Protein AF-0000000075543322 (afdb_homodimer)

Sequence (574 aa):
MLYPKPETLKPPRTDVLTVSPWLAPIVWEGSFNTEILNNQFRQKGWRVGLTTFAIKKYIRFLKPFIETAEKFFMVGLPVNYYVFTDQASNVTDLNIIVGTGRQIIILEVPSYERWQDVTMRRMQMISDVCQQRFASEVDYLVCVDVDMRFQDHVGVEILSDVFGTLHPAFFVKGRDKFTYERRPESQAYIPEDEGDFYYAGGYFGGKVEEVYKLTNHCHHAMLTDKANNIEAIWHDESYLNSYFLYNKKPTKILSPEYLWNEMDGTAFYLRKIRFIALQKNMAEVRTMLYPKPETLKPPRTDVLTVSPWLAPIVWEGSFNTEILNNQFRQKGWRVGLTTFAIKKYIRFLKPFIETAEKFFMVGLPVNYYVFTDQASNVTDLNIIVGTGRQIIILEVPSYERWQDVTMRRMQMISDVCQQRFASEVDYLVCVDVDMRFQDHVGVEILSDVFGTLHPAFFVKGRDKFTYERRPESQAYIPEDEGDFYYAGGYFGGKVEEVYKLTNHCHHAMLTDKANNIEAIWHDESYLNSYFLYNKKPTKILSPEYLWNEMDGTAFYLRKIRFIALQKNMAEVRT

InterPro domains:
  IPR005076 Glycosyl transferase, family 6 [PF03414] (1-286)
  IPR005076 Glycosyl transferase, family 6 [PTHR10462] (4-286)
  IPR029044 Nucleotide-diphospho-sugar transferases [G3DSA:3.90.550.10] (1-287)
  IPR029044 Nucleotide-diphospho-sugar transferases [SSF53448] (2-277)

pLDDT: mean 94.27, std 6.93, range [54.94, 98.88]

Secondary structure (DSSP, 8-state):
--PPPP-TT--S-SSS--B-TTSPBEE-TTSS-HHHHHHHHHHHT--EEEEEEE-GGGGGGHHHHHHHHHHHBSTTS-EEEEEEES-HHHHHHT-----TTEEEEEEE----SS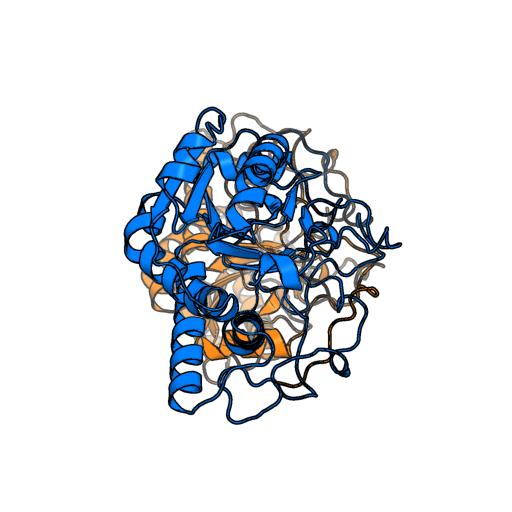HHHHHHHHHHHHHHHIIIIIHHH-SEEEEE-SSEEE-S-B-GGG-SSEEEEB-GGGTTS-GGG------TTSTT---TT--S-PBPTTEEEEEHHHHHHHHHHHHHHHHHHHHTT---TTHHHHHHHHHHHHT---SEEE-GGGSEETTS---TT-S---EEEPP--HHHHT-/--PPPP-TT--S-SSS--B-TTSPBEE-TTSS-HHHHHHHHHHHT--EEEEEEE-GGGGGGHHHHHHHHHHHBSTTS-EEEEEEES-HHHHHHT-----TTEEEEEEE----SSHHHHHHHHHHHHHHHIIIIIHHH-SEEEEE-SSEEE-S-B-GGG-SSEEEEB-GGGTTS-GGG------TTSTT---TT--S-PBPTTEEEEEHHHHHHHHHHHHHHHHHHHHTT---TTHHHHHHHHHHHHT---SEEE-GGGSEETTS---TT-S---EEEPP--HHHHT-

Nearest PDB structures (foldseek):
  5bxc-assembly1_A  TM=9.878E-01  e=2.835E-47  Homo sapiens
  4c2s-assembly1_B  TM=9.848E-01  e=1.430E-47  Homo sapiens
  5m79-assembly1_A  TM=9.868E-01  e=6.366E-47  Homo sapiens
  5c1g-assembly1_A-2  TM=9.856E-01  e=1.619E-46  Homo sapiens
  2rj6-assembly1_A  TM=9.722E-01  e=2.210E-46  Homo sapiens

Radius of gyration: 25.84 Å; Cα contacts (8 Å, |Δi|>4): 1152; chains: 2; bounding box: 52×79×58 Å

Foldseek 3Di:
DDDDDDDPVDQQDDPDDQAAPVGFGADAVRNDDPVVLVVVVVVVLFEEEEEEECEDLSVVLQQQAVVQCLVAPADPGAYEYEYEYQCQVVNVVVVRDHDPNYDYDYDYDHHDDFPLVCLQCVLVVLLVCLVVPDVVPGFKYKFAYSQKGFDHHDHCVQEAQKEFEADPVCQPPDLLPDQAQPPPVALLHDHNPDADGQTDPGIMMYTSVSSNVLSVQLNVSSVVCVVVVHAGPVRSSSSNRSCCRPPNPGSHYYYCLAEEEPVPPDDPSHPHNTMYRYDDDCVVRRD/DDDDDDDPVDQQDDPDDQAAPVGFGADAVRNDDPVVLVVVVVVVLFEEEEEEECEDLSVVLQQQAVVLCLVAPADPGAYEYEYEYQCQVVNVVSVRDHDPNYDYDYDYDDHDDFPLVCLQCVLVVLLVCLVVPDVVPGFKYKFAYSQKGFDHHDHSVQEAQKEFEADPVCRPPDLQPDLAQPPPVALLHDHNVDADGQTDPGIMMYTSVSSSVLSVQLNVSQVVCVVVVHAGPVRSSSSNRSCCRPPNPGSHYYYCLDEEEPVPPDDPSHPHNTMYRYDDDCVVRRD

Solvent-accessible surface area (backbone atoms only — not comparable to full-atom values): 30606 Å² total; per-residue (Å²): 127,80,62,81,56,68,51,52,64,56,38,76,61,62,63,42,42,47,50,36,50,77,51,18,28,33,52,48,90,65,47,53,36,67,67,63,44,49,52,57,46,60,76,68,68,62,31,38,29,38,38,31,55,30,47,75,67,40,43,76,31,40,61,62,23,54,56,27,30,66,69,21,44,41,64,96,46,42,34,40,37,39,38,33,18,55,46,60,66,62,57,61,67,63,66,77,84,70,60,84,67,38,46,80,44,80,40,79,42,84,80,61,90,46,56,67,52,46,51,63,36,45,34,43,55,52,25,55,39,29,79,73,46,42,64,83,70,30,51,31,34,39,38,36,55,31,61,32,39,43,70,31,78,42,54,72,85,69,65,38,59,30,25,40,22,37,27,57,91,49,55,88,53,58,59,80,70,55,85,60,26,66,55,79,86,41,72,27,41,44,58,71,81,46,64,67,77,57,47,38,65,50,36,36,32,11,24,39,69,46,39,27,54,52,21,43,51,38,32,53,37,49,50,54,19,46,76,68,76,40,76,55,84,53,47,50,28,23,29,52,43,32,39,36,72,74,72,49,64,52,56,24,34,36,35,44,36,60,34,37,53,63,83,64,72,84,54,94,88,52,90,53,66,19,25,31,39,58,84,69,61,59,76,66,56,56,100,126,82,64,82,55,70,53,52,64,56,37,76,62,61,63,42,42,47,50,37,50,76,52,19,28,35,52,49,91,66,47,52,38,67,68,62,42,50,51,59,46,60,74,68,67,63,30,38,28,38,38,30,57,31,47,76,68,39,43,76,31,40,61,63,23,51,56,27,30,67,70,20,44,41,64,97,46,40,34,39,37,37,37,35,18,54,46,61,68,60,57,61,68,62,67,78,86,70,57,84,68,37,47,79,44,81,41,80,42,84,81,61,92,45,55,66,53,48,51,61,38,45,34,44,55,51,24,57,40,29,78,75,45,43,64,82,70,31,51,29,34,39,39,36,56,30,61,32,39,43,70,31,79,42,55,73,86,69,64,39,58,30,25,38,23,37,27,56,92,49,57,89,52,59,59,80,69,55,86,62,26,67,54,80,86,40,72,26,40,45,59,72,81,46,64,66,78,56,48,38,64,50,37,37,32,11,24,38,70,48,40,28,52,51,22,42,51,39,33,53,37,49,50,54,20,46,76,68,76,42,76,56,84,53,48,50,28,25,28,49,43,33,38,36,74,75,73,50,64,50,56,24,34,37,34,44,36,60,34,36,52,63,83,64,70,84,56,94,88,51,89,54,66,20,24,30,39,57,86,69,60,59,77,64,55,53,99

Structure (mmCIF, N/CA/C/O backbone):
data_AF-0000000075543322-model_v1
#
loop_
_entity.id
_entity.type
_entity.pdbx_description
1 polymer 'ABO blood group (Alpha 1-3-N-acetylgalactosaminyltransferase, alpha 1-3-galactosyltransferase)'
#
loop_
_atom_site.group_PDB
_atom_site.id
_atom_site.type_symbol
_atom_site.label_atom_id
_atom_site.label_alt_id
_atom_site.label_comp_id
_atom_site.label_asym_id
_atom_site.label_entity_id
_atom_site.label_seq_id
_atom_site.pdbx_PDB_ins_code
_atom_site.Cartn_x
_atom_site.Cartn_y
_atom_site.Cartn_z
_atom_site.occupancy
_atom_site.B_iso_or_equiv
_atom_site.auth_seq_id
_atom_site.auth_comp_id
_atom_site.auth_asym_id
_atom_site.auth_atom_id
_atom_site.pdbx_PDB_model_num
ATOM 1 N N . MET A 1 1 ? 22.5 5.898 -2.141 1 54.94 1 MET A N 1
ATOM 2 C CA . MET A 1 1 ? 21.266 5.473 -2.803 1 54.94 1 MET A CA 1
ATOM 3 C C . MET A 1 1 ? 21 6.316 -4.043 1 54.94 1 MET A C 1
ATOM 5 O O . MET A 1 1 ? 20.625 7.488 -3.936 1 54.94 1 MET A O 1
ATOM 9 N N . LEU A 1 2 ? 21.625 6.336 -5.047 1 67.94 2 LEU A N 1
ATOM 10 C CA . LEU A 1 2 ? 21.328 7.402 -5.996 1 67.94 2 LEU A CA 1
ATOM 11 C C . LEU A 1 2 ? 20.328 6.926 -7.051 1 67.94 2 LEU A C 1
ATOM 13 O O . LEU A 1 2 ? 20.594 5.953 -7.762 1 67.94 2 LEU A O 1
ATOM 17 N N . TYR A 1 3 ? 19.109 7.078 -6.867 1 81.19 3 TYR A N 1
ATOM 18 C CA . TYR A 1 3 ? 18.125 6.902 -7.934 1 81.19 3 TYR A CA 1
ATOM 19 C C . TYR A 1 3 ? 17.625 8.25 -8.445 1 81.19 3 TYR A C 1
ATOM 21 O O . TYR A 1 3 ? 17.781 9.273 -7.77 1 81.19 3 TYR A O 1
ATOM 29 N N . PRO A 1 4 ? 17.188 8.234 -9.688 1 86.12 4 PRO A N 1
ATOM 30 C CA . PRO A 1 4 ? 16.656 9.484 -10.227 1 86.12 4 PRO A CA 1
ATOM 31 C C . PRO A 1 4 ? 15.422 9.969 -9.469 1 86.12 4 PRO A C 1
ATOM 33 O O . PRO A 1 4 ? 14.633 9.156 -8.977 1 86.12 4 PRO A O 1
ATOM 36 N N . LYS A 1 5 ? 15.281 11.234 -9.367 1 90.06 5 LYS A N 1
ATOM 37 C CA . LYS A 1 5 ? 14.086 11.82 -8.758 1 90.06 5 LYS A CA 1
ATOM 38 C C . LYS A 1 5 ? 12.836 11.469 -9.555 1 90.06 5 LYS A C 1
ATOM 40 O O . LYS A 1 5 ? 12.828 11.523 -10.781 1 90.06 5 LYS A O 1
ATOM 45 N N . PRO A 1 6 ? 11.805 11.094 -8.898 1 91.31 6 PRO A N 1
ATOM 46 C CA . PRO A 1 6 ? 10.555 10.828 -9.609 1 91.31 6 PRO A CA 1
ATOM 47 C C . PRO A 1 6 ? 10.008 12.062 -10.32 1 91.31 6 PRO A C 1
ATOM 49 O O . PRO A 1 6 ? 10.086 13.172 -9.789 1 91.31 6 PRO A O 1
ATOM 52 N N . GLU A 1 7 ? 9.5 11.852 -11.492 1 92.5 7 GLU A N 1
ATOM 53 C CA . GLU A 1 7 ? 8.875 12.922 -12.258 1 92.5 7 GLU A CA 1
ATOM 54 C C . GLU A 1 7 ? 7.387 13.031 -11.945 1 92.5 7 GLU A C 1
ATOM 56 O O . GLU A 1 7 ? 6.578 12.25 -12.445 1 92.5 7 GLU A O 1
ATOM 61 N N . THR A 1 8 ? 7.008 14.023 -11.312 1 94.06 8 THR A N 1
ATOM 62 C CA . THR A 1 8 ? 5.668 14.141 -10.75 1 94.06 8 THR A CA 1
ATOM 63 C C . THR A 1 8 ? 4.629 14.352 -11.852 1 94.06 8 THR A C 1
ATOM 65 O O . THR A 1 8 ? 3.467 13.977 -11.688 1 94.06 8 THR A O 1
ATOM 68 N N . LEU A 1 9 ? 5.027 14.898 -12.984 1 95.56 9 LEU A N 1
ATOM 69 C CA . LEU A 1 9 ? 4.07 15.25 -14.031 1 95.56 9 LEU A CA 1
ATOM 70 C C . LEU A 1 9 ? 4.219 14.328 -15.234 1 95.56 9 LEU A C 1
ATOM 72 O O . LEU A 1 9 ? 3.549 14.516 -16.25 1 95.56 9 LEU A O 1
ATOM 76 N N . LYS A 1 10 ? 5.055 13.336 -15.141 1 93.56 10 LYS A N 1
ATOM 77 C CA . LYS A 1 10 ? 5.285 12.391 -16.234 1 93.56 10 LYS A CA 1
ATOM 78 C C . LYS A 1 10 ? 5.195 10.953 -15.742 1 93.56 10 LYS A C 1
ATOM 80 O O . LYS A 1 10 ? 6.215 10.266 -15.609 1 93.56 10 LYS A O 1
ATOM 85 N N . PRO A 1 11 ? 3.998 10.531 -15.578 1 94.88 11 PRO A N 1
ATOM 86 C CA . PRO A 1 11 ? 3.859 9.141 -15.156 1 94.88 11 PRO A CA 1
ATOM 87 C C . PRO A 1 11 ? 4.477 8.156 -16.156 1 94.88 11 PRO A C 1
ATOM 89 O O . PRO A 1 11 ? 4.387 8.359 -17.359 1 94.88 11 PRO A O 1
ATOM 92 N N . PRO A 1 12 ? 5.09 7.137 -15.68 1 93.5 12 PRO A N 1
ATOM 93 C CA . PRO A 1 12 ? 5.789 6.191 -16.547 1 93.5 12 PRO A CA 1
ATOM 94 C C . PRO A 1 12 ? 4.832 5.367 -17.406 1 93.5 12 PRO A C 1
ATOM 96 O O . PRO A 1 12 ? 5.234 4.828 -18.453 1 93.5 12 PRO A O 1
ATOM 99 N N . ARG A 1 13 ? 3.605 5.152 -16.969 1 95.44 13 ARG A N 1
ATOM 100 C CA . ARG A 1 13 ? 2.564 4.441 -17.703 1 95.44 13 ARG A CA 1
ATOM 101 C C . ARG A 1 13 ? 1.291 5.277 -17.797 1 95.44 13 ARG A C 1
ATOM 103 O O . ARG A 1 13 ? 0.827 5.816 -16.781 1 95.44 13 ARG A O 1
ATOM 110 N N . THR A 1 14 ? 0.817 5.484 -18.938 1 95.94 14 THR A N 1
ATOM 111 C CA . THR A 1 14 ? -0.425 6.227 -19.125 1 95.94 14 THR A CA 1
ATOM 112 C C . THR A 1 14 ? -1.445 5.383 -19.891 1 95.94 14 THR A C 1
ATOM 114 O O . THR A 1 14 ? -2.557 5.844 -20.156 1 95.94 14 THR A O 1
ATOM 117 N N . ASP A 1 15 ? -1.098 4.148 -20.203 1 96.69 15 ASP A N 1
ATOM 118 C CA . ASP A 1 15 ? -1.893 3.297 -21.078 1 96.69 15 ASP A CA 1
ATOM 119 C C . ASP A 1 15 ? -2.643 2.23 -20.281 1 96.69 15 ASP A C 1
ATOM 121 O O . ASP A 1 15 ? -3.568 1.602 -20.797 1 96.69 15 ASP A O 1
ATOM 125 N N . VAL A 1 16 ? -2.246 2.023 -19.031 1 97.62 16 VAL A N 1
ATOM 126 C CA . VAL A 1 16 ? -2.842 0.986 -18.188 1 97.62 16 VAL A CA 1
ATOM 127 C C . VAL A 1 16 ? -3.109 1.538 -16.797 1 97.62 16 VAL A C 1
ATOM 129 O O . VAL A 1 16 ? -2.48 2.512 -16.375 1 97.62 16 VAL A O 1
ATOM 132 N N . LEU A 1 17 ? -4.062 0.978 -16.109 1 97.38 17 LEU A N 1
ATOM 133 C CA . LEU A 1 17 ? -4.336 1.301 -14.711 1 97.38 17 LEU A CA 1
ATOM 134 C C . LEU A 1 17 ? -3.164 0.905 -13.82 1 97.38 17 LEU A C 1
ATOM 136 O O . LEU A 1 17 ? -2.707 -0.239 -13.859 1 97.38 17 LEU A O 1
ATOM 140 N N . THR A 1 18 ? -2.617 1.839 -13 1 97.94 18 THR A N 1
ATOM 141 C CA . THR A 1 18 ? -1.446 1.553 -12.18 1 97.94 18 THR A CA 1
ATOM 142 C C . THR A 1 18 ? -1.805 1.587 -10.695 1 97.94 18 THR A C 1
ATOM 144 O O . THR A 1 18 ? -0.981 1.247 -9.844 1 97.94 18 THR A O 1
ATOM 147 N N . VAL A 1 19 ? -2.969 2 -10.359 1 97.75 19 VAL A N 1
ATOM 148 C CA . VAL A 1 19 ? -3.48 2.012 -8.992 1 97.75 19 VAL A CA 1
ATOM 149 C C . VAL A 1 19 ? -4.949 1.59 -8.992 1 97.75 19 VAL A C 1
ATOM 151 O O . VAL A 1 19 ? -5.738 2.062 -9.812 1 97.75 19 VAL A O 1
ATOM 154 N N . SER A 1 20 ? -5.32 0.685 -8.125 1 97.44 20 SER A N 1
ATOM 155 C CA . SER A 1 20 ? -6.695 0.214 -8.023 1 97.44 20 SER A CA 1
ATOM 156 C C . SER A 1 20 ? -7.582 1.241 -7.32 1 97.44 20 SER A C 1
ATOM 158 O O . SER A 1 20 ? -7.082 2.162 -6.676 1 97.44 20 SER A O 1
ATOM 160 N N . PRO A 1 21 ? -8.867 1.071 -7.398 1 96.06 21 PRO A N 1
ATOM 161 C CA . PRO A 1 21 ? -9.781 2.008 -6.734 1 96.06 21 PRO A CA 1
ATOM 162 C C . PRO A 1 21 ? -9.672 1.954 -5.211 1 96.06 21 PRO A C 1
ATOM 164 O O . PRO A 1 21 ? -10.211 2.822 -4.52 1 96.06 21 PRO A O 1
ATOM 167 N N . TRP A 1 22 ? -9 0.969 -4.656 1 96.69 22 TRP A N 1
ATOM 168 C CA . TRP A 1 22 ? -8.773 0.939 -3.215 1 96.69 22 TRP A CA 1
ATOM 169 C C . TRP A 1 22 ? -7.32 1.266 -2.887 1 96.69 22 TRP A C 1
ATOM 171 O O . TRP A 1 22 ? -6.848 0.981 -1.784 1 96.69 22 TRP A O 1
ATOM 181 N N . LEU A 1 23 ? -6.582 1.764 -3.873 1 97.75 23 LEU A N 1
ATOM 182 C CA . LEU A 1 23 ? -5.273 2.391 -3.732 1 97.75 23 LEU A CA 1
ATOM 183 C C . LEU A 1 23 ? -4.188 1.34 -3.531 1 97.75 23 LEU A C 1
ATOM 185 O O . LEU A 1 23 ? -3.172 1.606 -2.885 1 97.75 23 LEU A O 1
ATOM 189 N N . ALA A 1 24 ? -4.414 0.12 -4.051 1 98.06 24 ALA A N 1
ATOM 190 C CA . ALA A 1 24 ? -3.34 -0.857 -4.211 1 98.06 24 ALA A CA 1
ATOM 191 C C . ALA A 1 24 ? -2.596 -0.642 -5.527 1 98.06 24 ALA A C 1
ATOM 193 O O . ALA A 1 24 ? -3.219 -0.445 -6.574 1 98.06 24 ALA A O 1
ATOM 194 N N . PRO A 1 25 ? -1.317 -0.628 -5.48 1 98.44 25 PRO A N 1
ATOM 195 C CA . PRO A 1 25 ? -0.588 -0.529 -6.75 1 98.44 25 PRO A CA 1
ATOM 196 C C . PRO A 1 25 ? -0.772 -1.76 -7.633 1 98.44 25 PRO A C 1
ATOM 198 O O . PRO A 1 25 ? -0.898 -2.877 -7.125 1 98.44 25 PRO A O 1
ATOM 201 N N . ILE A 1 26 ? -0.868 -1.54 -8.859 1 98.62 26 ILE A N 1
ATOM 202 C CA . ILE A 1 26 ? -0.75 -2.578 -9.875 1 98.62 26 ILE A CA 1
ATOM 203 C C . ILE A 1 26 ? 0.643 -2.533 -10.5 1 98.62 26 ILE A C 1
ATOM 205 O O . ILE A 1 26 ? 1.044 -1.515 -11.07 1 98.62 26 ILE A O 1
ATOM 209 N N . VAL A 1 27 ? 1.379 -3.57 -10.453 1 98.69 27 VAL A N 1
ATOM 210 C CA . VAL A 1 27 ? 2.807 -3.568 -10.758 1 98.69 27 VAL A CA 1
ATOM 211 C C . VAL A 1 27 ? 3.014 -3.818 -12.25 1 98.69 27 VAL A C 1
ATOM 213 O O . VAL A 1 27 ? 2.58 -4.844 -12.781 1 98.69 27 VAL A O 1
ATOM 216 N N . TRP A 1 28 ? 3.609 -2.881 -12.938 1 98.31 28 TRP A N 1
ATOM 217 C CA . TRP A 1 28 ? 3.99 -2.92 -14.344 1 98.31 28 TRP A CA 1
ATOM 218 C C . TRP A 1 28 ? 5.469 -2.586 -14.516 1 98.31 28 TRP A C 1
ATOM 220 O O . TRP A 1 28 ? 6.078 -1.968 -13.641 1 98.31 28 TRP A O 1
ATOM 230 N N . GLU A 1 29 ? 6.016 -3.031 -15.656 1 97.69 29 GLU A N 1
ATOM 231 C CA . GLU A 1 29 ? 7.309 -2.479 -16.047 1 97.69 29 GLU A CA 1
ATOM 232 C C . GLU A 1 29 ? 7.266 -0.954 -16.094 1 97.69 29 GLU A C 1
ATOM 234 O O . GLU A 1 29 ? 6.363 -0.37 -16.703 1 97.69 29 GLU A O 1
ATOM 239 N N . GLY A 1 30 ? 8.172 -0.354 -15.352 1 94.62 30 GLY A N 1
ATOM 240 C CA . GLY A 1 30 ? 8.266 1.098 -15.352 1 94.62 30 GLY A CA 1
ATOM 241 C C . GLY A 1 30 ? 7.621 1.731 -14.125 1 94.62 30 GLY A C 1
ATOM 242 O O . GLY A 1 30 ? 7.848 2.908 -13.844 1 94.62 30 GLY A O 1
ATOM 243 N N . SER A 1 31 ? 6.852 0.942 -13.383 1 95.94 31 SER A N 1
ATOM 244 C CA . SER A 1 31 ? 6.082 1.529 -12.289 1 95.94 31 SER A CA 1
ATOM 245 C C . SER A 1 31 ? 6.891 1.554 -11 1 95.94 31 SER A C 1
ATOM 247 O O . SER A 1 31 ? 6.438 2.088 -9.984 1 95.94 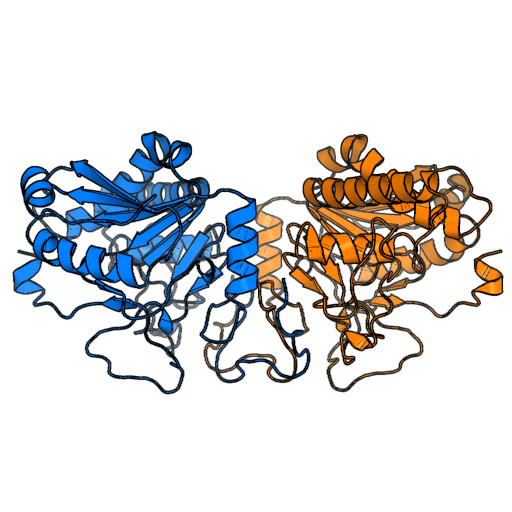31 SER A O 1
ATOM 249 N N . PHE A 1 32 ? 8.125 1.048 -11 1 96.5 32 PHE A N 1
ATOM 250 C CA . PHE A 1 32 ? 8.906 0.96 -9.766 1 96.5 32 PHE A CA 1
ATOM 251 C C . PHE A 1 32 ? 10.398 1.088 -10.062 1 96.5 32 PHE A C 1
ATOM 253 O O . PHE A 1 32 ? 10.812 1.035 -11.227 1 96.5 32 PHE A O 1
ATOM 260 N N . ASN A 1 33 ? 11.125 1.342 -9.008 1 94.62 33 ASN A N 1
ATOM 261 C CA . ASN A 1 33 ? 12.578 1.355 -9.062 1 94.62 33 ASN A CA 1
ATOM 262 C C . ASN A 1 33 ? 13.188 0.204 -8.266 1 94.62 33 ASN A C 1
ATOM 264 O O . ASN A 1 33 ? 13.039 0.151 -7.039 1 94.62 33 ASN A O 1
ATOM 268 N N . THR A 1 34 ? 13.852 -0.665 -8.922 1 92.88 34 THR A N 1
ATOM 269 C CA . THR A 1 34 ? 14.367 -1.898 -8.344 1 92.88 34 THR A CA 1
ATOM 270 C C . THR A 1 34 ? 15.367 -1.594 -7.234 1 92.88 34 THR A C 1
ATOM 272 O O . THR A 1 34 ? 15.375 -2.26 -6.195 1 92.88 34 THR A O 1
ATOM 275 N N . GLU A 1 35 ? 16.141 -0.598 -7.414 1 89.88 35 GLU A N 1
ATOM 276 C CA . GLU A 1 35 ? 17.172 -0.271 -6.434 1 89.88 35 GLU A CA 1
ATOM 277 C C . GLU A 1 35 ? 16.562 0.196 -5.121 1 89.88 35 GLU A C 1
ATOM 279 O O . GLU A 1 35 ? 17 -0.206 -4.043 1 89.88 35 GLU A O 1
ATOM 284 N N . ILE A 1 36 ? 15.562 1.02 -5.238 1 91.81 36 ILE A N 1
ATOM 285 C CA . ILE A 1 36 ? 14.875 1.517 -4.051 1 91.81 36 ILE A CA 1
ATOM 286 C C . ILE A 1 36 ? 14.273 0.346 -3.275 1 91.81 36 ILE A C 1
ATOM 288 O O . ILE A 1 36 ? 14.469 0.234 -2.062 1 91.81 36 ILE A O 1
ATOM 292 N N . LEU A 1 37 ? 13.633 -0.526 -3.961 1 93.5 37 LEU A N 1
ATOM 293 C CA . LEU A 1 37 ? 12.914 -1.639 -3.342 1 93.5 37 LEU A CA 1
ATOM 294 C C . LEU A 1 37 ? 13.891 -2.646 -2.748 1 93.5 37 LEU A C 1
ATOM 296 O O . LEU A 1 37 ? 13.688 -3.141 -1.638 1 93.5 37 LEU A O 1
ATOM 300 N N . ASN A 1 38 ? 14.953 -2.938 -3.482 1 90.62 38 ASN A N 1
ATOM 301 C CA . ASN A 1 38 ? 15.953 -3.875 -2.979 1 90.62 38 ASN A CA 1
ATOM 302 C C . ASN A 1 38 ? 16.609 -3.359 -1.703 1 90.62 38 ASN A C 1
ATOM 304 O O . ASN A 1 38 ? 16.875 -4.133 -0.778 1 90.62 38 ASN A O 1
ATOM 308 N N . ASN A 1 39 ? 16.859 -2.07 -1.684 1 86.94 39 ASN A N 1
ATOM 309 C CA . ASN A 1 39 ? 17.469 -1.483 -0.494 1 86.94 39 ASN A CA 1
ATOM 310 C C . ASN A 1 39 ? 16.562 -1.62 0.725 1 86.94 39 ASN A C 1
ATOM 312 O O . ASN A 1 39 ? 17.031 -1.947 1.817 1 86.94 39 ASN A O 1
ATOM 316 N N . GLN A 1 40 ? 15.336 -1.4 0.541 1 87.94 40 GLN A N 1
ATOM 317 C CA . GLN A 1 40 ? 14.375 -1.541 1.629 1 87.94 40 GLN A CA 1
ATOM 318 C C . GLN A 1 40 ? 14.305 -2.984 2.121 1 87.94 40 GLN A C 1
ATOM 320 O O . GLN A 1 40 ? 14.234 -3.232 3.326 1 87.94 40 GLN A O 1
ATOM 325 N N . PHE A 1 41 ? 14.336 -3.893 1.209 1 90.5 41 PHE A N 1
ATOM 326 C CA . PHE A 1 41 ? 14.227 -5.312 1.524 1 90.5 41 PHE A CA 1
ATOM 327 C C . PHE A 1 41 ? 15.453 -5.789 2.289 1 90.5 41 PHE A C 1
ATOM 329 O O . PHE A 1 41 ? 15.328 -6.488 3.299 1 90.5 41 PHE A O 1
ATOM 336 N N . ARG A 1 42 ? 16.609 -5.41 1.892 1 87.62 42 ARG A N 1
ATOM 337 C CA . ARG A 1 42 ? 17.859 -5.848 2.5 1 87.62 42 ARG A CA 1
ATOM 338 C C . ARG A 1 42 ? 18 -5.309 3.92 1 87.62 42 ARG A C 1
ATOM 340 O O . ARG A 1 42 ? 18.516 -5.996 4.805 1 87.62 42 ARG A O 1
ATOM 347 N N . GLN A 1 43 ? 17.531 -4.18 4.148 1 87.19 43 GLN A N 1
ATOM 348 C CA . GLN A 1 43 ? 17.609 -3.555 5.465 1 87.19 43 GLN A CA 1
ATOM 349 C C . GLN A 1 43 ? 16.812 -4.348 6.496 1 87.19 43 GLN A C 1
ATOM 351 O O . GLN A 1 43 ? 17.156 -4.375 7.68 1 87.19 43 GLN A O 1
ATOM 356 N N . LYS A 1 44 ? 15.875 -5.129 6.074 1 90 44 LYS A N 1
ATOM 357 C CA . LYS A 1 44 ? 14.992 -5.832 7 1 90 44 LYS A CA 1
ATOM 358 C C . LYS A 1 44 ? 15.461 -7.262 7.234 1 90 44 LYS A C 1
ATOM 360 O O . LYS A 1 44 ? 15.023 -7.918 8.18 1 90 44 LYS A O 1
ATOM 365 N N . GLY A 1 45 ? 16.328 -7.77 6.352 1 91.38 45 GLY A N 1
ATOM 366 C CA . GLY A 1 45 ? 16.797 -9.141 6.484 1 91.38 45 GLY A CA 1
ATOM 367 C C . GLY A 1 45 ? 15.719 -10.172 6.211 1 91.38 45 GLY A C 1
ATOM 368 O O . GLY A 1 45 ? 15.664 -11.211 6.871 1 91.38 45 GLY A O 1
ATOM 369 N N . TRP A 1 46 ? 14.898 -9.977 5.309 1 94.44 46 TRP A N 1
ATOM 370 C CA . TRP A 1 46 ? 13.758 -10.828 5.008 1 94.44 46 TRP A CA 1
ATOM 371 C C . TRP A 1 46 ? 14.172 -12.008 4.133 1 94.44 46 TRP A C 1
ATOM 373 O O . TRP A 1 46 ? 15.203 -11.961 3.469 1 94.44 46 TRP A O 1
ATOM 383 N N . ARG A 1 47 ? 13.391 -13.039 4.18 1 97 47 ARG A N 1
ATOM 384 C CA . ARG A 1 47 ? 13.516 -14.219 3.334 1 97 47 ARG A CA 1
ATOM 385 C C . ARG A 1 47 ? 12.195 -14.547 2.65 1 97 47 ARG A C 1
ATOM 387 O O . ARG A 1 47 ? 11.125 -14.391 3.244 1 97 47 ARG A O 1
ATOM 394 N N . VAL A 1 48 ? 12.305 -15.031 1.424 1 98.38 48 VAL A N 1
ATOM 395 C CA . VAL A 1 48 ? 11.102 -15.344 0.654 1 98.38 48 VAL A CA 1
ATOM 396 C C . VAL A 1 48 ? 10.977 -16.859 0.476 1 98.38 48 VAL A C 1
ATOM 398 O O . VAL A 1 48 ? 11.977 -17.547 0.242 1 98.38 48 VAL A O 1
ATOM 401 N N . GLY A 1 49 ? 9.82 -17.375 0.709 1 98.75 49 GLY A N 1
ATOM 402 C CA . GLY A 1 49 ? 9.477 -18.734 0.335 1 98.75 49 GLY A CA 1
ATOM 403 C C . GLY A 1 49 ? 8.664 -18.812 -0.944 1 98.75 49 GLY A C 1
ATOM 404 O O . GLY A 1 49 ? 7.762 -18.016 -1.163 1 98.75 49 GLY A O 1
ATOM 405 N N . LEU A 1 50 ? 9.047 -19.656 -1.782 1 98.75 50 LEU A N 1
ATOM 406 C CA . LEU A 1 50 ? 8.266 -19.969 -2.973 1 98.75 50 LEU A CA 1
ATOM 407 C C . LEU A 1 50 ? 7.707 -21.391 -2.9 1 98.75 50 LEU A C 1
ATOM 409 O O . LEU A 1 50 ? 8.469 -22.359 -2.785 1 98.75 50 LEU A O 1
ATOM 413 N N . THR A 1 51 ? 6.383 -21.516 -2.953 1 98.19 51 THR A N 1
ATOM 414 C CA . THR A 1 51 ? 5.762 -22.828 -2.896 1 98.19 51 THR A CA 1
ATOM 415 C C . THR A 1 51 ? 5.297 -23.266 -4.281 1 98.19 51 THR A C 1
ATOM 417 O O . THR A 1 51 ? 4.812 -22.453 -5.066 1 98.19 51 THR A O 1
ATOM 420 N N . THR A 1 52 ? 5.461 -24.516 -4.535 1 97.44 52 THR A N 1
ATOM 421 C CA . THR A 1 52 ? 4.93 -25.109 -5.754 1 97.44 52 THR A CA 1
ATOM 422 C C . THR A 1 52 ? 4.594 -26.578 -5.527 1 97.44 52 THR A C 1
ATOM 424 O O . THR A 1 52 ? 5.082 -27.203 -4.574 1 97.44 52 THR A O 1
ATOM 427 N N . PHE A 1 53 ? 3.691 -27.109 -6.375 1 95.56 53 PHE A N 1
ATOM 428 C CA . PHE A 1 53 ? 3.225 -28.484 -6.262 1 95.56 53 PHE A CA 1
ATOM 429 C C . PHE A 1 53 ? 3.678 -29.312 -7.461 1 95.56 53 PHE A C 1
ATOM 431 O O . PHE A 1 53 ? 3.229 -29.078 -8.586 1 95.56 53 PHE A O 1
ATOM 438 N N . ALA A 1 54 ? 4.582 -30.188 -7.199 1 94.62 54 ALA A N 1
ATOM 439 C CA . ALA A 1 54 ? 5.043 -31.141 -8.203 1 94.62 54 ALA A CA 1
ATOM 440 C C . ALA A 1 54 ? 4.543 -32.531 -7.902 1 94.62 54 ALA A C 1
ATOM 442 O O . ALA A 1 54 ? 5.309 -33.406 -7.461 1 94.62 54 ALA A O 1
ATOM 443 N N . ILE A 1 55 ? 3.363 -32.75 -8.164 1 92.69 55 ILE A N 1
ATOM 444 C CA . ILE A 1 55 ? 2.689 -34 -7.852 1 92.69 55 ILE A CA 1
ATOM 445 C C . ILE A 1 55 ? 2.438 -34.781 -9.133 1 92.69 55 ILE A C 1
ATOM 447 O O . ILE A 1 55 ? 2.051 -34.219 -10.156 1 92.69 55 ILE A O 1
ATOM 451 N N . LYS A 1 56 ? 2.643 -36.094 -9.109 1 90.56 56 LYS A N 1
ATOM 452 C CA . LYS A 1 56 ? 2.477 -37 -10.25 1 90.56 56 LYS A CA 1
ATOM 453 C C . LYS A 1 56 ? 3.279 -36.5 -11.453 1 90.56 56 LYS A C 1
ATOM 455 O O . LYS A 1 56 ? 4.477 -36.219 -11.344 1 90.56 56 LYS A O 1
ATOM 460 N N . LYS A 1 57 ? 2.633 -36.344 -12.609 1 89.69 57 LYS A N 1
ATOM 461 C CA . LYS A 1 57 ? 3.359 -36.031 -13.836 1 89.69 57 LYS A CA 1
ATOM 462 C C . LYS A 1 57 ? 3.887 -34.625 -13.82 1 89.69 57 LYS A C 1
ATOM 464 O O . LYS A 1 57 ? 4.734 -34.25 -14.641 1 89.69 57 LYS A O 1
ATOM 469 N N . TYR A 1 58 ? 3.541 -33.875 -12.859 1 92.19 58 TYR A N 1
ATOM 470 C CA . TYR A 1 58 ? 3.93 -32.469 -12.828 1 92.19 58 TYR A CA 1
ATOM 471 C C . TYR A 1 58 ? 5.379 -32.312 -12.375 1 92.19 58 TYR A C 1
ATOM 473 O O . TYR A 1 58 ? 5.969 -31.234 -12.523 1 92.19 58 TYR A O 1
ATOM 481 N N . ILE A 1 59 ? 5.941 -33.344 -11.867 1 93.88 59 ILE A N 1
ATOM 482 C CA . ILE A 1 59 ? 7.336 -33.312 -11.445 1 93.88 59 ILE A CA 1
ATOM 483 C C . ILE A 1 59 ? 8.227 -32.969 -12.641 1 93.88 59 ILE A C 1
ATOM 485 O O . ILE A 1 59 ? 9.312 -32.406 -12.469 1 93.88 59 ILE A O 1
ATOM 489 N N . ARG A 1 60 ? 7.758 -33.25 -13.836 1 94 60 ARG A N 1
ATOM 490 C CA . ARG A 1 60 ? 8.562 -33.031 -15.031 1 94 60 ARG A CA 1
ATOM 491 C C . ARG A 1 60 ? 8.844 -31.547 -15.227 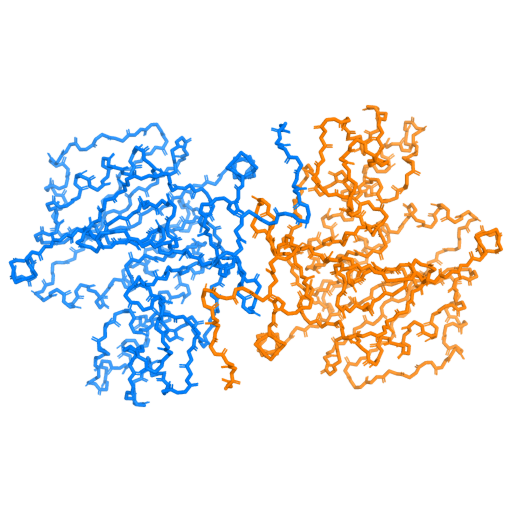1 94 60 ARG A C 1
ATOM 493 O O . ARG A 1 60 ? 9.797 -31.172 -15.922 1 94 60 ARG A O 1
ATOM 500 N N . PHE A 1 61 ? 8.055 -30.703 -14.641 1 96.12 61 PHE A N 1
ATOM 501 C CA . PHE A 1 61 ? 8.172 -29.25 -14.828 1 96.12 61 PHE A CA 1
ATOM 502 C C . PHE A 1 61 ? 9.078 -28.641 -13.766 1 96.12 61 PHE A C 1
ATOM 504 O O . PHE A 1 61 ? 9.477 -27.484 -13.867 1 96.12 61 PHE A O 1
ATOM 511 N N . LEU A 1 62 ? 9.422 -29.406 -12.773 1 97.94 62 LEU A N 1
ATOM 512 C CA . LEU A 1 62 ? 10.047 -28.844 -11.586 1 97.94 62 LEU A CA 1
ATOM 513 C C . LEU A 1 62 ? 11.438 -28.312 -11.898 1 97.94 62 LEU A C 1
ATOM 515 O O . LEU A 1 62 ? 11.773 -27.172 -11.523 1 97.94 62 LEU A O 1
ATOM 519 N N . LYS A 1 63 ? 12.281 -29.078 -12.531 1 97.94 63 LYS A N 1
ATOM 520 C CA . LYS A 1 63 ? 13.664 -28.688 -12.766 1 97.94 63 LYS A CA 1
ATOM 521 C C . LYS A 1 63 ? 13.742 -27.422 -13.609 1 97.94 63 LYS A C 1
ATOM 523 O O . LYS A 1 63 ? 14.352 -26.438 -13.203 1 97.94 63 LYS A O 1
ATOM 528 N N . PRO A 1 64 ? 13.086 -27.375 -14.812 1 97.44 64 PRO A N 1
ATOM 529 C CA . PRO A 1 64 ? 13.125 -26.109 -15.555 1 97.44 64 PRO A CA 1
ATOM 530 C C . PRO A 1 64 ? 12.539 -24.938 -14.766 1 97.44 64 PRO A C 1
ATOM 532 O O . PRO A 1 64 ? 13 -23.812 -14.906 1 97.44 64 PRO A O 1
ATOM 535 N N . PHE A 1 65 ? 11.547 -25.203 -13.992 1 98.31 65 PHE A N 1
ATOM 536 C CA . PHE A 1 65 ? 10.922 -24.172 -13.164 1 98.31 65 PHE A CA 1
ATOM 537 C C . PHE A 1 65 ? 11.93 -23.562 -12.203 1 98.31 65 PHE A C 1
ATOM 539 O O . PHE A 1 65 ? 12.094 -22.328 -12.172 1 98.31 65 PHE A O 1
ATOM 546 N N . ILE A 1 66 ? 12.656 -24.328 -11.453 1 98.69 66 ILE A N 1
ATOM 547 C CA . ILE A 1 66 ? 13.609 -23.844 -10.461 1 98.69 66 ILE A CA 1
ATOM 548 C C . ILE A 1 66 ? 14.805 -23.203 -11.164 1 98.69 66 ILE A C 1
ATOM 550 O O . ILE A 1 66 ? 15.312 -22.172 -10.727 1 98.69 66 ILE A O 1
ATOM 554 N N . GLU A 1 67 ? 15.227 -23.781 -12.266 1 98.44 67 GLU A N 1
ATOM 555 C CA . GLU A 1 67 ? 16.375 -23.25 -13 1 98.44 67 GLU A CA 1
ATOM 556 C C . GLU A 1 67 ? 16.078 -21.844 -13.516 1 98.44 67 GLU A C 1
ATOM 558 O O . GLU A 1 67 ? 16.938 -20.953 -13.461 1 98.44 67 GLU A O 1
ATOM 563 N N . THR A 1 68 ? 14.852 -21.625 -14.008 1 98.56 68 THR A N 1
ATOM 564 C CA . THR A 1 68 ? 14.5 -20.281 -14.469 1 98.56 68 THR A CA 1
ATOM 565 C C . THR A 1 68 ? 14.258 -19.344 -13.289 1 98.56 68 THR A C 1
ATOM 567 O O . THR A 1 68 ? 14.531 -18.156 -13.375 1 98.56 68 THR A O 1
ATOM 570 N N . ALA A 1 69 ? 13.773 -19.875 -12.164 1 98.75 69 ALA A N 1
ATOM 571 C CA . ALA A 1 69 ? 13.641 -19.062 -10.953 1 98.75 69 ALA A CA 1
ATOM 572 C C . ALA A 1 69 ? 15.008 -18.562 -10.477 1 98.75 69 ALA A C 1
ATOM 574 O O . ALA A 1 69 ? 15.148 -17.406 -10.086 1 98.75 69 ALA A O 1
ATOM 575 N N . GLU A 1 70 ? 16.031 -19.406 -10.562 1 98.56 70 GLU A N 1
ATOM 576 C CA . GLU A 1 70 ? 17.375 -19.031 -10.141 1 98.56 70 GLU A CA 1
ATOM 577 C C . GLU A 1 70 ? 17.938 -17.906 -11.016 1 98.56 70 GLU A C 1
ATOM 579 O O . GLU A 1 70 ? 18.75 -17.109 -10.555 1 98.56 70 GLU A O 1
ATOM 584 N N . LYS A 1 71 ? 17.406 -17.781 -12.18 1 98.31 71 LYS A N 1
ATOM 585 C CA . LYS A 1 71 ? 17.922 -16.781 -13.117 1 98.31 71 LYS A CA 1
ATOM 586 C C . LYS A 1 71 ? 17.188 -15.461 -12.969 1 98.31 71 LYS A C 1
ATOM 588 O O . LYS A 1 71 ? 17.75 -14.391 -13.211 1 98.31 71 LYS A O 1
ATOM 593 N N . PHE A 1 72 ? 15.898 -15.531 -12.531 1 98.62 72 PHE A N 1
ATOM 594 C CA . PHE A 1 72 ? 15.109 -14.32 -12.727 1 98.62 72 PHE A CA 1
ATOM 595 C C . PHE A 1 72 ? 14.359 -13.953 -11.445 1 98.62 72 PHE A C 1
ATOM 597 O O . PHE A 1 72 ? 13.977 -12.797 -11.258 1 98.62 72 PHE A O 1
ATOM 604 N N . PHE A 1 73 ? 14.133 -14.961 -10.555 1 98.69 73 PHE A N 1
ATOM 605 C CA . PHE A 1 73 ? 13.273 -14.758 -9.391 1 98.69 73 PHE A CA 1
ATOM 606 C C . PHE A 1 73 ? 14.102 -14.375 -8.172 1 98.69 73 PHE A C 1
ATOM 608 O O . PHE A 1 73 ? 14.93 -15.164 -7.711 1 98.69 73 PHE A O 1
ATOM 615 N N . MET A 1 74 ? 13.891 -13.141 -7.621 1 97.69 74 MET A N 1
ATOM 616 C CA . MET A 1 74 ? 14.539 -12.703 -6.387 1 97.69 74 MET A CA 1
ATOM 617 C C . MET A 1 74 ? 16.047 -12.914 -6.461 1 97.69 74 MET A C 1
ATOM 619 O O . MET A 1 74 ? 16.641 -13.477 -5.543 1 97.69 74 MET A O 1
ATOM 623 N N . VAL A 1 75 ? 16.562 -12.492 -7.582 1 95.5 75 VAL A N 1
ATOM 624 C CA . VAL A 1 75 ? 17.984 -12.758 -7.832 1 95.5 75 VAL A CA 1
ATOM 625 C C . VAL A 1 75 ? 18.828 -12.078 -6.766 1 95.5 75 VAL A C 1
ATOM 627 O O . VAL A 1 75 ? 18.656 -10.883 -6.492 1 95.5 75 VAL A O 1
ATOM 630 N N . GLY A 1 76 ? 19.734 -12.852 -6.133 1 92.25 76 GLY A N 1
ATOM 631 C CA . GLY A 1 76 ? 20.641 -12.328 -5.129 1 92.25 76 GLY A CA 1
ATOM 632 C C . GLY A 1 76 ? 20.047 -12.297 -3.738 1 92.25 76 GLY A C 1
ATOM 633 O O . GLY A 1 76 ? 20.688 -11.828 -2.793 1 92.25 76 GLY A O 1
ATOM 634 N N . LEU A 1 77 ? 18.844 -12.758 -3.586 1 94.69 77 LEU A N 1
ATOM 635 C CA . LEU A 1 77 ? 18.156 -12.711 -2.301 1 94.69 77 LEU A CA 1
ATOM 636 C C . LEU A 1 77 ? 17.906 -14.117 -1.764 1 94.69 77 LEU A C 1
ATOM 638 O O . LEU A 1 77 ? 17.922 -15.086 -2.523 1 94.69 77 LEU A O 1
ATOM 642 N N . PRO A 1 78 ? 17.75 -14.242 -0.473 1 96.5 78 PRO A N 1
ATOM 643 C CA . PRO A 1 78 ? 17.5 -15.562 0.112 1 96.5 78 PRO A CA 1
ATOM 644 C C . PRO A 1 78 ? 16.109 -16.094 -0.233 1 96.5 78 PRO A C 1
ATOM 646 O O . PRO A 1 78 ? 15.109 -15.406 -0.028 1 96.5 78 PRO A O 1
ATOM 649 N N . VAL A 1 79 ? 16.094 -17.344 -0.753 1 98.25 79 VAL A N 1
ATOM 650 C CA . VAL A 1 79 ? 14.836 -17.953 -1.165 1 98.25 79 VAL A CA 1
ATOM 651 C C . VAL A 1 79 ? 14.789 -19.406 -0.699 1 98.25 79 VAL A C 1
ATOM 653 O O . VAL A 1 79 ? 15.766 -20.156 -0.857 1 98.25 79 VAL A O 1
ATOM 656 N N . ASN A 1 80 ? 13.727 -19.797 -0.056 1 98.75 80 ASN A N 1
ATOM 657 C CA . ASN A 1 80 ? 13.383 -21.203 0.156 1 98.75 80 ASN A CA 1
ATOM 658 C C . ASN A 1 80 ? 12.367 -21.688 -0.873 1 98.75 80 ASN A C 1
ATOM 660 O O . ASN A 1 80 ? 11.242 -21.188 -0.931 1 98.75 80 ASN A O 1
ATOM 664 N N . TYR A 1 81 ? 12.789 -22.672 -1.646 1 98.69 81 TYR A N 1
ATOM 665 C CA . TYR A 1 81 ? 11.836 -23.344 -2.52 1 98.69 81 TYR A CA 1
ATOM 666 C C . TYR A 1 81 ? 11.141 -24.484 -1.79 1 98.69 81 TYR A C 1
ATOM 668 O O . TYR A 1 81 ? 11.766 -25.5 -1.475 1 98.69 81 TYR A O 1
ATOM 676 N N . TYR A 1 82 ? 9.891 -24.328 -1.55 1 98.44 82 TYR A N 1
ATOM 677 C CA . TYR A 1 82 ? 9.094 -25.391 -0.941 1 98.44 82 TYR A CA 1
ATOM 678 C C . TYR A 1 82 ? 8.375 -26.219 -2.004 1 98.44 82 TYR A C 1
ATOM 680 O O . TYR A 1 82 ? 7.414 -25.75 -2.619 1 98.44 82 TYR A O 1
ATOM 688 N N . VAL A 1 83 ? 8.797 -27.453 -2.104 1 98.12 83 VAL A N 1
ATOM 689 C CA . VAL A 1 83 ? 8.258 -28.312 -3.146 1 98.12 83 VAL A CA 1
ATOM 690 C C . VAL A 1 83 ? 7.352 -29.375 -2.523 1 98.12 83 VAL A C 1
ATOM 692 O O . VAL A 1 83 ? 7.828 -30.328 -1.902 1 98.12 83 VAL A O 1
ATOM 695 N N . PHE A 1 84 ? 6.07 -29.203 -2.75 1 96.75 84 PHE A N 1
ATOM 696 C CA . PHE A 1 84 ? 5.113 -30.234 -2.383 1 96.75 84 PHE A CA 1
ATOM 697 C C . PHE A 1 84 ? 5.09 -31.359 -3.426 1 96.75 84 PHE A C 1
ATOM 699 O O . PHE A 1 84 ? 4.828 -31.094 -4.605 1 96.75 84 PHE A O 1
ATOM 706 N N . THR A 1 85 ? 5.348 -32.531 -2.979 1 96.5 85 THR A N 1
ATOM 707 C CA . THR A 1 85 ? 5.434 -33.594 -3.967 1 96.5 85 THR A CA 1
ATOM 708 C C . THR A 1 85 ? 5.094 -34.969 -3.338 1 96.5 85 THR A C 1
ATOM 710 O O . THR A 1 85 ? 5.188 -35.125 -2.119 1 96.5 85 THR A O 1
ATOM 713 N N . ASP A 1 86 ? 4.621 -35.875 -4.18 1 94.5 86 ASP A N 1
ATOM 714 C CA . ASP A 1 86 ? 4.398 -37.25 -3.775 1 94.5 86 ASP A CA 1
ATOM 715 C C . ASP A 1 86 ? 5.582 -38.125 -4.172 1 94.5 86 ASP A C 1
ATOM 717 O O . ASP A 1 86 ? 5.52 -39.375 -4.039 1 94.5 86 ASP A O 1
ATOM 721 N N . GLN A 1 87 ? 6.637 -37.562 -4.703 1 94.69 87 GLN A N 1
ATOM 722 C CA . GLN A 1 87 ? 7.805 -38.281 -5.203 1 94.69 87 GLN A CA 1
ATOM 723 C C . GLN A 1 87 ? 9.094 -37.656 -4.711 1 94.69 87 GLN A C 1
ATOM 725 O O . GLN A 1 87 ? 9.93 -37.219 -5.512 1 94.69 87 GLN A O 1
ATOM 730 N N . ALA A 1 88 ? 9.32 -37.719 -3.453 1 95.12 88 ALA A N 1
ATOM 731 C CA . ALA A 1 88 ? 10.438 -37 -2.818 1 95.12 88 ALA A CA 1
ATOM 732 C C . ALA A 1 88 ? 11.773 -37.469 -3.387 1 95.12 88 ALA A C 1
ATOM 734 O O . ALA A 1 88 ? 12.656 -36.688 -3.676 1 95.12 88 ALA A O 1
ATOM 735 N N . SER A 1 89 ? 11.898 -38.75 -3.523 1 95.88 89 SER A N 1
ATOM 736 C CA . SER A 1 89 ? 13.148 -39.312 -4.027 1 95.88 89 SER A CA 1
ATOM 737 C C . SER A 1 89 ? 13.438 -38.844 -5.445 1 95.88 89 SER A C 1
ATOM 739 O O . SER A 1 89 ? 14.594 -38.562 -5.789 1 95.88 89 SER A O 1
ATOM 741 N N . ASN A 1 90 ? 12.375 -38.812 -6.266 1 95.81 90 ASN A N 1
ATOM 742 C CA . ASN A 1 90 ? 12.555 -38.344 -7.637 1 95.81 90 ASN A CA 1
ATOM 743 C C . ASN A 1 90 ? 13.008 -36.875 -7.672 1 95.81 90 ASN A C 1
ATOM 745 O O . ASN A 1 90 ? 13.797 -36.5 -8.539 1 95.81 90 ASN A O 1
ATOM 749 N N . VAL A 1 91 ? 12.492 -36.062 -6.781 1 96.31 91 VAL A N 1
ATOM 750 C CA . VAL A 1 91 ? 12.914 -34.688 -6.711 1 96.31 91 VAL A CA 1
ATOM 751 C C . VAL A 1 91 ? 14.398 -34.594 -6.359 1 96.31 91 VAL A C 1
ATOM 753 O O . VAL A 1 91 ? 15.148 -33.812 -6.957 1 96.31 91 VAL A O 1
ATOM 756 N N . THR A 1 92 ? 14.828 -35.375 -5.363 1 95.88 92 THR A N 1
ATOM 757 C CA . THR A 1 92 ? 16.234 -35.438 -4.965 1 95.88 92 THR A CA 1
ATOM 758 C C . THR A 1 92 ? 17.109 -35.875 -6.133 1 95.88 92 THR A C 1
ATOM 760 O O . THR A 1 92 ? 18.203 -35.312 -6.328 1 95.88 92 THR A O 1
ATOM 763 N N . ASP A 1 93 ? 16.578 -36.719 -6.914 1 96.75 93 ASP A N 1
ATOM 764 C CA . ASP A 1 93 ? 17.328 -37.281 -8.031 1 96.75 93 ASP A CA 1
ATOM 765 C C . ASP A 1 93 ? 17.516 -36.281 -9.148 1 96.75 93 ASP A C 1
ATOM 767 O O . ASP A 1 93 ? 18.375 -36.438 -10.008 1 96.75 93 ASP A O 1
ATOM 771 N N . LEU A 1 94 ? 16.625 -35.312 -9.18 1 96.56 94 LEU A N 1
ATOM 772 C CA . LEU A 1 94 ? 16.75 -34.281 -10.203 1 96.56 94 LEU A CA 1
ATOM 773 C C . LEU A 1 94 ? 18.062 -33.5 -10.023 1 96.56 94 LEU A C 1
ATOM 775 O O . LEU A 1 94 ? 18.516 -32.812 -10.953 1 96.56 94 LEU A O 1
ATOM 779 N N . ASN A 1 95 ? 18.703 -33.469 -8.875 1 96.12 95 ASN A N 1
ATOM 780 C CA . ASN A 1 95 ? 19.984 -32.844 -8.586 1 96.12 95 ASN A CA 1
ATOM 781 C C . ASN A 1 95 ? 20.016 -31.391 -9.023 1 96.12 95 ASN A C 1
ATOM 783 O O . ASN A 1 95 ? 20.906 -30.969 -9.75 1 96.12 95 ASN A O 1
ATOM 787 N N . ILE A 1 96 ? 18.969 -30.703 -8.625 1 97.38 96 ILE A N 1
ATOM 788 C CA . ILE A 1 96 ? 18.875 -29.281 -8.969 1 97.38 96 ILE A CA 1
ATOM 789 C C . ILE A 1 96 ? 19.797 -28.469 -8.055 1 97.38 96 ILE A C 1
ATOM 791 O O . ILE A 1 96 ? 19.75 -28.625 -6.832 1 97.38 96 ILE A O 1
ATOM 795 N N . ILE A 1 97 ? 20.625 -27.594 -8.617 1 96.62 97 ILE A N 1
ATOM 796 C CA . ILE A 1 97 ? 21.547 -26.75 -7.871 1 96.62 97 ILE A CA 1
ATOM 797 C C . ILE A 1 97 ? 20.969 -25.344 -7.723 1 96.62 97 ILE A C 1
ATOM 799 O O . ILE A 1 97 ? 20.453 -24.766 -8.688 1 96.62 97 ILE A O 1
ATOM 803 N N . VAL A 1 98 ? 20.984 -24.859 -6.535 1 97.81 98 VAL A N 1
ATOM 804 C CA . VAL A 1 98 ? 20.484 -23.516 -6.273 1 97.81 98 VAL A CA 1
ATOM 805 C C . VAL A 1 98 ? 21.594 -22.641 -5.691 1 97.81 98 VAL A C 1
ATOM 807 O O . VAL A 1 98 ? 22.609 -23.156 -5.199 1 97.81 98 VAL A O 1
ATOM 810 N N . GLY A 1 99 ? 21.484 -21.359 -5.766 1 96.94 99 GLY A N 1
ATOM 811 C CA . GLY A 1 99 ? 22.516 -20.422 -5.379 1 96.94 99 GLY A CA 1
ATOM 812 C C . GLY A 1 99 ? 22.656 -20.266 -3.877 1 96.94 99 GLY A C 1
ATOM 813 O O . GLY A 1 99 ? 21.906 -20.875 -3.113 1 96.94 99 GLY A O 1
ATOM 814 N N . THR A 1 100 ? 23.609 -19.406 -3.453 1 96.5 100 THR A N 1
ATOM 815 C CA . THR A 1 100 ? 23.891 -19.109 -2.049 1 96.5 100 THR A CA 1
ATOM 816 C C . THR A 1 100 ? 22.672 -18.484 -1.378 1 96.5 100 THR A C 1
ATOM 818 O O . THR A 1 100 ? 22.047 -17.578 -1.932 1 96.5 100 THR A O 1
ATOM 821 N N . GLY A 1 101 ? 22.359 -18.938 -0.214 1 96.25 101 GLY A N 1
ATOM 822 C CA . GLY A 1 101 ? 21.234 -18.391 0.522 1 96.25 101 GLY A CA 1
ATOM 823 C C . GLY A 1 101 ? 19.906 -18.953 0.082 1 96.25 101 GLY A C 1
ATOM 824 O O . GLY A 1 101 ? 18.844 -18.516 0.558 1 96.25 101 GLY A O 1
ATOM 825 N N . ARG A 1 102 ? 20.031 -19.922 -0.829 1 98.31 102 ARG A N 1
ATOM 826 C CA . ARG A 1 102 ? 18.828 -20.531 -1.362 1 98.31 102 ARG A CA 1
ATOM 827 C C . ARG A 1 102 ? 18.828 -22.031 -1.122 1 98.31 102 ARG A C 1
ATOM 829 O O . ARG A 1 102 ? 19.891 -22.641 -0.95 1 98.31 102 ARG A O 1
ATOM 836 N N . GLN A 1 103 ? 17.656 -22.625 -0.993 1 98.25 103 GLN A N 1
ATOM 837 C CA . GLN A 1 103 ? 17.578 -24.062 -0.744 1 98.25 103 GLN A CA 1
ATOM 838 C C . GLN A 1 103 ? 16.25 -24.625 -1.232 1 98.25 103 GLN A C 1
ATOM 840 O O . GLN A 1 103 ? 15.266 -23.891 -1.352 1 98.25 103 GLN A O 1
ATOM 845 N N . ILE A 1 104 ? 16.297 -25.875 -1.546 1 98.38 104 ILE A N 1
ATOM 846 C CA . ILE A 1 104 ? 15.102 -26.625 -1.891 1 98.38 104 ILE A CA 1
ATOM 847 C C . ILE A 1 104 ? 14.656 -27.469 -0.691 1 98.38 104 ILE A C 1
ATOM 849 O O . ILE A 1 104 ? 15.438 -28.25 -0.142 1 98.38 104 ILE A O 1
ATOM 853 N N . ILE A 1 105 ? 13.492 -27.219 -0.271 1 98 105 ILE A N 1
ATOM 854 C CA . ILE A 1 105 ? 12.891 -27.984 0.819 1 98 105 ILE A CA 1
ATOM 855 C C . ILE A 1 105 ? 11.766 -28.859 0.277 1 98 105 ILE A C 1
ATOM 857 O O . ILE A 1 105 ? 10.789 -28.344 -0.283 1 98 105 ILE A O 1
ATOM 861 N N . ILE A 1 106 ? 11.883 -30.141 0.486 1 97.69 106 ILE A N 1
ATOM 862 C CA . ILE A 1 106 ? 10.906 -31.094 -0.028 1 97.69 106 ILE A CA 1
ATOM 863 C C . ILE A 1 106 ? 9.836 -31.359 1.032 1 97.69 106 ILE A C 1
ATOM 865 O O . ILE A 1 106 ? 10.156 -31.719 2.166 1 97.69 106 ILE A O 1
ATOM 869 N N . LEU A 1 107 ? 8.617 -31.141 0.677 1 96.44 107 LEU A N 1
ATOM 870 C CA . LEU A 1 107 ? 7.465 -31.422 1.524 1 96.44 107 LEU A CA 1
ATOM 871 C C . LEU A 1 107 ? 6.621 -32.531 0.938 1 96.44 107 LEU A C 1
ATOM 873 O O . LEU A 1 107 ? 5.855 -32.312 -0.005 1 96.44 107 LEU A O 1
ATOM 877 N N . GLU A 1 108 ? 6.688 -33.656 1.595 1 94.25 108 GLU A N 1
ATOM 878 C CA . GLU A 1 108 ? 6.008 -34.844 1.058 1 94.25 108 GLU A CA 1
ATOM 879 C C . GLU A 1 108 ? 4.512 -34.812 1.359 1 94.25 108 GLU A C 1
ATOM 881 O O . GLU A 1 108 ? 4.109 -34.531 2.496 1 94.25 108 GLU A O 1
ATOM 886 N N . VAL A 1 109 ? 3.75 -35.031 0.312 1 91.81 109 VAL A N 1
ATOM 887 C CA . VAL A 1 109 ? 2.297 -35.062 0.428 1 91.81 109 VAL A CA 1
ATOM 888 C C . VAL A 1 109 ? 1.742 -36.281 -0.288 1 91.81 109 VAL A C 1
ATOM 890 O O . VAL A 1 109 ? 2.412 -36.875 -1.147 1 91.81 109 VAL A O 1
ATOM 893 N N . PRO A 1 110 ? 0.574 -36.75 0.16 1 86.12 110 PRO A N 1
ATOM 894 C CA . PRO A 1 110 ? -0.004 -37.938 -0.513 1 86.12 110 PRO A CA 1
ATOM 895 C C . PRO A 1 110 ? -0.328 -37.656 -1.98 1 86.12 110 PRO A C 1
ATOM 897 O O . PRO A 1 110 ? -0.502 -36.5 -2.379 1 86.12 110 PRO A O 1
ATOM 900 N N . SER A 1 111 ? -0.313 -38.781 -2.686 1 83.88 111 SER A N 1
ATOM 901 C CA . SER A 1 111 ? -0.777 -38.688 -4.066 1 83.88 111 SER A CA 1
ATOM 902 C C . SER A 1 111 ? -2.301 -38.688 -4.137 1 83.88 111 SER A C 1
ATOM 904 O O . SER A 1 111 ? -2.975 -39.188 -3.242 1 83.88 111 SER A O 1
ATOM 906 N N . TYR A 1 112 ? -2.846 -37.875 -5.012 1 76.56 112 TYR A N 1
ATOM 907 C CA . TYR A 1 112 ? -4.293 -37.844 -5.195 1 76.56 112 TYR A CA 1
ATOM 908 C C . TYR A 1 112 ? -4.691 -38.406 -6.547 1 76.56 112 TYR A C 1
ATOM 910 O O . TYR A 1 112 ? -3.898 -38.406 -7.492 1 76.56 112 TYR A O 1
ATOM 918 N N . GLU A 1 113 ? -5.809 -39.031 -6.57 1 72.12 113 GLU A N 1
ATOM 919 C CA . GLU A 1 113 ? -6.258 -39.688 -7.789 1 72.12 113 GLU A CA 1
ATOM 920 C C . GLU A 1 113 ? -6.492 -38.688 -8.914 1 72.12 113 GLU A C 1
ATOM 922 O O . GLU A 1 113 ? -6.039 -38.906 -10.039 1 72.12 113 GLU A O 1
ATOM 927 N N . ARG A 1 114 ? -7.289 -37.688 -8.656 1 75.06 114 ARG A N 1
ATOM 928 C CA . ARG A 1 114 ? -7.645 -36.688 -9.664 1 75.06 114 ARG A CA 1
ATOM 929 C C . ARG A 1 114 ? -6.863 -35.406 -9.453 1 75.06 114 ARG A C 1
ATOM 931 O O . ARG A 1 114 ? -6.613 -35 -8.312 1 75.06 114 ARG A O 1
ATOM 938 N N . TRP A 1 115 ? -6.477 -34.781 -10.57 1 71.06 115 TRP A N 1
ATOM 939 C CA . TRP A 1 115 ? -5.836 -33.469 -10.523 1 71.06 115 TRP A CA 1
ATOM 940 C C . TRP A 1 115 ? -6.652 -32.469 -9.68 1 71.06 115 TRP A C 1
ATOM 942 O O . TRP A 1 115 ? -6.09 -31.672 -8.945 1 71.06 115 TRP A O 1
ATOM 952 N N . GLN A 1 116 ? -7.898 -32.5 -9.758 1 74.25 116 GLN A N 1
ATOM 953 C CA . GLN A 1 116 ? -8.789 -31.609 -9.008 1 74.25 116 GLN A CA 1
ATOM 954 C C . GLN A 1 116 ? -8.625 -31.812 -7.504 1 74.25 116 GLN A C 1
ATOM 956 O O . GLN A 1 116 ? -8.812 -30.875 -6.73 1 74.25 116 GLN A O 1
ATOM 961 N N . ASP A 1 117 ? -8.242 -32.938 -7.207 1 78.5 117 ASP A N 1
ATOM 962 C CA . ASP A 1 117 ? -8.055 -33.188 -5.785 1 78.5 117 ASP A CA 1
ATOM 963 C C . ASP A 1 117 ? -6.816 -32.469 -5.246 1 78.5 117 ASP A C 1
ATOM 965 O O . ASP A 1 117 ? -6.801 -32.031 -4.102 1 78.5 117 ASP A O 1
ATOM 969 N N . VAL A 1 118 ? -5.883 -32.375 -6.098 1 76.38 118 VAL A N 1
ATOM 970 C CA . VAL A 1 118 ? -4.684 -31.641 -5.691 1 76.38 118 VAL A CA 1
ATOM 971 C C . VAL A 1 118 ? -5.02 -30.172 -5.488 1 76.38 118 VAL A C 1
ATOM 973 O O . VAL A 1 118 ? -4.695 -29.594 -4.449 1 76.38 118 VAL A O 1
ATOM 976 N N . THR A 1 119 ? -5.66 -29.562 -6.457 1 79.38 119 THR A N 1
ATOM 977 C CA . THR A 1 119 ? -6.004 -28.156 -6.41 1 79.38 119 THR A CA 1
ATOM 978 C C . THR A 1 119 ? -6.941 -27.859 -5.242 1 79.38 119 THR A C 1
ATOM 980 O O . THR A 1 119 ? -6.852 -26.797 -4.617 1 79.38 119 THR A O 1
ATOM 983 N N . MET A 1 120 ? -7.691 -28.844 -4.891 1 83.38 120 MET A N 1
ATOM 984 C CA . MET A 1 120 ? -8.648 -28.688 -3.799 1 83.38 120 MET A CA 1
ATOM 985 C C . MET A 1 120 ? -7.949 -28.812 -2.445 1 83.38 120 MET A C 1
ATOM 987 O O . MET A 1 120 ? -8.5 -28.391 -1.422 1 83.38 120 MET A O 1
ATOM 991 N N . ARG A 1 121 ? -6.785 -29.312 -2.518 1 88.5 121 ARG A N 1
ATOM 992 C CA . ARG A 1 121 ? -6.09 -29.516 -1.251 1 88.5 121 ARG A CA 1
ATOM 993 C C . ARG A 1 121 ? -4.926 -28.547 -1.1 1 88.5 121 ARG A C 1
ATOM 995 O O . ARG A 1 121 ? -4.34 -28.422 -0.021 1 88.5 121 ARG A O 1
ATOM 1002 N N . ARG A 1 122 ? -4.656 -27.844 -2.137 1 91.81 122 ARG A N 1
ATOM 1003 C CA . ARG A 1 122 ? -3.529 -26.906 -2.152 1 91.81 122 ARG A CA 1
ATOM 1004 C C . ARG A 1 122 ? -3.645 -25.891 -1.026 1 91.81 122 ARG A C 1
ATOM 1006 O O . ARG A 1 122 ? -2.684 -25.656 -0.29 1 91.81 122 ARG A O 1
ATOM 1013 N N . MET A 1 123 ? -4.848 -25.328 -0.859 1 95.38 123 MET A N 1
ATOM 1014 C CA . MET A 1 123 ? -5.07 -24.297 0.152 1 95.38 123 MET A CA 1
ATOM 1015 C C . MET A 1 123 ? -4.871 -24.859 1.556 1 95.38 123 MET A C 1
ATOM 1017 O O . MET A 1 123 ? -4.242 -24.219 2.402 1 95.38 123 MET A O 1
ATOM 1021 N N . GLN A 1 124 ? -5.359 -26.062 1.688 1 93.75 124 GLN A N 1
ATOM 1022 C CA . GLN A 1 124 ? -5.184 -26.734 2.975 1 93.75 124 GLN A CA 1
ATOM 1023 C C . GLN A 1 124 ? -3.707 -26.984 3.264 1 93.75 124 GLN A C 1
ATOM 1025 O O . GLN A 1 124 ? -3.227 -26.719 4.363 1 93.75 124 GLN A O 1
ATOM 1030 N N . MET A 1 125 ? -3.021 -27.531 2.328 1 93.62 125 MET A N 1
ATOM 1031 C CA . MET A 1 125 ? -1.622 -27.922 2.51 1 93.62 125 MET A CA 1
ATOM 1032 C C . MET A 1 125 ? -0.765 -26.688 2.822 1 93.62 125 MET A C 1
ATOM 1034 O O . MET A 1 125 ? 0.073 -26.734 3.725 1 93.62 125 MET A O 1
ATOM 1038 N N . ILE A 1 126 ? -0.989 -25.625 2.086 1 95.62 126 ILE A N 1
ATOM 1039 C CA . ILE A 1 126 ? -0.241 -24.391 2.33 1 95.62 126 ILE A CA 1
ATOM 1040 C C . ILE A 1 126 ? -0.561 -23.859 3.725 1 95.62 126 ILE A C 1
ATOM 1042 O O . ILE A 1 126 ? 0.346 -23.531 4.492 1 95.62 126 ILE A O 1
ATOM 1046 N N . SER A 1 127 ? -1.828 -23.781 4.086 1 95.94 127 SER A N 1
ATOM 1047 C CA . SER A 1 127 ? -2.266 -23.266 5.379 1 95.94 127 SER A CA 1
ATOM 1048 C C . SER A 1 127 ? -1.641 -24.047 6.527 1 95.94 127 SER A C 1
ATOM 1050 O O . SER A 1 127 ? -1.138 -23.453 7.484 1 95.94 127 SER A O 1
ATOM 1052 N N . ASP A 1 128 ? -1.667 -25.359 6.406 1 94.25 128 ASP A N 1
ATOM 1053 C CA . ASP A 1 128 ? -1.13 -26.219 7.449 1 94.25 128 ASP A CA 1
ATOM 1054 C C . ASP A 1 128 ? 0.361 -25.969 7.664 1 94.25 128 ASP A C 1
ATOM 1056 O O . ASP A 1 128 ? 0.822 -25.875 8.805 1 94.25 128 ASP A O 1
ATOM 1060 N N . VAL A 1 129 ? 1.037 -25.859 6.613 1 93.06 129 VAL A N 1
ATOM 1061 C CA . VAL A 1 129 ? 2.486 -25.719 6.707 1 93.06 129 VAL A CA 1
ATOM 1062 C C . VAL A 1 129 ? 2.842 -24.312 7.16 1 93.06 129 VAL A C 1
ATOM 1064 O O . VAL A 1 129 ? 3.881 -24.094 7.789 1 93.06 129 VAL A O 1
ATOM 1067 N N . CYS A 1 130 ? 2.016 -23.328 6.844 1 89.44 130 CYS A N 1
ATOM 1068 C CA . CYS A 1 130 ? 2.232 -21.969 7.34 1 89.44 130 CYS A CA 1
ATOM 1069 C C . CYS A 1 130 ? 2.396 -21.969 8.852 1 89.44 130 CYS A C 1
ATOM 1071 O O . CYS A 1 130 ? 3.359 -21.406 9.375 1 89.44 130 CYS A O 1
ATOM 1073 N N . GLN A 1 131 ? 1.574 -22.516 9.516 1 87.88 131 GLN A N 1
ATOM 1074 C CA . GLN A 1 131 ? 1.555 -22.531 10.969 1 87.88 131 GLN A CA 1
ATOM 1075 C C . GLN A 1 131 ? 2.703 -23.375 11.531 1 87.88 131 GLN A C 1
ATOM 1077 O O . GLN A 1 131 ? 3.295 -23.016 12.555 1 87.88 131 GLN A O 1
ATOM 1082 N N . GLN A 1 132 ? 3.061 -24.359 10.805 1 90.31 132 GLN A N 1
ATOM 1083 C CA . GLN A 1 132 ? 4.02 -25.328 11.312 1 90.31 132 GLN A CA 1
ATOM 1084 C C . GLN A 1 132 ? 5.453 -24.891 11.016 1 90.31 132 GLN A C 1
ATOM 1086 O O . GLN A 1 132 ? 6.355 -25.109 11.828 1 90.31 132 GLN A O 1
ATOM 1091 N N . ARG A 1 133 ? 5.594 -24.297 9.812 1 93.44 133 ARG A N 1
ATOM 1092 C CA . ARG A 1 133 ? 6.977 -24.188 9.359 1 93.44 133 ARG A CA 1
ATOM 1093 C C . ARG A 1 133 ? 7.25 -22.812 8.773 1 93.44 133 ARG A C 1
ATOM 1095 O O . ARG A 1 133 ? 8.188 -22.125 9.195 1 93.44 133 ARG A O 1
ATOM 1102 N N . PHE A 1 134 ? 6.453 -22.328 7.879 1 96.06 134 PHE A N 1
ATOM 1103 C CA . PHE A 1 134 ? 6.75 -21.141 7.098 1 96.06 134 PHE A CA 1
ATOM 1104 C C . PHE A 1 134 ? 6.953 -19.938 8.016 1 96.06 134 PHE A C 1
ATOM 1106 O O . PHE A 1 134 ? 7.859 -19.125 7.793 1 96.06 134 PHE A O 1
ATOM 1113 N N . ALA A 1 135 ? 6.125 -19.797 9.039 1 95.12 135 ALA A N 1
ATOM 1114 C CA . ALA A 1 135 ? 6.105 -18.625 9.922 1 95.12 135 ALA A CA 1
ATOM 1115 C C . ALA A 1 135 ? 7.457 -18.422 10.594 1 95.12 135 ALA A C 1
ATOM 1117 O O . ALA A 1 135 ? 7.832 -17.297 10.922 1 95.12 135 ALA A O 1
ATOM 1118 N N . SER A 1 136 ? 8.211 -19.469 10.758 1 96.12 136 SER A N 1
ATOM 1119 C CA . SER A 1 136 ? 9.5 -19.375 11.438 1 96.12 136 SER A CA 1
ATOM 1120 C C . SER A 1 136 ? 10.648 -19.344 10.438 1 96.12 136 SER A C 1
ATOM 1122 O O . SER A 1 136 ? 11.789 -19.047 10.797 1 96.12 136 SER A O 1
ATOM 1124 N N . GLU A 1 137 ? 10.367 -19.609 9.164 1 97.5 137 GLU A N 1
ATOM 1125 C CA . GLU A 1 137 ? 11.453 -19.812 8.219 1 97.5 137 GLU A CA 1
ATOM 1126 C C . GLU A 1 137 ? 11.562 -18.656 7.234 1 97.5 137 GLU A C 1
ATOM 1128 O O . GLU A 1 137 ? 12.648 -18.344 6.742 1 97.5 137 GLU A O 1
ATOM 1133 N N . VAL A 1 1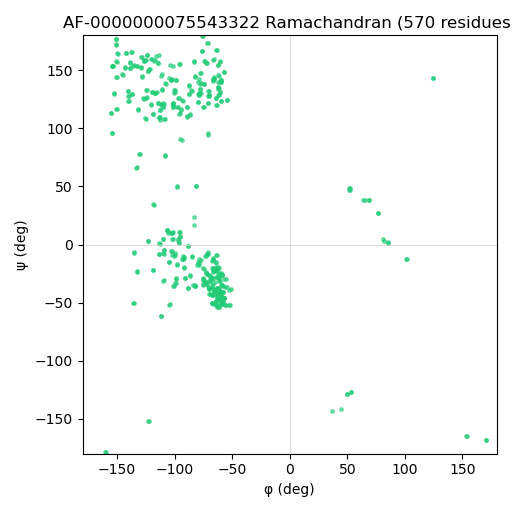38 ? 10.406 -18.062 6.953 1 98.06 138 VAL A N 1
ATOM 1134 C CA . VAL A 1 138 ? 10.422 -17.031 5.926 1 98.06 138 VAL A CA 1
ATOM 1135 C C . VAL A 1 138 ? 9.469 -15.898 6.32 1 98.06 138 VAL A C 1
ATOM 1137 O O . VAL A 1 138 ? 8.633 -16.062 7.211 1 98.06 138 VAL A O 1
ATOM 1140 N N . ASP A 1 139 ? 9.602 -14.781 5.672 1 97.19 139 ASP A N 1
ATOM 1141 C CA . ASP A 1 139 ? 8.789 -13.602 5.957 1 97.19 139 ASP A CA 1
ATOM 1142 C C . ASP A 1 139 ? 7.641 -13.477 4.957 1 97.19 139 ASP A C 1
ATOM 1144 O O . ASP A 1 139 ? 6.559 -13 5.301 1 97.19 139 ASP A O 1
ATOM 1148 N N . TYR A 1 140 ? 7.891 -13.891 3.752 1 98.19 140 TYR A N 1
ATOM 1149 C CA . TYR A 1 140 ? 6.914 -13.836 2.67 1 98.19 140 TYR A CA 1
ATOM 1150 C C . TYR A 1 140 ? 6.797 -15.188 1.974 1 98.19 140 TYR A C 1
ATOM 1152 O O . TYR A 1 140 ? 7.754 -15.961 1.948 1 98.19 140 TYR A O 1
ATOM 1160 N N . LEU A 1 141 ? 5.609 -15.391 1.425 1 98.62 141 LEU A N 1
ATOM 1161 C CA . LEU A 1 141 ? 5.352 -16.578 0.614 1 98.62 141 LEU A CA 1
ATOM 1162 C C . LEU A 1 141 ? 4.828 -16.188 -0.764 1 98.62 141 LEU A C 1
ATOM 1164 O O . LEU A 1 141 ? 3.986 -15.297 -0.883 1 98.62 141 LEU A O 1
ATOM 1168 N N . VAL A 1 142 ? 5.395 -16.781 -1.72 1 98.81 142 VAL A N 1
ATOM 1169 C CA . VAL A 1 142 ? 4.898 -16.719 -3.09 1 98.81 142 VAL A CA 1
ATOM 1170 C C . VAL A 1 142 ? 4.43 -18.094 -3.535 1 98.81 142 VAL A C 1
ATOM 1172 O O . VAL A 1 142 ? 5.199 -19.062 -3.512 1 98.81 142 VAL A O 1
ATOM 1175 N N . CYS A 1 143 ? 3.174 -18.203 -3.922 1 98.38 143 CYS A N 1
ATOM 1176 C CA . CYS A 1 143 ? 2.576 -19.484 -4.312 1 98.38 143 CYS A CA 1
ATOM 1177 C C . CYS A 1 143 ? 2.299 -19.516 -5.809 1 98.38 143 CYS A C 1
ATOM 1179 O O . CYS A 1 143 ? 1.487 -18.734 -6.312 1 98.38 143 CYS A O 1
ATOM 1181 N N . VAL A 1 144 ? 2.957 -20.453 -6.477 1 98.06 144 VAL A N 1
ATOM 1182 C CA . VAL A 1 144 ? 2.826 -20.484 -7.93 1 98.06 144 VAL A CA 1
ATOM 1183 C C . VAL A 1 144 ? 2.695 -21.938 -8.398 1 98.06 144 VAL A C 1
ATOM 1185 O O . VAL A 1 144 ? 3.076 -22.859 -7.684 1 98.06 144 VAL A O 1
ATOM 1188 N N . ASP A 1 145 ? 2.107 -22.094 -9.539 1 95.31 145 ASP A N 1
ATOM 1189 C CA . ASP A 1 145 ? 2.07 -23.406 -10.188 1 95.31 145 ASP A CA 1
ATOM 1190 C C . ASP A 1 145 ? 3.445 -23.781 -10.727 1 95.31 145 ASP A C 1
ATOM 1192 O O . ASP A 1 145 ? 4.246 -22.922 -11.07 1 95.31 145 ASP A O 1
ATOM 1196 N N . VAL A 1 146 ? 3.633 -25.047 -10.859 1 96.44 146 VAL A N 1
ATOM 1197 C CA . VAL A 1 146 ? 4.957 -25.531 -11.234 1 96.44 146 VAL A CA 1
ATOM 1198 C C . VAL A 1 146 ? 5.094 -25.531 -12.758 1 96.44 146 VAL A C 1
ATOM 1200 O O . VAL A 1 146 ? 6.207 -25.484 -13.281 1 96.44 146 VAL A O 1
ATOM 1203 N N . ASP A 1 147 ? 3.965 -25.656 -13.445 1 95.19 147 ASP A N 1
ATOM 1204 C CA . ASP A 1 147 ? 4.008 -25.734 -14.898 1 95.19 147 ASP A CA 1
ATOM 1205 C C . ASP A 1 147 ? 4.133 -24.359 -15.523 1 95.19 147 ASP A C 1
ATOM 1207 O O . ASP A 1 147 ? 3.359 -24 -16.422 1 95.19 147 ASP A O 1
ATOM 1211 N N . MET A 1 148 ? 5.129 -23.578 -15.016 1 96.44 148 MET A N 1
ATOM 1212 C CA . MET A 1 148 ? 5.414 -22.203 -15.445 1 96.44 148 MET A CA 1
ATOM 1213 C C . MET A 1 148 ? 6.914 -21.984 -15.586 1 96.44 148 MET A C 1
ATOM 1215 O O . MET A 1 148 ? 7.715 -22.797 -15.133 1 96.44 148 MET A O 1
ATOM 1219 N N . ARG A 1 149 ? 7.242 -20.891 -16.25 1 97.38 149 ARG A N 1
ATOM 1220 C CA . ARG A 1 149 ? 8.641 -20.562 -16.484 1 97.38 149 ARG A CA 1
ATOM 1221 C C . ARG A 1 149 ? 8.883 -19.062 -16.328 1 97.38 149 ARG A C 1
ATOM 1223 O O . ARG A 1 149 ? 8.203 -18.25 -16.953 1 97.38 149 ARG A O 1
ATOM 1230 N N . PHE A 1 150 ? 9.859 -18.703 -15.508 1 98.31 150 PHE A N 1
ATOM 1231 C CA . PHE A 1 150 ? 10.305 -17.328 -15.422 1 98.31 150 PHE A CA 1
ATOM 1232 C C . PHE A 1 150 ? 11.133 -16.953 -16.641 1 98.31 150 PHE A C 1
ATOM 1234 O O . PHE A 1 150 ? 11.953 -17.734 -17.109 1 98.31 150 PHE A O 1
ATOM 1241 N N . GLN A 1 151 ? 10.922 -15.789 -17.172 1 97 151 GLN A N 1
ATOM 1242 C CA . GLN A 1 151 ? 11.672 -15.422 -18.375 1 97 151 GLN A CA 1
ATOM 1243 C C . GLN A 1 151 ? 12.203 -13.992 -18.266 1 97 151 GLN A C 1
ATOM 1245 O O . GLN A 1 151 ? 12.906 -13.523 -19.156 1 97 151 GLN A O 1
ATOM 1250 N N . ASP A 1 152 ? 11.82 -13.297 -17.25 1 98 152 ASP A N 1
ATOM 1251 C CA . ASP A 1 152 ? 12.328 -11.961 -16.969 1 98 152 ASP A CA 1
ATOM 1252 C C . ASP A 1 152 ? 12.297 -11.68 -15.461 1 98 152 ASP A C 1
ATOM 1254 O O . ASP A 1 152 ? 11.859 -12.523 -14.672 1 98 152 ASP A O 1
ATOM 1258 N N . HIS A 1 153 ? 12.773 -10.578 -15.086 1 97.94 153 HIS A N 1
ATOM 1259 C CA . HIS A 1 153 ? 12.977 -10.188 -13.695 1 97.94 153 HIS A CA 1
ATOM 1260 C C . HIS A 1 153 ? 11.664 -10.203 -12.922 1 97.94 153 HIS A C 1
ATOM 1262 O O . HIS A 1 153 ? 10.68 -9.586 -13.336 1 97.94 153 HIS A O 1
ATOM 1268 N N . VAL A 1 154 ? 11.617 -10.961 -11.852 1 98.69 154 VAL A N 1
ATOM 1269 C CA . VAL A 1 154 ? 10.602 -10.914 -10.797 1 98.69 154 VAL A CA 1
ATOM 1270 C C . VAL A 1 154 ? 11.281 -10.719 -9.438 1 98.69 154 VAL A C 1
ATOM 1272 O O . VAL A 1 154 ? 11.898 -11.648 -8.914 1 98.69 154 VAL A O 1
ATOM 1275 N N . GLY A 1 155 ? 11.148 -9.555 -8.859 1 98.12 155 GLY A N 1
ATOM 1276 C CA . GLY A 1 155 ? 11.867 -9.234 -7.637 1 98.12 155 GLY A CA 1
ATOM 1277 C C . GLY A 1 155 ? 10.945 -8.844 -6.492 1 98.12 155 GLY A C 1
ATOM 1278 O O . GLY A 1 155 ? 9.82 -9.336 -6.402 1 98.12 155 GLY A O 1
ATOM 1279 N N . VAL A 1 156 ? 11.453 -8.016 -5.578 1 97.5 156 VAL A N 1
ATOM 1280 C CA . VAL A 1 156 ? 10.781 -7.699 -4.32 1 97.5 156 VAL A CA 1
ATOM 1281 C C . VAL A 1 156 ? 9.578 -6.801 -4.598 1 97.5 156 VAL A C 1
ATOM 1283 O O . VAL A 1 156 ? 8.734 -6.602 -3.719 1 97.5 156 VAL A O 1
ATOM 1286 N N . GLU A 1 157 ? 9.414 -6.309 -5.84 1 98.44 157 GLU A N 1
ATOM 1287 C CA . GLU A 1 157 ? 8.297 -5.438 -6.188 1 98.44 157 GLU A CA 1
ATOM 1288 C C . GLU A 1 157 ? 6.965 -6.168 -6.051 1 98.44 157 GLU A C 1
ATOM 1290 O O . GLU A 1 157 ? 5.906 -5.535 -5.973 1 98.44 157 GLU A O 1
ATOM 1295 N N . ILE A 1 158 ? 6.992 -7.496 -5.961 1 98.69 158 ILE A N 1
ATOM 1296 C CA . ILE A 1 158 ? 5.727 -8.219 -5.914 1 98.69 158 ILE A CA 1
ATOM 1297 C C . ILE A 1 158 ? 5.309 -8.43 -4.461 1 98.69 158 ILE A C 1
ATOM 1299 O O . ILE A 1 158 ? 4.172 -8.828 -4.184 1 98.69 158 ILE A O 1
ATOM 1303 N N . LEU A 1 159 ? 6.188 -8.188 -3.525 1 97.81 159 LEU A N 1
ATOM 1304 C CA . LEU A 1 159 ? 5.941 -8.508 -2.123 1 97.81 159 LEU A CA 1
ATOM 1305 C C . LEU A 1 159 ? 5.031 -7.465 -1.479 1 97.81 159 LEU A C 1
ATOM 1307 O O . LEU A 1 159 ? 5.207 -6.262 -1.696 1 97.81 159 LEU A O 1
ATOM 1311 N N . SER A 1 160 ? 4.074 -7.891 -0.776 1 97.69 160 SER A N 1
ATOM 1312 C CA . SER A 1 160 ? 3.098 -7.082 -0.052 1 97.69 160 SER A CA 1
ATOM 1313 C C . SER A 1 160 ? 2.422 -7.895 1.049 1 97.69 160 SER A C 1
ATOM 1315 O O . SER A 1 160 ? 2.816 -9.031 1.324 1 97.69 160 SER A O 1
ATOM 1317 N N . ASP A 1 161 ? 1.457 -7.293 1.81 1 97.31 161 ASP A N 1
ATOM 1318 C CA . ASP A 1 161 ? 0.705 -8.086 2.779 1 97.31 161 ASP A CA 1
ATOM 1319 C C . ASP A 1 161 ? 0.038 -9.281 2.111 1 97.31 161 ASP A C 1
ATOM 1321 O O . ASP A 1 161 ? 0.175 -10.414 2.578 1 97.31 161 ASP A O 1
ATOM 1325 N N . VAL A 1 162 ? -0.685 -9.047 1.073 1 98.75 162 VAL A N 1
ATOM 1326 C CA . VAL A 1 162 ? -1.256 -10.102 0.239 1 98.75 162 VAL A CA 1
ATOM 1327 C C . VAL A 1 162 ? -1.441 -9.586 -1.187 1 98.75 162 VAL A C 1
ATOM 1329 O O . VAL A 1 162 ? -1.938 -8.477 -1.393 1 98.75 162 VAL A O 1
ATOM 1332 N N . PHE A 1 163 ? -0.962 -10.336 -2.164 1 98.88 163 PHE A N 1
ATOM 1333 C CA . PHE A 1 163 ? -1.1 -9.891 -3.545 1 98.88 163 PHE A CA 1
ATOM 1334 C C . PHE A 1 163 ? -1.837 -10.93 -4.383 1 98.88 163 PHE A C 1
ATOM 1336 O O . PHE A 1 163 ? -1.854 -12.109 -4.035 1 98.88 163 PHE A O 1
ATOM 1343 N N . GLY A 1 164 ? -2.551 -10.492 -5.367 1 98.81 164 GLY A N 1
ATOM 1344 C CA . GLY A 1 164 ? -3.148 -11.289 -6.422 1 98.81 164 GLY A CA 1
ATOM 1345 C C . GLY A 1 164 ? -2.609 -10.961 -7.801 1 98.81 164 GLY A C 1
ATOM 1346 O O . GLY A 1 164 ? -1.99 -9.906 -7.996 1 98.81 164 GLY A O 1
ATOM 1347 N N . THR A 1 165 ? -2.768 -11.883 -8.703 1 98.88 165 THR A N 1
ATOM 1348 C CA . THR A 1 165 ? -2.279 -11.711 -10.07 1 98.88 165 THR A CA 1
ATOM 1349 C C . THR A 1 165 ? -3.439 -11.711 -11.062 1 98.88 165 THR A C 1
ATOM 1351 O O . THR A 1 165 ? -4.285 -12.609 -11.039 1 98.88 165 THR A O 1
ATOM 1354 N N . LEU A 1 166 ? -3.428 -10.711 -11.922 1 98.62 166 LEU A N 1
ATOM 1355 C CA . LEU A 1 166 ? -4.508 -10.602 -12.891 1 98.62 166 LEU A CA 1
ATOM 1356 C C . LEU A 1 166 ? -4.414 -11.703 -13.945 1 98.62 166 LEU A C 1
ATOM 1358 O O . LEU A 1 166 ? -3.361 -11.898 -14.555 1 98.62 166 LEU A O 1
ATOM 1362 N N . HIS A 1 167 ? -5.492 -12.352 -14.078 1 98 167 HIS A N 1
ATOM 1363 C CA . HIS A 1 167 ? -5.566 -13.383 -15.094 1 98 167 HIS A CA 1
ATOM 1364 C C . HIS A 1 167 ? -5.598 -12.781 -16.5 1 98 167 HIS A C 1
ATOM 1366 O O . HIS A 1 167 ? -6.504 -12.008 -16.828 1 98 167 HIS A O 1
ATOM 1372 N N . PRO A 1 168 ? -4.672 -13.125 -17.359 1 96.81 168 PRO A N 1
ATOM 1373 C CA . PRO A 1 168 ? -4.57 -12.469 -18.656 1 96.81 168 PRO A CA 1
ATOM 1374 C C . PRO A 1 168 ? -5.824 -12.648 -19.516 1 96.81 168 PRO A C 1
ATOM 1376 O O . PRO A 1 168 ? -6.211 -11.734 -20.25 1 96.81 168 PRO A O 1
ATOM 1379 N N . ALA A 1 169 ? -6.527 -13.742 -19.391 1 95.19 169 ALA A N 1
ATOM 1380 C CA . ALA A 1 169 ? -7.684 -14.047 -20.219 1 95.19 169 ALA A CA 1
ATOM 1381 C C . ALA A 1 169 ? -8.828 -13.078 -19.953 1 95.19 169 ALA A C 1
ATOM 1383 O O . ALA A 1 169 ? -9.711 -12.898 -20.781 1 95.19 169 ALA A O 1
ATOM 1384 N N . PHE A 1 170 ? -8.82 -12.484 -18.766 1 96.75 170 PHE A N 1
ATOM 1385 C CA . PHE A 1 170 ? -9.953 -11.664 -18.359 1 96.75 170 PHE A CA 1
ATOM 1386 C C . PHE A 1 170 ? -9.555 -10.195 -18.266 1 96.75 170 PHE A C 1
ATOM 1388 O O . PHE A 1 170 ? -10.391 -9.336 -17.969 1 96.75 170 PHE A O 1
ATOM 1395 N N . PHE A 1 171 ? -8.367 -9.852 -18.547 1 96.31 171 PHE A N 1
ATOM 1396 C CA . PHE A 1 171 ? -7.777 -8.547 -18.25 1 96.31 171 PHE A CA 1
ATOM 1397 C C . PHE A 1 171 ? -8.555 -7.434 -18.938 1 96.31 171 PHE A C 1
ATOM 1399 O O . PHE A 1 171 ? -8.844 -6.402 -18.344 1 96.31 171 PHE A O 1
ATOM 1406 N N . VAL A 1 172 ? -8.953 -7.629 -20.156 1 94.69 172 VAL A N 1
ATOM 1407 C CA . VAL A 1 172 ? -9.586 -6.559 -20.906 1 94.69 172 VAL A CA 1
ATOM 1408 C C . VAL A 1 172 ? -11.086 -6.824 -21.016 1 94.69 172 VAL A C 1
ATOM 1410 O O . VAL A 1 172 ? -11.781 -6.195 -21.812 1 94.69 172 VAL A O 1
ATOM 1413 N N . LYS A 1 173 ? -11.586 -7.746 -20.297 1 94.44 173 LYS A N 1
ATOM 1414 C CA . LYS A 1 173 ? -13 -8.109 -20.375 1 94.44 173 LYS A CA 1
ATOM 1415 C C . LYS A 1 173 ? -13.812 -7.402 -19.297 1 94.44 173 LYS A C 1
ATOM 1417 O O . LYS A 1 173 ? -13.273 -7.023 -18.266 1 94.44 173 LYS A O 1
ATOM 1422 N N . GLY A 1 174 ? -15.109 -7.246 -19.578 1 92.94 174 GLY A N 1
ATOM 1423 C CA . GLY A 1 174 ? -16.047 -6.801 -18.562 1 92.94 174 GLY A CA 1
ATOM 1424 C C . GLY A 1 174 ? -16.359 -7.875 -17.531 1 92.94 174 GLY A C 1
ATOM 1425 O O . GLY A 1 174 ? -16.141 -9.062 -17.781 1 92.94 174 GLY A O 1
ATOM 1426 N N . ARG A 1 175 ? -16.828 -7.414 -16.344 1 93.19 175 ARG A N 1
ATOM 1427 C CA . ARG A 1 175 ? -17.062 -8.383 -15.266 1 93.19 175 ARG A CA 1
ATOM 1428 C C . ARG A 1 175 ? -18.156 -9.367 -15.648 1 93.19 175 ARG A C 1
ATOM 1430 O O . ARG A 1 175 ? -18.234 -10.461 -15.086 1 93.19 175 ARG A O 1
ATOM 1437 N N . ASP A 1 176 ? -18.969 -8.992 -16.594 1 91.88 176 ASP A N 1
ATOM 1438 C CA . ASP A 1 176 ? -20.016 -9.883 -17.078 1 91.88 176 ASP A CA 1
ATOM 1439 C C . ASP A 1 176 ? -19.422 -11.086 -17.812 1 91.88 176 ASP A C 1
ATOM 1441 O O . ASP A 1 176 ? -20.094 -12.094 -18.016 1 91.88 176 ASP A O 1
ATOM 1445 N N . LYS A 1 177 ? -18.203 -11.023 -18.141 1 95.56 177 LYS A N 1
ATOM 1446 C CA . LYS A 1 177 ? -17.531 -12.109 -18.859 1 95.56 177 LYS A CA 1
ATOM 1447 C C . LYS A 1 177 ? -16.656 -12.938 -17.922 1 95.56 177 LYS A C 1
ATOM 1449 O O . LYS A 1 177 ? -16.094 -13.961 -18.328 1 95.56 177 LYS A O 1
ATOM 1454 N N . PHE A 1 178 ? -16.547 -12.492 -16.672 1 97.25 178 PHE A N 1
ATOM 1455 C CA . PHE A 1 178 ? -15.789 -13.281 -15.703 1 97.25 178 PHE A CA 1
ATOM 1456 C C . PHE A 1 178 ? -16.484 -14.609 -15.422 1 97.25 178 PHE A C 1
ATOM 1458 O O . PHE A 1 178 ? -17.719 -14.664 -15.359 1 97.25 178 PHE A O 1
ATOM 1465 N N . THR A 1 179 ? -15.812 -15.688 -15.273 1 97.81 179 THR A N 1
ATOM 1466 C CA . THR A 1 179 ? -16.391 -16.984 -14.969 1 97.81 179 THR A CA 1
ATOM 1467 C C . THR A 1 179 ? -16.312 -17.281 -13.477 1 97.81 179 THR A C 1
ATOM 1469 O O . THR A 1 179 ? -15.844 -18.359 -13.07 1 97.81 179 THR A O 1
ATOM 1472 N N . TYR A 1 180 ? -16.75 -16.328 -12.711 1 98.06 180 TYR A N 1
ATOM 1473 C CA . TYR A 1 180 ? -16.906 -16.531 -11.281 1 98.06 180 TYR A CA 1
ATOM 1474 C C . TYR A 1 180 ? -17.891 -17.656 -11 1 98.06 180 TYR A C 1
ATOM 1476 O O . TYR A 1 180 ? -18.703 -18.016 -11.859 1 98.06 180 TYR A O 1
ATOM 1484 N N . GLU A 1 181 ? -17.781 -18.281 -9.773 1 98.38 181 GLU A N 1
ATOM 1485 C CA . GLU A 1 181 ? -18.844 -19.156 -9.297 1 98.38 181 GLU A CA 1
ATOM 1486 C C . GLU A 1 181 ? -20.141 -18.375 -9.094 1 98.38 181 GLU A C 1
ATOM 1488 O O . GLU A 1 181 ? -20.203 -17.438 -8.305 1 98.38 181 GLU A O 1
ATOM 1493 N N . ARG A 1 182 ? -21.203 -18.828 -9.859 1 97.31 182 ARG A N 1
ATOM 1494 C CA . ARG A 1 182 ? -22.422 -18.016 -9.891 1 97.31 182 ARG A CA 1
ATOM 1495 C C . ARG A 1 182 ? -23.547 -18.719 -9.133 1 97.31 182 ARG A C 1
ATOM 1497 O O . ARG A 1 182 ? -24.656 -18.172 -9.016 1 97.31 182 ARG A O 1
ATOM 1504 N N . ARG A 1 183 ? -23.422 -19.953 -8.609 1 97.69 183 ARG A N 1
ATOM 1505 C CA . ARG A 1 183 ? -24.453 -20.609 -7.793 1 97.69 183 ARG A CA 1
ATOM 1506 C C . ARG A 1 183 ? -24.484 -20.016 -6.391 1 97.69 183 ARG A C 1
ATOM 1508 O O . ARG A 1 183 ? -23.5 -20.078 -5.656 1 97.69 183 ARG A O 1
ATOM 1515 N N . PRO A 1 184 ? -25.5 -19.453 -5.969 1 97.5 184 PRO A N 1
ATOM 1516 C CA . PRO A 1 184 ? -25.609 -18.766 -4.68 1 97.5 184 PRO A CA 1
ATOM 1517 C C . PRO A 1 184 ? -25.391 -19.703 -3.494 1 97.5 184 PRO A C 1
ATOM 1519 O O . PRO A 1 184 ? -25.078 -19.25 -2.393 1 97.5 184 PRO A O 1
ATOM 1522 N N . GLU A 1 185 ? -25.516 -20.984 -3.635 1 97.88 185 GLU A N 1
ATOM 1523 C CA . GLU A 1 185 ? -25.328 -21.953 -2.561 1 97.88 185 GLU A CA 1
ATOM 1524 C C . GLU A 1 185 ? -23.844 -22.156 -2.244 1 97.88 185 GLU A C 1
ATOM 1526 O O . GLU A 1 185 ? -23.5 -22.672 -1.186 1 97.88 185 GLU A O 1
ATOM 1531 N N . SER A 1 186 ? -23.031 -21.797 -3.168 1 98.62 186 SER A N 1
ATOM 1532 C CA . SER A 1 186 ? -21.594 -21.984 -2.994 1 98.62 186 SER A CA 1
ATOM 1533 C C . SER A 1 186 ? -21 -20.906 -2.088 1 98.62 186 SER A C 1
ATOM 1535 O O . SER A 1 186 ? -21.406 -19.75 -2.148 1 98.62 186 SER A O 1
ATOM 1537 N N . GLN A 1 187 ? -19.984 -21.266 -1.341 1 98.5 187 GLN A N 1
ATOM 1538 C CA . GLN A 1 187 ? -19.234 -20.328 -0.514 1 98.5 187 GLN A CA 1
ATOM 1539 C C . GLN A 1 187 ? -18.359 -19.422 -1.369 1 98.5 187 GLN A C 1
ATOM 1541 O O . GLN A 1 187 ? -17.859 -18.406 -0.891 1 98.5 187 GLN A O 1
ATOM 1546 N N . ALA A 1 188 ? -18.234 -19.719 -2.623 1 98.56 188 ALA A N 1
ATOM 1547 C CA . ALA A 1 188 ? -17.406 -18.938 -3.531 1 98.56 188 ALA A CA 1
ATOM 1548 C C . ALA A 1 188 ? -18.266 -18.031 -4.418 1 98.56 188 ALA A C 1
ATOM 1550 O O . ALA A 1 188 ? -17.75 -17.422 -5.359 1 98.56 188 ALA A O 1
ATOM 1551 N N . TYR A 1 189 ? -19.5 -17.922 -4.129 1 98.25 189 TYR A N 1
ATOM 1552 C CA . TYR A 1 189 ? -20.484 -17.25 -4.953 1 98.25 189 TYR A CA 1
ATOM 1553 C C . TYR A 1 189 ? -20.125 -15.773 -5.133 1 98.25 189 TYR A C 1
ATOM 1555 O O . TYR A 1 189 ? -19.812 -15.086 -4.16 1 98.25 189 TYR A O 1
ATOM 1563 N N . ILE A 1 190 ? -20.141 -15.266 -6.387 1 97.19 190 ILE A N 1
ATOM 1564 C CA . ILE A 1 190 ? -20.078 -13.852 -6.746 1 97.19 190 ILE A CA 1
ATOM 1565 C C . ILE A 1 190 ? -21.172 -13.523 -7.758 1 97.19 190 ILE A C 1
ATOM 1567 O O . ILE A 1 190 ? -21.172 -14.062 -8.867 1 97.19 190 ILE A O 1
ATOM 1571 N N . PRO A 1 191 ? -22.062 -12.711 -7.438 1 95.25 191 PRO A N 1
ATOM 1572 C CA . PRO A 1 191 ? -23.141 -12.398 -8.375 1 95.25 191 PRO A CA 1
ATOM 1573 C C . PRO A 1 191 ? -22.641 -11.703 -9.641 1 95.25 191 PRO A C 1
ATOM 1575 O O . PRO A 1 191 ? -21.531 -11.188 -9.664 1 95.25 191 PRO A O 1
ATOM 1578 N N . GLU A 1 192 ? -23.469 -11.633 -10.602 1 92.31 192 GLU A N 1
ATOM 1579 C CA . GLU A 1 192 ? -23.109 -11.172 -11.938 1 92.31 192 GLU A CA 1
ATOM 1580 C C . GLU A 1 192 ? -22.766 -9.688 -11.93 1 92.31 192 GLU A C 1
ATOM 1582 O O . GLU A 1 192 ? -21.953 -9.219 -12.734 1 92.31 192 GLU A O 1
ATOM 1587 N N . ASP A 1 193 ? -23.297 -8.914 -11.094 1 91.94 193 ASP A N 1
ATOM 1588 C CA . ASP A 1 193 ? -23.141 -7.465 -11.102 1 91.94 193 ASP A CA 1
ATOM 1589 C C . ASP A 1 193 ? -22.047 -7.023 -10.148 1 91.94 193 ASP A C 1
ATOM 1591 O O . ASP A 1 193 ? -21.859 -5.828 -9.906 1 91.94 193 ASP A O 1
ATOM 1595 N N . GLU A 1 194 ? -21.266 -8 -9.648 1 93.44 194 GLU A N 1
ATOM 1596 C CA . GLU A 1 194 ? -20.156 -7.68 -8.758 1 93.44 194 GLU A CA 1
ATOM 1597 C C . GLU A 1 194 ? -18.844 -8.227 -9.289 1 93.44 194 GLU A C 1
ATOM 1599 O O . GLU A 1 194 ? -18.828 -9.031 -10.227 1 93.44 194 GLU A O 1
ATOM 1604 N N . GLY A 1 195 ? -17.781 -7.664 -8.711 1 94.12 195 GLY A N 1
ATOM 1605 C CA . GLY A 1 195 ? -16.438 -8.047 -9.141 1 94.12 195 GLY A CA 1
ATOM 1606 C C . GLY A 1 195 ? -15.594 -6.867 -9.57 1 94.12 195 GLY A C 1
ATOM 1607 O O . GLY A 1 195 ? -16.094 -5.941 -10.211 1 94.12 195 GLY A O 1
ATOM 1608 N N . ASP A 1 196 ? -14.344 -6.895 -9.281 1 93.75 196 ASP A N 1
ATOM 1609 C CA . ASP A 1 196 ? -13.422 -5.84 -9.703 1 93.75 196 ASP A CA 1
ATOM 1610 C C . ASP A 1 196 ? -12.438 -6.363 -10.742 1 93.75 196 ASP A C 1
ATOM 1612 O O . ASP A 1 196 ? -12.484 -5.957 -11.906 1 93.75 196 ASP A O 1
ATOM 1616 N N . PHE A 1 197 ? -11.594 -7.375 -10.383 1 97 197 PHE A N 1
ATOM 1617 C CA . PHE A 1 197 ? -10.688 -8.078 -11.281 1 97 197 PHE A CA 1
ATOM 1618 C C . PHE A 1 197 ? -10.859 -9.586 -11.156 1 97 197 PHE A C 1
ATOM 1620 O O . PHE A 1 197 ? -11.531 -10.062 -10.234 1 97 197 PHE A O 1
ATOM 1627 N N . TYR A 1 198 ? -10.391 -10.258 -12.148 1 98.31 198 TYR A N 1
ATOM 1628 C CA . TYR A 1 198 ? -10.281 -11.711 -12.039 1 98.31 198 TYR A CA 1
ATOM 1629 C C . TYR A 1 198 ? -8.844 -12.133 -11.75 1 98.31 198 TYR A C 1
ATOM 1631 O O . TYR A 1 198 ? -7.938 -11.867 -12.555 1 98.31 198 TYR A O 1
ATOM 1639 N N . TYR A 1 199 ? -8.664 -12.773 -10.609 1 98.62 199 TYR A N 1
ATOM 1640 C CA . TYR A 1 199 ? -7.328 -13.156 -10.164 1 98.62 199 TYR A CA 1
ATOM 1641 C C . TYR A 1 199 ? -7.039 -14.617 -10.492 1 98.62 199 TYR A C 1
ATOM 1643 O O . TYR A 1 199 ? -7.914 -15.469 -10.352 1 98.62 199 TYR A O 1
ATOM 1651 N N . ALA A 1 200 ? -5.824 -14.836 -10.875 1 98.19 200 ALA A N 1
ATOM 1652 C CA . ALA A 1 200 ? -5.379 -16.188 -11.195 1 98.19 200 ALA A CA 1
ATOM 1653 C C . ALA A 1 200 ? -5.109 -17 -9.93 1 98.19 200 ALA A C 1
ATOM 1655 O O . ALA A 1 200 ? -4.488 -16.5 -8.992 1 98.19 200 ALA A O 1
ATOM 1656 N N . GLY A 1 201 ? -5.5 -18.234 -9.945 1 96.12 201 GLY A N 1
ATOM 1657 C CA . GLY A 1 201 ? -5.348 -19.078 -8.773 1 96.12 201 GLY A CA 1
ATOM 1658 C C . GLY A 1 201 ? -3.941 -19.641 -8.609 1 96.12 201 GLY A C 1
ATOM 1659 O O . GLY A 1 201 ? -3.549 -20.031 -7.512 1 96.12 201 GLY A O 1
ATOM 1660 N N . GLY A 1 202 ? -3.184 -19.609 -9.633 1 94.38 202 GLY A N 1
ATOM 1661 C CA . GLY A 1 202 ? -1.88 -20.25 -9.617 1 94.38 202 GLY A CA 1
ATOM 1662 C C . GLY A 1 202 ? -0.75 -19.297 -9.266 1 94.38 202 GLY A C 1
ATOM 1663 O O . GLY A 1 202 ? 0.425 -19.656 -9.383 1 94.38 202 GLY A O 1
ATOM 1664 N N . TYR A 1 203 ? -1.088 -18.094 -8.883 1 98.25 203 TYR A N 1
ATOM 1665 C CA . TYR A 1 203 ? -0.041 -17.125 -8.594 1 98.25 203 TYR A CA 1
ATOM 1666 C C . TYR A 1 203 ? -0.532 -16.078 -7.605 1 98.25 203 TYR A C 1
ATOM 1668 O O . TYR A 1 203 ? -1.139 -15.078 -8 1 98.25 203 TYR A O 1
ATOM 1676 N N . PHE A 1 204 ? -0.274 -16.219 -6.332 1 98.75 204 PHE A N 1
ATOM 1677 C CA . PHE A 1 204 ? -0.619 -15.297 -5.258 1 98.75 204 PHE A CA 1
ATOM 1678 C C . PHE A 1 204 ? 0.382 -15.398 -4.113 1 98.75 204 PHE A C 1
ATOM 1680 O O . PHE A 1 204 ? 1.301 -16.219 -4.156 1 98.75 204 PHE A O 1
ATOM 1687 N N . GLY A 1 205 ? 0.284 -14.547 -3.176 1 98.75 205 GLY A N 1
ATOM 1688 C CA . GLY A 1 205 ? 1.2 -14.594 -2.049 1 98.75 205 GLY A CA 1
ATOM 1689 C C . GLY A 1 205 ? 1.103 -13.383 -1.146 1 98.75 205 GLY A C 1
ATOM 1690 O O . GLY A 1 205 ? 0.1 -12.664 -1.169 1 98.75 205 GLY A O 1
ATOM 1691 N N . GLY A 1 206 ? 2.109 -13.297 -0.252 1 98.62 206 GLY A N 1
ATOM 1692 C CA . GLY A 1 206 ? 2.172 -12.227 0.725 1 98.62 206 GLY A CA 1
ATOM 1693 C C . GLY A 1 206 ? 2.932 -12.602 1.981 1 98.62 206 GLY A C 1
ATOM 1694 O O . GLY A 1 206 ? 3.758 -13.516 1.962 1 98.62 206 GLY A O 1
ATOM 1695 N N . LYS A 1 207 ? 2.723 -11.781 2.965 1 98.12 207 LYS A N 1
ATOM 1696 C CA . LYS A 1 207 ? 3.232 -12.18 4.273 1 98.12 207 LYS A CA 1
ATOM 1697 C C . LYS A 1 207 ? 2.66 -13.531 4.699 1 98.12 207 LYS A C 1
ATOM 1699 O O . LYS A 1 207 ? 1.493 -13.828 4.434 1 98.12 207 LYS A O 1
ATOM 1704 N N . VAL A 1 208 ? 3.451 -14.258 5.441 1 98.31 208 VAL A N 1
ATOM 1705 C CA . VAL A 1 208 ? 3.072 -15.625 5.797 1 98.31 208 VAL A CA 1
ATOM 1706 C C . VAL A 1 208 ? 1.738 -15.609 6.539 1 98.31 208 VAL A C 1
ATOM 1708 O O . VAL A 1 208 ? 0.857 -16.422 6.254 1 98.31 208 VAL A O 1
ATOM 1711 N N . GLU A 1 209 ? 1.555 -14.672 7.391 1 97.56 209 GLU A N 1
ATOM 1712 C CA . GLU A 1 209 ? 0.325 -14.594 8.172 1 97.56 209 GLU A CA 1
ATOM 1713 C C . GLU A 1 209 ? -0.885 -14.344 7.277 1 97.56 209 GLU A C 1
ATOM 1715 O O . GLU A 1 209 ? -1.95 -14.93 7.484 1 97.56 209 GLU A O 1
ATOM 1720 N N . GLU A 1 210 ? -0.729 -13.516 6.305 1 98.12 210 GLU A N 1
ATOM 1721 C CA . GLU A 1 210 ? -1.837 -13.18 5.418 1 98.12 210 GLU A CA 1
ATOM 1722 C C . GLU A 1 210 ? -2.127 -14.32 4.445 1 98.12 210 GLU A C 1
ATOM 1724 O O . GLU A 1 210 ? -3.281 -14.555 4.078 1 98.12 210 GLU A O 1
ATOM 1729 N N . VAL A 1 211 ? -1.106 -15 4.031 1 98.5 211 VAL A N 1
ATOM 1730 C CA . VAL A 1 211 ? -1.305 -16.172 3.191 1 98.5 211 VAL A CA 1
ATOM 1731 C C . VAL A 1 211 ? -2.035 -17.25 3.98 1 98.5 211 VAL A C 1
ATOM 1733 O O . VAL A 1 211 ? -2.908 -17.938 3.445 1 98.5 211 VAL A O 1
ATOM 1736 N N . TYR A 1 212 ? -1.688 -17.391 5.227 1 98.25 212 TYR A N 1
ATOM 1737 C CA . TYR A 1 212 ? -2.402 -18.328 6.082 1 98.25 212 TYR A CA 1
ATOM 1738 C C . TYR A 1 212 ? -3.887 -18 6.145 1 98.25 212 TYR A C 1
ATOM 1740 O O . TYR A 1 212 ? -4.738 -18.859 5.957 1 98.25 212 TYR A O 1
ATOM 1748 N N . LYS A 1 213 ? -4.191 -16.734 6.406 1 98.19 213 LYS A N 1
ATOM 1749 C CA . LYS A 1 213 ? -5.59 -16.312 6.504 1 98.19 213 LYS A CA 1
ATOM 1750 C C . LYS A 1 213 ? -6.344 -16.609 5.211 1 98.19 213 LYS A C 1
ATOM 1752 O O . LYS A 1 213 ? -7.457 -17.141 5.238 1 98.19 213 LYS A O 1
ATOM 1757 N N . LEU A 1 214 ? -5.742 -16.297 4.125 1 98.5 214 LEU A N 1
ATOM 1758 C CA . LEU A 1 214 ? -6.34 -16.5 2.812 1 98.5 214 LEU A CA 1
ATOM 1759 C C . LEU A 1 214 ? -6.586 -17.984 2.557 1 98.5 214 LEU A C 1
ATOM 1761 O O . LEU A 1 214 ? -7.711 -18.391 2.258 1 98.5 214 LEU A O 1
ATOM 1765 N N . THR A 1 215 ? -5.539 -18.75 2.729 1 98.25 215 THR A N 1
ATOM 1766 C CA . THR A 1 215 ? -5.629 -20.156 2.389 1 98.25 215 THR A CA 1
ATOM 1767 C C . THR A 1 215 ? -6.531 -20.891 3.377 1 98.25 215 THR A C 1
ATOM 1769 O O . THR A 1 215 ? -7.27 -21.797 2.992 1 98.25 215 THR A O 1
ATOM 1772 N N . ASN A 1 216 ? -6.449 -20.5 4.637 1 97.75 216 ASN A N 1
ATOM 1773 C CA . ASN A 1 216 ? -7.316 -21.109 5.645 1 97.75 216 ASN A CA 1
ATOM 1774 C C . ASN A 1 216 ? -8.789 -20.812 5.359 1 97.75 216 ASN A C 1
ATOM 1776 O O . ASN A 1 216 ? -9.625 -21.719 5.453 1 97.75 216 ASN A O 1
ATOM 1780 N N . HIS A 1 217 ? -9.086 -19.594 5.039 1 98.38 217 HIS A N 1
ATOM 1781 C CA . HIS A 1 217 ? -10.453 -19.219 4.688 1 98.38 217 HIS A CA 1
ATOM 1782 C C . HIS A 1 217 ? -10.945 -20.016 3.482 1 98.38 217 HIS A C 1
ATOM 1784 O O . HIS A 1 217 ? -12.055 -20.562 3.5 1 98.38 217 HIS A O 1
ATOM 1790 N N . CYS A 1 218 ? -10.188 -20.031 2.432 1 98.12 218 CYS A N 1
ATOM 1791 C CA . CYS A 1 218 ? -10.57 -20.75 1.218 1 98.12 218 CYS A CA 1
ATOM 1792 C C . CYS A 1 218 ? -10.773 -22.234 1.5 1 98.12 218 CYS A C 1
ATOM 1794 O O . CYS A 1 218 ? -11.742 -22.828 1.018 1 98.12 218 CYS A O 1
ATOM 1796 N N . HIS A 1 219 ? -9.875 -22.797 2.32 1 96.69 219 HIS A N 1
ATOM 1797 C CA . HIS A 1 219 ? -9.984 -24.203 2.678 1 96.69 219 HIS A CA 1
ATOM 1798 C C . HIS A 1 219 ? -11.305 -24.484 3.387 1 96.69 219 HIS A C 1
ATOM 1800 O O . HIS A 1 219 ? -12.016 -25.422 3.02 1 96.69 219 HIS A O 1
ATOM 1806 N N . HIS A 1 220 ? -11.648 -23.703 4.34 1 97.56 220 HIS A N 1
ATOM 1807 C CA . HIS A 1 220 ? -12.875 -23.922 5.102 1 97.56 220 HIS A CA 1
ATOM 1808 C C . HIS A 1 220 ? -14.109 -23.703 4.23 1 97.56 220 HIS A C 1
ATOM 1810 O O . HIS A 1 220 ? -15.109 -24.406 4.375 1 97.56 220 HIS A O 1
ATOM 1816 N N . ALA A 1 221 ? -14.055 -22.75 3.365 1 98.12 221 ALA A N 1
ATOM 1817 C CA . ALA A 1 221 ? -15.148 -22.531 2.424 1 98.12 221 ALA A CA 1
ATOM 1818 C C . ALA A 1 221 ? -15.328 -23.734 1.509 1 98.12 221 ALA A C 1
ATOM 1820 O O . ALA A 1 221 ? -16.453 -24.156 1.241 1 98.12 221 ALA A O 1
ATOM 1821 N N . MET A 1 222 ? -14.258 -24.281 1.044 1 97.25 222 MET A N 1
ATOM 1822 C CA . MET A 1 222 ? -14.289 -25.453 0.183 1 97.25 222 MET A CA 1
ATOM 1823 C C . MET A 1 222 ? -14.875 -26.656 0.924 1 97.25 222 MET A C 1
ATOM 1825 O O . MET A 1 222 ? -15.641 -27.422 0.352 1 97.25 222 MET A O 1
ATOM 1829 N N . LEU A 1 223 ? -14.461 -26.781 2.201 1 96.19 223 LEU A N 1
ATOM 1830 C CA . LEU A 1 223 ? -14.984 -27.875 3.018 1 96.19 223 LEU A CA 1
ATOM 1831 C C . LEU A 1 223 ? -16.5 -27.75 3.193 1 96.19 223 LEU A C 1
ATOM 1833 O O . LEU A 1 223 ? -17.219 -28.75 3.121 1 96.19 223 LEU A O 1
ATOM 1837 N N . THR A 1 224 ? -16.938 -26.547 3.447 1 97.94 224 THR A N 1
ATOM 1838 C CA . THR A 1 224 ? -18.359 -26.297 3.604 1 97.94 224 THR A CA 1
ATOM 1839 C C . THR A 1 224 ? -19.109 -26.641 2.322 1 97.94 224 THR A C 1
ATOM 1841 O O . THR A 1 224 ? -20.172 -27.297 2.369 1 97.94 224 THR A O 1
ATOM 1844 N N . ASP A 1 225 ? -18.594 -26.203 1.213 1 97.81 225 ASP A N 1
ATOM 1845 C CA . ASP A 1 225 ? -19.219 -26.516 -0.073 1 97.81 225 ASP A CA 1
ATOM 1846 C C . ASP A 1 225 ? -19.219 -28.016 -0.332 1 97.81 225 ASP A C 1
ATOM 1848 O O . ASP A 1 225 ? -20.219 -28.562 -0.791 1 97.81 225 ASP A O 1
ATOM 1852 N N . LYS A 1 226 ? -18.109 -28.656 -0.031 1 95.19 226 LYS A N 1
ATOM 1853 C CA . LYS A 1 226 ? -18 -30.109 -0.227 1 95.19 226 LYS A CA 1
ATOM 1854 C C . LYS A 1 226 ? -19.047 -30.844 0.602 1 95.19 226 LYS A C 1
ATOM 1856 O O . LYS A 1 226 ? -19.656 -31.812 0.127 1 95.19 226 LYS A O 1
ATOM 1861 N N . ALA A 1 227 ? -19.25 -30.391 1.825 1 96.88 227 ALA A N 1
ATOM 1862 C CA . ALA A 1 227 ? -20.25 -30.984 2.707 1 96.88 227 ALA A CA 1
ATOM 1863 C C . ALA A 1 227 ? -21.656 -30.844 2.123 1 96.88 227 ALA A C 1
ATOM 1865 O O . ALA A 1 227 ? -22.547 -31.641 2.41 1 96.88 227 ALA A O 1
ATOM 1866 N N . ASN A 1 228 ? -21.797 -29.875 1.319 1 97.31 228 ASN A N 1
ATOM 1867 C CA . ASN A 1 228 ? -23.078 -29.625 0.67 1 97.31 228 ASN A CA 1
ATOM 1868 C C . ASN A 1 228 ? -23.078 -30.125 -0.774 1 97.31 228 ASN A C 1
ATOM 1870 O O . ASN A 1 228 ? -23.938 -29.719 -1.571 1 97.31 228 ASN A O 1
ATOM 1874 N N . ASN A 1 229 ? -22.062 -30.891 -1.159 1 96.25 229 ASN A N 1
ATOM 1875 C CA . ASN A 1 229 ? -21.906 -31.5 -2.475 1 96.25 229 ASN A CA 1
ATOM 1876 C C . ASN A 1 229 ? -21.766 -30.453 -3.57 1 96.25 229 ASN A C 1
ATOM 1878 O O . ASN A 1 229 ? -22.375 -30.562 -4.629 1 96.25 229 ASN A O 1
ATOM 1882 N N . ILE A 1 230 ? -21.062 -29.438 -3.199 1 96.75 230 ILE A N 1
ATOM 1883 C CA . ILE A 1 230 ? -20.797 -28.375 -4.152 1 96.75 230 ILE A CA 1
ATOM 1884 C C . ILE A 1 230 ? -19.297 -28.281 -4.41 1 96.75 230 ILE A C 1
ATOM 1886 O O . ILE A 1 230 ? -18.484 -28.328 -3.473 1 96.75 230 ILE A O 1
ATOM 1890 N N . GLU A 1 231 ? -18.875 -28.25 -5.629 1 94.69 231 GLU A N 1
ATOM 1891 C CA . GLU A 1 231 ? -17.531 -27.922 -6.082 1 94.69 231 GLU A CA 1
ATOM 1892 C C . GLU A 1 231 ? -17.531 -26.719 -7.016 1 94.69 231 GLU A C 1
ATOM 1894 O O . GLU A 1 231 ? -18.156 -26.75 -8.07 1 94.69 231 GLU A O 1
ATOM 1899 N N . ALA A 1 232 ? -16.891 -25.75 -6.691 1 96.62 232 ALA A N 1
ATOM 1900 C CA . ALA A 1 232 ? -16.922 -24.516 -7.48 1 96.62 232 ALA A CA 1
ATOM 1901 C C . ALA A 1 232 ? -16.281 -24.734 -8.852 1 96.62 232 ALA A C 1
ATOM 1903 O O . ALA A 1 232 ? -15.414 -25.594 -9.016 1 96.62 232 ALA A O 1
ATOM 1904 N N . ILE A 1 233 ? -16.562 -23.953 -9.766 1 95.81 233 ILE A N 1
ATOM 1905 C CA . ILE A 1 233 ? -16.297 -24.156 -11.188 1 95.81 233 ILE A CA 1
ATOM 1906 C C . ILE A 1 233 ? -14.789 -24.172 -11.43 1 95.81 233 ILE A C 1
ATOM 1908 O O . ILE A 1 233 ? -14.297 -24.922 -12.273 1 95.81 233 ILE A O 1
ATOM 1912 N N . TRP A 1 234 ? -14.039 -23.312 -10.742 1 95.19 234 TRP A N 1
ATOM 1913 C CA . TRP A 1 234 ? -12.594 -23.25 -10.945 1 95.19 234 TRP A CA 1
ATOM 1914 C C . TRP A 1 234 ? -11.852 -23.594 -9.664 1 95.19 234 TRP A C 1
ATOM 1916 O O . TRP A 1 234 ? -10.844 -22.969 -9.328 1 95.19 234 TRP A O 1
ATOM 1926 N N . HIS A 1 235 ? -12.414 -24.484 -8.922 1 94.06 235 HIS A N 1
ATOM 1927 C CA . HIS A 1 235 ? -11.773 -25.047 -7.746 1 94.06 235 HIS A CA 1
ATOM 1928 C C . HIS A 1 235 ? -11.227 -23.953 -6.828 1 94.06 235 HIS A C 1
ATOM 1930 O O . HIS A 1 235 ? -11.977 -23.078 -6.406 1 94.06 235 HIS A O 1
ATOM 1936 N N . ASP A 1 236 ? -9.984 -24.031 -6.445 1 95.25 236 ASP A N 1
ATOM 1937 C CA . ASP A 1 236 ? -9.445 -23.094 -5.465 1 95.25 236 ASP A CA 1
ATOM 1938 C C . ASP A 1 236 ? -9.461 -21.656 -6 1 95.25 236 ASP A C 1
ATOM 1940 O O . ASP A 1 236 ? -9.594 -20.703 -5.234 1 95.25 236 ASP A O 1
ATOM 1944 N N . GLU A 1 237 ? -9.375 -21.516 -7.316 1 97.44 237 GLU A N 1
ATOM 1945 C CA . GLU A 1 237 ? -9.375 -20.188 -7.93 1 97.44 237 GLU A CA 1
ATOM 1946 C C . GLU A 1 237 ? -10.688 -19.453 -7.664 1 97.44 237 GLU A C 1
ATOM 1948 O O . GLU A 1 237 ? -10.695 -18.234 -7.449 1 97.44 237 GLU A O 1
ATOM 1953 N N . SER A 1 238 ? -11.812 -20.188 -7.672 1 98.38 238 SER A N 1
ATOM 1954 C CA . SER A 1 238 ? -13.109 -19.578 -7.387 1 98.38 238 SER A CA 1
ATOM 1955 C C . SER A 1 238 ? -13.141 -18.984 -5.98 1 98.38 238 SER A C 1
ATOM 1957 O O . SER A 1 238 ? -13.633 -17.875 -5.785 1 98.38 238 SER A O 1
ATOM 1959 N N . TYR A 1 239 ? -12.609 -19.703 -5.027 1 98.44 239 TYR A N 1
ATOM 1960 C CA . TYR A 1 239 ? -12.617 -19.266 -3.641 1 98.44 239 TYR A CA 1
ATOM 1961 C C . TYR A 1 239 ? -11.641 -18.109 -3.43 1 98.44 239 TYR A C 1
ATOM 1963 O O . TYR A 1 239 ? -11.898 -17.203 -2.625 1 98.44 239 TYR A O 1
ATOM 1971 N N . LEU A 1 240 ? -10.578 -18.172 -4.168 1 98.62 240 LEU A N 1
ATOM 1972 C CA . LEU A 1 240 ? -9.602 -17.094 -4.109 1 98.62 240 LEU A CA 1
ATOM 1973 C C . LEU A 1 240 ? -10.234 -15.773 -4.547 1 98.62 240 LEU A C 1
ATOM 1975 O O . LEU A 1 240 ? -10.055 -14.75 -3.893 1 98.62 240 LEU A O 1
ATOM 1979 N N . ASN A 1 241 ? -10.961 -15.812 -5.637 1 98.56 241 ASN A N 1
ATOM 1980 C CA . ASN A 1 241 ? -11.609 -14.602 -6.137 1 98.56 241 ASN A CA 1
ATOM 1981 C C . ASN A 1 241 ? -12.672 -14.102 -5.164 1 98.56 241 ASN A C 1
ATOM 1983 O O . ASN A 1 241 ? -12.797 -12.891 -4.945 1 98.56 241 ASN A O 1
ATOM 1987 N N . SER A 1 242 ? -13.414 -15.016 -4.605 1 98.44 242 SER A N 1
ATOM 1988 C CA . SER A 1 242 ? -14.391 -14.633 -3.594 1 98.44 242 SER A CA 1
ATOM 1989 C C . SER A 1 242 ? -13.719 -13.992 -2.383 1 98.44 242 SER A C 1
ATOM 1991 O O . SER A 1 242 ? -14.195 -12.992 -1.854 1 98.44 242 SER A O 1
ATOM 1993 N N . TYR A 1 243 ? -12.641 -14.531 -1.931 1 98.38 243 TYR A N 1
ATOM 1994 C CA . TYR A 1 243 ? -11.891 -14.016 -0.788 1 98.38 243 TYR A CA 1
ATOM 1995 C C . TYR A 1 243 ? -11.43 -12.586 -1.045 1 98.38 243 TYR A C 1
ATOM 1997 O O . TYR A 1 243 ? -11.625 -11.703 -0.21 1 98.38 243 TYR A O 1
ATOM 2005 N N . PHE A 1 244 ? -10.852 -12.32 -2.223 1 97.75 244 PHE A N 1
ATOM 2006 C CA . PHE A 1 244 ? -10.297 -11.016 -2.562 1 97.75 244 PHE A CA 1
ATOM 2007 C C . PHE A 1 244 ? -11.406 -9.977 -2.713 1 97.75 244 PHE A C 1
ATOM 2009 O O . PHE A 1 244 ? -11.18 -8.789 -2.514 1 97.75 244 PHE A O 1
ATOM 2016 N N . LEU A 1 245 ? -12.555 -10.469 -3.08 1 95.94 245 LEU A N 1
ATOM 2017 C CA . LEU A 1 245 ? -13.656 -9.531 -3.289 1 95.94 245 LEU A CA 1
ATOM 2018 C C . LEU A 1 245 ? -14.328 -9.172 -1.966 1 95.94 245 LEU A C 1
ATOM 2020 O O . LEU A 1 245 ? -14.664 -8.016 -1.725 1 95.94 245 LEU A O 1
ATOM 2024 N N . TYR A 1 246 ? -14.43 -10.156 -1.017 1 94.25 246 TYR A N 1
ATOM 2025 C CA . TYR A 1 246 ? -15.336 -9.945 0.102 1 94.25 246 TYR A CA 1
ATOM 2026 C C . TYR A 1 246 ? -14.586 -9.945 1.427 1 94.25 246 TYR A C 1
ATOM 2028 O O . TYR A 1 246 ? -15.102 -9.469 2.441 1 94.25 246 TYR A O 1
ATOM 2036 N N . ASN A 1 247 ? -13.438 -10.547 1.421 1 94.94 247 ASN A N 1
ATOM 2037 C CA . ASN A 1 247 ? -12.742 -10.711 2.697 1 94.94 247 ASN A CA 1
ATOM 2038 C C . ASN A 1 247 ? -11.578 -9.734 2.832 1 94.94 247 ASN A C 1
ATOM 2040 O O . ASN A 1 247 ? -11.477 -9.016 3.828 1 94.94 247 ASN A O 1
ATOM 2044 N N . LYS A 1 248 ? -10.75 -9.75 1.798 1 95.25 248 LYS A N 1
ATOM 2045 C CA . LYS A 1 248 ? -9.578 -8.875 1.832 1 95.25 248 LYS A CA 1
ATOM 2046 C C . LYS A 1 248 ? -9.094 -8.555 0.423 1 95.25 248 LYS A C 1
ATOM 2048 O O . LYS A 1 248 ? -8.57 -9.43 -0.272 1 95.25 248 LYS A O 1
ATOM 2053 N N . LYS A 1 249 ? -9.25 -7.297 0.098 1 96.19 249 LYS A N 1
ATOM 2054 C CA . LYS A 1 249 ? -8.703 -6.879 -1.189 1 96.19 249 LYS A CA 1
ATOM 2055 C C . LYS A 1 249 ? -7.18 -6.969 -1.194 1 96.19 249 LYS A C 1
ATOM 2057 O O . LYS A 1 249 ? -6.535 -6.691 -0.181 1 96.19 249 LYS A O 1
ATOM 2062 N N . PRO A 1 250 ? -6.598 -7.363 -2.359 1 98.25 250 PRO A N 1
ATOM 2063 C CA . PRO A 1 250 ? -5.133 -7.395 -2.414 1 98.25 250 PRO A CA 1
ATOM 2064 C C . PRO A 1 250 ? -4.504 -6.027 -2.148 1 98.25 250 PRO A C 1
ATOM 2066 O O . PRO A 1 250 ? -5.031 -5.004 -2.594 1 98.25 250 PRO A O 1
ATOM 2069 N N . THR A 1 251 ? -3.412 -6.012 -1.405 1 98 251 THR A N 1
ATOM 2070 C CA . THR A 1 251 ? -2.689 -4.777 -1.131 1 98 251 THR A CA 1
ATOM 2071 C C . THR A 1 251 ? -1.715 -4.457 -2.262 1 98 251 THR A C 1
ATOM 2073 O O . THR A 1 251 ? -1.143 -3.367 -2.305 1 98 251 THR A O 1
ATOM 2076 N N . LYS A 1 252 ? -1.538 -5.383 -3.119 1 98.62 252 LYS A N 1
ATOM 2077 C CA . LYS A 1 252 ? -0.795 -5.234 -4.367 1 98.62 252 LYS A CA 1
ATOM 2078 C C . LYS A 1 252 ? -1.338 -6.172 -5.445 1 98.62 252 LYS A C 1
ATOM 2080 O O . LYS A 1 252 ? -1.752 -7.293 -5.148 1 98.62 252 LYS A O 1
ATOM 2085 N N . ILE A 1 253 ? -1.33 -5.715 -6.688 1 98.88 253 ILE A N 1
ATOM 2086 C CA . ILE A 1 253 ? -1.854 -6.496 -7.805 1 98.88 253 ILE A CA 1
ATOM 2087 C C . ILE A 1 253 ? -0.779 -6.645 -8.875 1 98.88 253 ILE A C 1
ATOM 2089 O O . ILE A 1 253 ? -0.134 -5.664 -9.258 1 98.88 253 ILE A O 1
ATOM 2093 N N . LEU A 1 254 ? -0.514 -7.832 -9.266 1 98.88 254 LEU A N 1
ATOM 2094 C CA . LEU A 1 254 ? 0.428 -8.078 -10.352 1 98.88 254 LEU A CA 1
ATOM 2095 C C . LEU A 1 254 ? -0.279 -8.047 -11.703 1 98.88 254 LEU A C 1
ATOM 2097 O O . LEU A 1 254 ? -1.327 -8.672 -11.875 1 98.88 254 LEU A O 1
ATOM 2101 N N . SER A 1 255 ? 0.261 -7.273 -12.641 1 98.69 255 SER A N 1
ATOM 2102 C CA . SER A 1 255 ? -0.293 -7.129 -13.984 1 98.69 255 SER A CA 1
ATOM 2103 C C . SER A 1 255 ? -0.083 -8.398 -14.805 1 98.69 255 SER A C 1
ATOM 2105 O O . SER A 1 255 ? 0.646 -9.297 -14.391 1 98.69 255 SER A O 1
ATOM 2107 N N . PRO A 1 256 ? -0.652 -8.445 -16 1 98.25 256 PRO A N 1
ATOM 2108 C CA . PRO A 1 256 ? -0.447 -9.602 -16.875 1 98.25 256 PRO A CA 1
ATOM 2109 C C . PRO A 1 256 ? 1.011 -9.766 -17.297 1 98.25 256 PRO A C 1
ATOM 2111 O O . PRO A 1 256 ? 1.373 -10.789 -17.891 1 98.25 256 PRO A O 1
ATOM 2114 N N . GLU A 1 257 ? 1.825 -8.828 -17.016 1 98.5 257 GLU A N 1
ATOM 2115 C CA . GLU A 1 257 ? 3.252 -8.992 -17.266 1 98.5 257 GLU A CA 1
ATOM 2116 C C . GLU A 1 257 ? 3.846 -10.094 -16.391 1 98.5 257 GLU A C 1
ATOM 2118 O O . GLU A 1 257 ? 4.91 -10.633 -16.703 1 98.5 257 GLU A O 1
ATOM 2123 N N . TYR A 1 258 ? 3.186 -10.445 -15.297 1 98.75 258 TYR A N 1
ATOM 2124 C CA . TYR A 1 258 ? 3.684 -11.422 -14.336 1 98.75 258 TYR A CA 1
ATOM 2125 C C . TYR A 1 258 ? 3.037 -12.789 -14.555 1 98.75 258 TYR A C 1
ATOM 2127 O O . TYR A 1 258 ? 3.398 -13.766 -13.898 1 98.75 258 TYR A O 1
ATOM 2135 N N . LEU A 1 259 ? 2.08 -12.852 -15.375 1 98.25 259 LEU A N 1
ATOM 2136 C CA . LEU A 1 259 ? 1.438 -14.094 -15.781 1 98.25 259 LEU A CA 1
ATOM 2137 C C . LEU A 1 259 ? 0.899 -13.984 -17.203 1 98.25 259 LEU A C 1
ATOM 2139 O O . LEU A 1 259 ? 0.03 -13.156 -17.484 1 98.25 259 LEU A O 1
ATOM 2143 N N . TRP A 1 260 ? 1.461 -14.805 -18.062 1 97.25 260 TRP A N 1
ATOM 2144 C CA . TRP A 1 260 ? 1.053 -14.812 -19.453 1 97.25 260 TRP A CA 1
ATOM 2145 C C . TRP A 1 260 ? 1.065 -16.219 -20.016 1 97.25 260 TRP A C 1
ATOM 2147 O O . TRP A 1 260 ? 1.788 -17.094 -19.516 1 97.25 260 TRP A O 1
ATOM 2157 N N . ASN A 1 261 ? 0.229 -16.422 -21 1 93.5 261 ASN A N 1
ATOM 2158 C CA . ASN A 1 261 ? 0.183 -17.75 -21.609 1 93.5 261 ASN A CA 1
ATOM 2159 C C . ASN A 1 261 ? 1.202 -17.875 -22.734 1 93.5 261 ASN A C 1
ATOM 2161 O O . ASN A 1 261 ? 1.305 -16.984 -23.594 1 93.5 261 ASN A O 1
ATOM 2165 N N . GLU A 1 262 ? 1.813 -18.938 -22.734 1 88.38 262 GLU A N 1
ATOM 2166 C CA . GLU A 1 262 ? 2.861 -19.188 -23.719 1 88.38 262 GLU A CA 1
ATOM 2167 C C . GLU A 1 262 ? 2.33 -19.047 -25.141 1 88.38 262 GLU A C 1
ATOM 2169 O O . GLU A 1 262 ? 3.029 -18.547 -26.016 1 88.38 262 GLU A O 1
ATOM 2174 N N . MET A 1 263 ? 1.047 -19.344 -25.312 1 88 263 MET A N 1
ATOM 2175 C CA . MET A 1 263 ? 0.498 -19.422 -26.656 1 88 263 MET A CA 1
ATOM 2176 C C . MET A 1 263 ? -0.102 -18.078 -27.094 1 88 263 MET A C 1
ATOM 2178 O O . MET A 1 263 ? -0.45 -17.906 -28.25 1 88 263 MET A O 1
ATOM 2182 N N . ASP A 1 264 ? -0.324 -17.078 -26.219 1 88 264 ASP A N 1
ATOM 2183 C CA . ASP A 1 264 ? -1.057 -15.844 -26.469 1 88 264 ASP A CA 1
ATOM 2184 C C . ASP A 1 264 ? -0.162 -14.805 -27.141 1 88 264 ASP A C 1
ATOM 2186 O O . ASP A 1 264 ? -0.652 -13.812 -27.688 1 88 264 ASP A O 1
ATOM 2190 N N . GLY A 1 265 ? 0.812 -15.094 -27.781 1 88 265 GLY A N 1
ATOM 2191 C CA . GLY A 1 265 ? 1.679 -14.055 -28.312 1 88 265 GLY A CA 1
ATOM 2192 C C . GLY A 1 265 ? 1.824 -12.867 -27.375 1 88 265 GLY A C 1
ATOM 2193 O O . GLY A 1 265 ? 1.886 -13.031 -26.156 1 88 265 GLY A O 1
ATOM 2194 N N . THR A 1 266 ? 1.912 -11.555 -27.938 1 90.69 266 THR A N 1
ATOM 2195 C CA . THR A 1 266 ? 2.062 -10.344 -27.125 1 90.69 266 THR A CA 1
ATOM 2196 C C . THR A 1 266 ? 0.813 -9.477 -27.234 1 90.69 266 THR A C 1
ATOM 2198 O O . THR A 1 266 ? -0.129 -9.805 -27.953 1 90.69 266 THR A O 1
ATOM 2201 N N . ALA A 1 267 ? 0.673 -8.562 -26.312 1 94 267 ALA A N 1
ATOM 2202 C CA . ALA A 1 267 ? -0.393 -7.566 -26.328 1 94 267 ALA A CA 1
ATOM 2203 C C . ALA A 1 267 ? 0.178 -6.152 -26.234 1 94 267 ALA A C 1
ATOM 2205 O O . ALA A 1 267 ? 1.308 -5.961 -25.781 1 94 267 ALA A O 1
ATOM 2206 N N . PHE A 1 268 ? -0.6 -5.137 -26.672 1 94.69 268 PHE A N 1
ATOM 2207 C CA . PHE A 1 268 ? -0.115 -3.77 -26.812 1 94.69 268 PHE A CA 1
ATOM 2208 C C . PHE A 1 268 ? 0.206 -3.174 -25.438 1 94.69 268 PHE A C 1
ATOM 2210 O O . PHE A 1 268 ? 1.03 -2.264 -25.328 1 94.69 268 PHE A O 1
ATOM 2217 N N . TYR A 1 269 ? -0.369 -3.76 -24.391 1 95.62 269 TYR A N 1
ATOM 2218 C CA . TYR A 1 269 ? -0.18 -3.184 -23.062 1 95.62 269 TYR A CA 1
ATOM 2219 C C . TYR A 1 269 ? 0.953 -3.883 -22.328 1 95.62 269 TYR A C 1
ATOM 2221 O O . TYR A 1 269 ? 1.258 -3.539 -21.188 1 95.62 269 TYR A O 1
ATOM 2229 N N . LEU A 1 270 ? 1.616 -4.84 -22.938 1 97.19 270 LEU A N 1
ATOM 2230 C CA . LEU A 1 270 ? 2.727 -5.551 -22.328 1 97.19 270 LEU A CA 1
ATOM 2231 C C . LEU A 1 270 ? 4.062 -4.953 -22.75 1 97.19 270 LEU A C 1
ATOM 2233 O O . LEU A 1 270 ? 4.328 -4.805 -23.953 1 97.19 270 LEU A O 1
ATOM 2237 N N . ARG A 1 271 ? 4.867 -4.602 -21.844 1 97.12 271 ARG A N 1
ATOM 2238 C CA . ARG A 1 271 ? 6.246 -4.215 -22.125 1 97.12 271 ARG A CA 1
ATOM 2239 C C . ARG A 1 271 ? 7.207 -5.371 -21.859 1 97.12 271 ARG A C 1
ATOM 2241 O O . ARG A 1 271 ? 8.266 -5.461 -22.484 1 97.12 271 ARG A O 1
ATOM 2248 N N . LYS A 1 272 ? 6.801 -6.25 -20.891 1 97.12 272 LYS A N 1
ATOM 2249 C CA . LYS A 1 272 ? 7.555 -7.445 -20.531 1 97.12 272 LYS A CA 1
ATOM 2250 C C . LYS A 1 272 ? 6.625 -8.641 -20.312 1 97.12 272 LYS A C 1
ATOM 2252 O O . LYS A 1 272 ? 5.438 -8.469 -20.031 1 97.12 272 LYS A O 1
ATOM 2257 N N . ILE A 1 273 ? 7.125 -9.719 -20.531 1 97.75 273 ILE A N 1
ATOM 2258 C CA . ILE A 1 273 ? 6.531 -10.984 -20.094 1 97.75 273 ILE A CA 1
ATOM 2259 C C . ILE A 1 273 ? 7.48 -11.695 -19.141 1 97.75 273 ILE A C 1
ATOM 2261 O O . ILE A 1 273 ? 8.523 -12.203 -19.547 1 97.75 273 ILE A O 1
ATOM 2265 N N . ARG A 1 274 ? 7.043 -11.773 -17.875 1 98.38 274 ARG A N 1
ATOM 2266 C CA . ARG A 1 274 ? 8 -12.156 -16.828 1 98.38 274 ARG A CA 1
ATOM 2267 C C . ARG A 1 274 ? 7.832 -13.625 -16.453 1 98.38 274 ARG A C 1
ATOM 2269 O O . ARG A 1 274 ? 8.805 -14.281 -16.078 1 98.38 274 ARG A O 1
ATOM 2276 N N . PHE A 1 275 ? 6.656 -14.102 -16.453 1 97.94 275 PHE A N 1
ATOM 2277 C CA . PHE A 1 275 ? 6.305 -15.438 -16 1 97.94 275 PHE A CA 1
ATOM 2278 C C . PHE A 1 275 ? 5.246 -16.062 -16.906 1 97.94 275 PHE A C 1
ATOM 2280 O O . PHE A 1 275 ? 4.188 -15.477 -17.125 1 97.94 275 PHE A O 1
ATOM 2287 N N . ILE A 1 276 ? 5.559 -17.203 -17.453 1 96.5 276 ILE A N 1
ATOM 2288 C CA . ILE A 1 276 ? 4.746 -17.75 -18.531 1 96.5 276 ILE A CA 1
ATOM 2289 C C . ILE A 1 276 ? 4.172 -19.109 -18.109 1 96.5 276 ILE A C 1
ATOM 2291 O O . ILE A 1 276 ? 4.887 -19.938 -17.547 1 96.5 276 ILE A O 1
ATOM 2295 N N . ALA A 1 277 ? 2.896 -19.297 -18.297 1 94.94 277 ALA A N 1
ATOM 2296 C CA . ALA A 1 277 ? 2.248 -20.594 -18.141 1 94.94 277 ALA A CA 1
ATOM 2297 C C . ALA A 1 277 ? 2.49 -21.469 -19.359 1 94.94 277 ALA A C 1
ATOM 2299 O O . ALA A 1 277 ? 2.189 -21.078 -20.5 1 94.94 277 ALA A O 1
ATOM 2300 N N . LEU A 1 278 ? 2.936 -22.625 -19.156 1 93.31 278 LEU A N 1
ATOM 2301 C CA . LEU A 1 278 ? 3.354 -23.5 -20.25 1 93.31 278 LEU A CA 1
ATOM 2302 C C . LEU A 1 278 ? 2.154 -24.203 -20.859 1 93.31 278 LEU A C 1
ATOM 2304 O O . LEU A 1 278 ? 1.201 -24.547 -20.156 1 93.31 278 LEU A O 1
ATOM 2308 N N . GLN A 1 279 ? 2.322 -24.359 -22.172 1 84.56 279 GLN A N 1
ATOM 2309 C CA . GLN A 1 279 ? 1.339 -25.172 -22.875 1 84.56 279 GLN A CA 1
ATOM 2310 C C . GLN A 1 279 ? 1.494 -26.641 -22.5 1 84.56 279 GLN A C 1
ATOM 2312 O O . GLN A 1 279 ? 2.613 -27.156 -22.406 1 84.56 279 GLN A O 1
ATOM 2317 N N . LYS A 1 280 ? 0.444 -27.281 -22.188 1 76.44 280 LYS A N 1
ATOM 2318 C CA . LYS A 1 280 ? 0.52 -28.703 -21.875 1 76.44 280 LYS A CA 1
ATOM 2319 C C . LYS A 1 280 ? -0.726 -29.438 -22.359 1 76.44 280 LYS A C 1
ATOM 2321 O O . LYS A 1 280 ? -1.771 -28.828 -22.578 1 76.44 280 LYS A O 1
ATOM 2326 N N . ASN A 1 281 ? -0.442 -30.609 -22.75 1 70.31 281 ASN A N 1
ATOM 2327 C CA . ASN A 1 281 ? -1.556 -31.5 -23.062 1 70.31 281 ASN A CA 1
ATOM 2328 C C . ASN A 1 281 ? -2.287 -31.938 -21.781 1 70.31 281 ASN A C 1
ATOM 2330 O O . ASN A 1 281 ? -1.856 -32.844 -21.094 1 70.31 281 ASN A O 1
ATOM 2334 N N . MET A 1 282 ? -3.328 -31.219 -21.5 1 71.06 282 MET A N 1
ATOM 2335 C CA . MET A 1 282 ? -4.035 -31.391 -20.234 1 71.06 282 MET A CA 1
ATOM 2336 C C . MET A 1 282 ? -4.48 -32.844 -20.047 1 71.06 282 MET A C 1
ATOM 2338 O O . MET A 1 282 ? -4.426 -33.375 -18.938 1 71.06 282 MET A O 1
ATOM 2342 N N . ALA A 1 283 ? -4.863 -33.438 -21.141 1 68.19 283 ALA A N 1
ATOM 2343 C CA . ALA A 1 283 ? -5.324 -34.812 -21.078 1 68.19 283 ALA A CA 1
ATOM 2344 C C . ALA A 1 283 ? -4.191 -35.75 -20.656 1 68.19 283 ALA A C 1
ATOM 2346 O O . ALA A 1 283 ? -4.414 -36.719 -19.922 1 68.19 283 ALA A O 1
ATOM 2347 N N . GLU A 1 284 ? -3.068 -35.375 -21.047 1 68.81 284 GLU A N 1
ATOM 2348 C CA . GLU A 1 284 ? -1.913 -36.219 -20.75 1 68.81 284 GLU A CA 1
ATOM 2349 C C . GLU A 1 284 ? -1.402 -35.969 -19.328 1 68.81 284 GLU A C 1
ATOM 2351 O O . GLU A 1 284 ? -1.035 -36.906 -18.625 1 68.81 284 GLU A O 1
ATOM 2356 N N . VAL A 1 285 ? -1.506 -34.75 -18.922 1 70.56 285 VAL A N 1
ATOM 2357 C CA . VAL A 1 285 ? -0.812 -34.406 -17.688 1 70.56 285 VAL A CA 1
ATOM 2358 C C . VAL A 1 285 ? -1.746 -34.594 -16.484 1 70.56 285 VAL A C 1
ATOM 2360 O O . VAL A 1 285 ? -1.29 -34.781 -15.367 1 70.56 285 VAL A O 1
ATOM 2363 N N . ARG A 1 286 ? -3.01 -34.625 -16.719 1 65.5 286 ARG A N 1
ATOM 2364 C CA . ARG A 1 286 ? -3.969 -34.656 -15.617 1 65.5 286 ARG A CA 1
ATOM 2365 C C . ARG A 1 286 ? -4.512 -36.062 -15.406 1 65.5 286 ARG A C 1
ATOM 2367 O O . ARG A 1 286 ? -5.453 -36.281 -14.641 1 65.5 286 ARG A O 1
ATOM 2374 N N . THR A 1 287 ? -3.928 -37.031 -16.203 1 65.06 287 THR A N 1
ATOM 2375 C CA . THR A 1 287 ? -4.281 -38.438 -16 1 65.06 287 THR A CA 1
ATOM 2376 C C . THR A 1 287 ? -3.16 -39.188 -15.281 1 65.06 287 THR A C 1
ATOM 2378 O O . THR A 1 287 ? -1.983 -38.844 -15.438 1 65.06 287 THR A O 1
ATOM 2381 N N . MET B 1 1 ? -22.484 -4.215 -2.564 1 55.06 1 MET B N 1
ATOM 2382 C CA . MET B 1 1 ? -21.422 -3.23 -2.773 1 55.06 1 MET B CA 1
ATOM 2383 C C . MET B 1 1 ? -21.344 -2.822 -4.238 1 55.06 1 MET B C 1
ATOM 2385 O O . MET B 1 1 ? -20.953 -3.625 -5.094 1 55.06 1 MET B O 1
ATOM 2389 N N . LEU B 1 2 ? -22.125 -2.146 -4.797 1 68.12 2 LEU B N 1
ATOM 2390 C CA . LEU B 1 2 ? -22.047 -2.1 -6.25 1 68.12 2 LEU B CA 1
ATOM 2391 C C . LEU B 1 2 ? -21.188 -0.919 -6.707 1 68.12 2 LEU B C 1
ATOM 2393 O O . LEU B 1 2 ? -21.5 0.233 -6.398 1 68.12 2 LEU B O 1
ATOM 2397 N N . TYR B 1 3 ? -19.938 -1.07 -6.863 1 81.38 3 TYR B N 1
ATOM 2398 C CA . TYR B 1 3 ? -19.125 -0.07 -7.547 1 81.38 3 TYR B CA 1
ATOM 2399 C C . TYR B 1 3 ? -18.828 -0.498 -8.977 1 81.38 3 TYR B C 1
ATOM 2401 O O . TYR B 1 3 ? -18.953 -1.676 -9.32 1 81.38 3 TYR B O 1
ATOM 2409 N N . PRO B 1 4 ? -18.609 0.513 -9.797 1 86.44 4 PRO B N 1
ATOM 2410 C CA . PRO B 1 4 ? -18.25 0.171 -11.18 1 86.44 4 PRO B CA 1
ATOM 2411 C C . PRO B 1 4 ? -16.953 -0.635 -11.273 1 86.44 4 PRO B C 1
ATOM 2413 O O . PRO B 1 4 ? -16.047 -0.434 -10.469 1 86.44 4 PRO B O 1
ATOM 2416 N N . LYS B 1 5 ? -16.891 -1.518 -12.195 1 90.25 5 LYS B N 1
ATOM 2417 C CA . LYS B 1 5 ? -15.672 -2.273 -12.453 1 90.25 5 LYS B CA 1
ATOM 2418 C C . LYS B 1 5 ? -14.539 -1.351 -12.883 1 90.25 5 LYS B C 1
ATOM 2420 O O . LYS B 1 5 ? -14.734 -0.454 -13.703 1 90.25 5 LYS B O 1
ATOM 2425 N N . PRO B 1 6 ? -13.398 -1.52 -12.328 1 91.38 6 PRO B N 1
ATOM 2426 C CA . PRO B 1 6 ? -12.258 -0.713 -12.781 1 91.38 6 PRO B CA 1
ATOM 2427 C C . PRO B 1 6 ? -11.922 -0.93 -14.25 1 91.38 6 PRO B C 1
ATOM 2429 O O . PRO B 1 6 ? -12 -2.059 -14.75 1 91.38 6 PRO B O 1
ATOM 2432 N N . GLU B 1 7 ? -11.602 0.143 -14.914 1 92.5 7 GLU B N 1
ATOM 2433 C CA . GLU B 1 7 ? -11.188 0.075 -16.312 1 92.5 7 GLU B CA 1
ATOM 2434 C C . GLU B 1 7 ? -9.68 -0.128 -16.438 1 92.5 7 GLU B C 1
ATOM 2436 O O . GLU B 1 7 ? -8.906 0.82 -16.281 1 92.5 7 GLU B O 1
ATOM 2441 N N . THR B 1 8 ? -9.281 -1.223 -16.859 1 94.06 8 THR B N 1
ATOM 2442 C CA . THR B 1 8 ? -7.879 -1.633 -16.797 1 94.06 8 THR B CA 1
ATOM 2443 C C . THR B 1 8 ? -7.051 -0.847 -17.812 1 94.06 8 THR B C 1
ATOM 2445 O O . THR B 1 8 ? -5.852 -0.644 -17.609 1 94.06 8 THR B O 1
ATOM 2448 N N . LEU B 1 9 ? -7.664 -0.352 -18.891 1 95.62 9 LEU B N 1
ATOM 2449 C CA . LEU B 1 9 ? -6.914 0.291 -19.953 1 95.62 9 LEU B CA 1
ATOM 2450 C C . LEU B 1 9 ? -7.184 1.791 -19.984 1 95.62 9 LEU B C 1
ATOM 2452 O O . LEU B 1 9 ? -6.707 2.494 -20.875 1 95.62 9 LEU B O 1
ATOM 2456 N N . LYS B 1 10 ? -7.922 2.287 -19.047 1 93.56 10 LYS B N 1
ATOM 2457 C CA . LYS B 1 10 ? -8.25 3.709 -18.969 1 93.56 10 LYS B CA 1
ATOM 2458 C C . LYS B 1 10 ? -7.977 4.27 -17.578 1 93.56 10 LYS B C 1
ATOM 2460 O O . LYS B 1 10 ? -8.906 4.531 -16.812 1 93.56 10 LYS B O 1
ATOM 2465 N N . PRO B 1 11 ? -6.742 4.504 -17.344 1 94.88 11 PRO B N 1
ATOM 2466 C CA . PRO B 1 11 ? -6.434 5.086 -16.047 1 94.88 11 PRO B CA 1
ATOM 2467 C C . PRO B 1 11 ? -7.129 6.43 -15.82 1 94.88 11 PRO B C 1
ATOM 2469 O O . PRO B 1 11 ? -7.25 7.23 -16.75 1 94.88 11 PRO B O 1
ATOM 2472 N N . PRO B 1 12 ? -7.574 6.676 -14.641 1 93.38 12 PRO B N 1
ATOM 2473 C CA . PRO B 1 12 ? -8.336 7.895 -14.359 1 93.38 12 PRO B CA 1
ATOM 2474 C C . PRO B 1 12 ? -7.473 9.156 -14.414 1 93.38 12 PRO B C 1
ATOM 2476 O O . PRO B 1 12 ? -7.996 10.258 -14.586 1 93.38 12 PRO B O 1
ATOM 2479 N N . ARG B 1 13 ? -6.18 9.055 -14.172 1 95.31 13 ARG B N 1
ATOM 2480 C CA . ARG B 1 13 ? -5.223 10.156 -14.258 1 95.31 13 ARG B CA 1
ATOM 2481 C C . ARG B 1 13 ? -4.039 9.781 -15.141 1 95.31 13 ARG B C 1
ATOM 2483 O O . ARG B 1 13 ? -3.455 8.703 -14.977 1 95.31 13 ARG B O 1
ATOM 2490 N N . THR B 1 14 ? -3.766 10.547 -16.094 1 95.81 14 THR B N 1
ATOM 2491 C CA . THR B 1 14 ? -2.625 10.305 -16.969 1 95.81 14 THR B CA 1
ATOM 2492 C C . THR B 1 14 ? -1.681 11.508 -16.969 1 95.81 14 THR B C 1
ATOM 2494 O O . THR B 1 14 ? -0.665 11.5 -17.672 1 95.81 14 THR B O 1
ATOM 2497 N N . ASP B 1 15 ? -1.987 12.523 -16.172 1 96.62 15 ASP B N 1
ATOM 2498 C CA . ASP B 1 15 ? -1.279 13.805 -16.219 1 96.62 15 ASP B CA 1
ATOM 2499 C C . ASP B 1 15 ? -0.334 13.938 -15.023 1 96.62 15 ASP B C 1
ATOM 2501 O O . ASP B 1 15 ? 0.545 14.797 -15.016 1 96.62 15 ASP B O 1
ATOM 2505 N N . VAL B 1 16 ? -0.517 13.086 -14.008 1 97.56 16 VAL B N 1
ATOM 2506 C CA . VAL B 1 16 ? 0.282 13.164 -12.789 1 97.56 16 VAL B CA 1
ATOM 2507 C C . VAL B 1 16 ? 0.728 11.758 -12.383 1 97.56 16 VAL B C 1
ATOM 2509 O O . VAL B 1 16 ? 0.101 10.766 -12.758 1 97.56 16 VAL B O 1
ATOM 2512 N N . LEU B 1 17 ? 1.816 11.672 -11.68 1 97.38 17 LEU B N 1
ATOM 2513 C CA . LEU B 1 17 ? 2.287 10.422 -11.094 1 97.38 17 LEU B CA 1
ATOM 2514 C C . LEU B 1 17 ? 1.306 9.906 -10.047 1 97.38 17 LEU B C 1
ATOM 2516 O O . LEU B 1 17 ? 0.934 10.641 -9.125 1 97.38 17 LEU B O 1
ATOM 2520 N N . THR B 1 18 ? 0.827 8.641 -10.156 1 97.94 18 THR B N 1
ATOM 2521 C CA . THR B 1 18 ? -0.173 8.109 -9.234 1 97.94 18 THR B CA 1
ATOM 2522 C C . THR B 1 18 ? 0.414 6.98 -8.391 1 97.94 18 THR B C 1
ATOM 2524 O O . THR B 1 18 ? -0.238 6.484 -7.473 1 97.94 18 THR B O 1
ATOM 2527 N N . VAL B 1 19 ? 1.587 6.547 -8.68 1 97.75 19 VAL B N 1
ATOM 2528 C CA . VAL B 1 19 ? 2.307 5.535 -7.918 1 97.75 19 VAL B CA 1
ATOM 2529 C C . VAL B 1 19 ? 3.785 5.91 -7.824 1 97.75 19 VAL B C 1
ATOM 2531 O O . VAL B 1 19 ? 4.398 6.297 -8.82 1 97.75 19 VAL B O 1
ATOM 2534 N N . SER B 1 20 ? 4.355 5.859 -6.648 1 97.44 20 SER B N 1
ATOM 2535 C CA . SER B 1 20 ? 5.762 6.188 -6.445 1 97.44 20 SER B CA 1
ATOM 2536 C C . SER B 1 20 ? 6.668 5.062 -6.93 1 97.44 20 SER B C 1
ATOM 2538 O O . SER B 1 20 ? 6.211 3.939 -7.145 1 97.44 20 SER B O 1
ATOM 2540 N N . PRO B 1 21 ? 7.938 5.328 -7.055 1 96.06 21 PRO B N 1
ATOM 2541 C CA . PRO B 1 21 ? 8.867 4.285 -7.496 1 96.06 21 PRO B CA 1
ATOM 2542 C C . PRO B 1 21 ? 9.008 3.152 -6.484 1 96.06 21 PRO B C 1
ATOM 2544 O O . PRO B 1 21 ? 9.586 2.105 -6.801 1 96.06 21 PRO B O 1
ATOM 2547 N N . TRP B 1 22 ? 8.523 3.312 -5.281 1 96.69 22 TRP B N 1
ATOM 2548 C CA . TRP B 1 22 ? 8.531 2.217 -4.316 1 96.69 22 TRP B CA 1
ATOM 2549 C C . TRP B 1 22 ? 7.129 1.646 -4.129 1 96.69 22 TRP B C 1
ATOM 2551 O O . TRP B 1 22 ? 6.863 0.95 -3.146 1 96.69 22 TRP B O 1
ATOM 2561 N N . LEU B 1 23 ? 6.207 2.018 -5.008 1 97.75 23 LEU B N 1
ATOM 2562 C CA . LEU B 1 23 ? 4.895 1.411 -5.191 1 97.75 23 LEU B CA 1
ATOM 2563 C C . LEU B 1 23 ? 3.932 1.85 -4.094 1 97.75 23 LEU B C 1
ATOM 2565 O O . LEU B 1 23 ? 3.02 1.105 -3.727 1 97.75 23 LEU B O 1
ATOM 2569 N N . ALA B 1 24 ? 4.156 3.039 -3.531 1 98.06 24 ALA B N 1
ATOM 2570 C CA . ALA B 1 24 ? 3.145 3.707 -2.715 1 98.06 24 ALA B CA 1
ATOM 2571 C C . ALA B 1 24 ? 2.186 4.516 -3.584 1 98.06 24 ALA B C 1
ATOM 2573 O O . ALA B 1 24 ? 2.613 5.238 -4.488 1 98.06 24 ALA B O 1
ATOM 2574 N N . PRO B 1 25 ? 0.931 4.387 -3.359 1 98.44 25 PRO B N 1
ATOM 2575 C CA . PRO B 1 25 ? 0.003 5.234 -4.113 1 98.44 25 PRO B CA 1
ATOM 2576 C C . PRO B 1 25 ? 0.136 6.711 -3.756 1 98.44 25 PRO B C 1
ATOM 2578 O O . PRO B 1 25 ? 0.426 7.051 -2.607 1 98.44 25 PRO B O 1
ATOM 2581 N N . ILE B 1 26 ? 0.015 7.512 -4.699 1 98.62 26 ILE B N 1
ATOM 2582 C CA . ILE B 1 26 ? -0.185 8.945 -4.527 1 98.62 26 ILE B CA 1
ATOM 2583 C C . ILE B 1 26 ? -1.659 9.289 -4.727 1 98.62 26 ILE B C 1
ATOM 2585 O O . ILE B 1 26 ? -2.223 9.039 -5.793 1 98.62 26 ILE B O 1
ATOM 2589 N N . VAL B 1 27 ? -2.297 9.867 -3.791 1 98.69 27 VAL B N 1
ATOM 2590 C CA . VAL B 1 27 ? -3.75 9.992 -3.752 1 98.69 27 VAL B CA 1
ATOM 2591 C C . VAL B 1 27 ? -4.176 11.273 -4.461 1 98.69 27 VAL B C 1
ATOM 2593 O O . VAL B 1 27 ? -3.756 12.367 -4.082 1 98.69 27 VAL B O 1
ATOM 2596 N N . TRP B 1 28 ? -4.938 11.148 -5.504 1 98.31 28 TRP B N 1
ATOM 2597 C CA . TRP B 1 28 ? -5.535 12.219 -6.297 1 98.31 28 TRP B CA 1
ATOM 2598 C C . TRP B 1 28 ? -7.043 12.031 -6.418 1 98.31 28 TRP B C 1
ATOM 2600 O O . TRP B 1 28 ? -7.555 10.922 -6.234 1 98.31 28 TRP B O 1
ATOM 2610 N N . GLU B 1 29 ? -7.734 13.141 -6.703 1 97.69 29 GLU B N 1
ATOM 2611 C CA . GLU B 1 29 ? -9.109 12.984 -7.16 1 97.69 29 GLU B CA 1
ATOM 2612 C C . GLU B 1 29 ? -9.195 12.047 -8.359 1 97.69 29 GLU B C 1
ATOM 2614 O O . GLU B 1 29 ? -8.445 12.195 -9.328 1 97.69 29 GLU B O 1
ATOM 2619 N N . GLY B 1 30 ? -10.008 11.031 -8.211 1 94.62 30 GLY B N 1
ATOM 2620 C CA . GLY B 1 30 ? -10.203 10.086 -9.297 1 94.62 30 GLY B CA 1
ATOM 2621 C C . GLY B 1 30 ? -9.422 8.797 -9.125 1 94.62 30 GLY B C 1
ATOM 2622 O O . GLY B 1 30 ? -9.688 7.809 -9.805 1 94.62 30 GLY B O 1
ATOM 2623 N N . SER B 1 31 ? -8.484 8.805 -8.18 1 95.94 31 SER B N 1
ATOM 2624 C CA . SER B 1 31 ? -7.602 7.652 -8.062 1 95.94 31 SER B CA 1
ATOM 2625 C C . SER B 1 31 ? -8.195 6.586 -7.145 1 95.94 31 SER B C 1
ATOM 2627 O O . SER B 1 31 ? -7.621 5.508 -6.988 1 95.94 31 SER B O 1
ATOM 2629 N N . PHE B 1 32 ? -9.375 6.812 -6.566 1 96.5 32 PHE B N 1
ATOM 2630 C CA . PHE B 1 32 ? -9.938 5.871 -5.605 1 96.5 32 PHE B CA 1
ATOM 2631 C C . PHE B 1 32 ? -11.461 5.902 -5.652 1 96.5 32 PHE B C 1
ATOM 2633 O O . PHE B 1 32 ? -12.047 6.789 -6.273 1 96.5 32 PHE B O 1
ATOM 2640 N N . ASN B 1 33 ? -12.023 4.887 -5.059 1 94.62 33 ASN B N 1
ATOM 2641 C CA . ASN B 1 33 ? -13.469 4.812 -4.867 1 94.62 33 ASN B CA 1
ATOM 2642 C C . ASN B 1 33 ? -13.844 4.895 -3.393 1 94.62 33 ASN B C 1
ATOM 2644 O O . ASN B 1 33 ? -13.5 4.004 -2.611 1 94.62 33 ASN B O 1
ATOM 2648 N N . THR B 1 34 ? -14.531 5.91 -3.037 1 92.88 34 THR B N 1
ATOM 2649 C CA . THR B 1 34 ? -14.859 6.215 -1.648 1 92.88 34 THR B CA 1
ATOM 2650 C C . THR B 1 34 ? -15.688 5.098 -1.024 1 92.88 34 THR B C 1
ATOM 2652 O O . THR B 1 34 ? -15.469 4.73 0.132 1 92.88 34 THR B O 1
ATOM 2655 N N . GLU B 1 35 ? -16.562 4.543 -1.766 1 89.88 35 GLU B N 1
ATOM 2656 C CA . GLU B 1 35 ? -17.453 3.506 -1.235 1 89.88 35 GLU B CA 1
ATOM 2657 C C . GLU B 1 35 ? -16.672 2.248 -0.871 1 89.88 35 GLU B C 1
ATOM 2659 O O . GLU B 1 35 ? -16.906 1.647 0.18 1 89.88 35 GLU B O 1
ATOM 2664 N N . ILE B 1 36 ? -15.773 1.875 -1.738 1 91.81 36 ILE B N 1
ATOM 2665 C CA . ILE B 1 36 ? -14.938 0.702 -1.486 1 91.81 36 ILE B CA 1
ATOM 2666 C C . ILE B 1 36 ? -14.133 0.904 -0.204 1 91.81 36 ILE B C 1
ATOM 2668 O O . ILE B 1 36 ? -14.125 0.035 0.67 1 91.81 36 ILE B O 1
ATOM 2672 N N . LEU B 1 37 ? -13.531 2.039 -0.073 1 93.56 37 LEU B N 1
ATOM 2673 C CA . LEU B 1 37 ? -12.648 2.332 1.049 1 93.56 37 LEU B CA 1
ATOM 2674 C C . LEU B 1 37 ? -13.438 2.451 2.348 1 93.56 37 LEU B C 1
ATOM 2676 O O . LEU B 1 37 ? -13.016 1.939 3.387 1 93.56 37 LEU B O 1
ATOM 2680 N N . ASN B 1 38 ? -14.578 3.115 2.279 1 90.75 38 ASN B N 1
ATOM 2681 C CA . ASN B 1 38 ? -15.414 3.254 3.471 1 90.75 38 ASN B CA 1
ATOM 2682 C C . ASN B 1 38 ? -15.891 1.899 3.98 1 90.75 38 ASN B C 1
ATOM 2684 O O . ASN B 1 38 ? -15.938 1.669 5.191 1 90.75 38 ASN B O 1
ATOM 2688 N N . ASN B 1 39 ? -16.234 1.039 3.049 1 87 39 ASN B N 1
ATOM 2689 C CA . ASN B 1 39 ? -16.672 -0.293 3.443 1 87 39 ASN B CA 1
ATOM 2690 C C . ASN B 1 39 ? -15.578 -1.063 4.164 1 87 39 ASN B C 1
ATOM 2692 O O . ASN B 1 39 ? -15.836 -1.722 5.176 1 87 39 ASN B O 1
ATOM 2696 N N . GLN B 1 40 ? -14.422 -0.97 3.686 1 88.12 40 GLN B N 1
ATOM 2697 C CA . GLN B 1 40 ? -13.289 -1.633 4.32 1 88.12 40 GLN B CA 1
ATOM 2698 C C . GLN B 1 40 ? -13.039 -1.075 5.719 1 88.12 40 GLN B C 1
ATOM 2700 O O . GLN B 1 40 ? -12.75 -1.828 6.652 1 88.12 40 GLN B O 1
ATOM 2705 N N . PHE B 1 41 ? -13.148 0.197 5.84 1 90.69 41 PHE B N 1
ATOM 2706 C CA . PHE B 1 41 ? -12.883 0.876 7.102 1 90.69 41 PHE B CA 1
ATOM 2707 C C . PHE B 1 41 ? -13.93 0.507 8.148 1 90.69 41 PHE B C 1
ATOM 2709 O O . PHE B 1 41 ? -13.594 0.198 9.289 1 90.69 41 PHE B O 1
ATOM 2716 N N . ARG B 1 42 ? -15.164 0.473 7.793 1 87.75 42 ARG B N 1
ATOM 2717 C CA . ARG B 1 42 ? -16.266 0.193 8.711 1 87.75 42 ARG B CA 1
ATOM 2718 C C . ARG B 1 42 ? -16.203 -1.247 9.203 1 87.75 42 ARG B C 1
ATOM 2720 O O . ARG B 1 42 ? -16.516 -1.521 10.367 1 87.75 42 ARG B O 1
ATOM 2727 N N . GLN B 1 43 ? -15.789 -2.107 8.406 1 87.31 43 GLN B N 1
ATOM 2728 C CA . GLN B 1 43 ? -15.695 -3.52 8.766 1 87.31 43 GLN B CA 1
ATOM 2729 C C . GLN B 1 43 ? -14.688 -3.736 9.891 1 87.31 43 GLN B C 1
ATOM 2731 O O . GLN B 1 43 ? -14.852 -4.648 10.703 1 87.31 43 GLN B O 1
ATOM 2736 N N . LYS B 1 44 ? -13.789 -2.85 10.07 1 90.12 44 LYS B N 1
ATOM 2737 C CA . LYS B 1 44 ? -12.719 -3.039 11.047 1 90.12 44 LYS B CA 1
ATOM 2738 C C . LYS B 1 44 ? -13.039 -2.332 12.359 1 90.12 44 LYS B C 1
ATOM 2740 O O . LYS B 1 44 ? -12.406 -2.6 13.383 1 90.12 44 LYS B O 1
ATOM 2745 N N . GLY B 1 45 ? -14 -1.391 12.32 1 91.5 45 GLY B N 1
ATOM 2746 C CA . GLY B 1 45 ? -14.336 -0.646 13.523 1 91.5 45 GLY B CA 1
ATOM 2747 C C . GLY B 1 45 ? -13.242 0.305 13.969 1 91.5 45 GLY B C 1
ATOM 2748 O O . GLY B 1 45 ? -13.008 0.467 15.172 1 91.5 45 GLY B O 1
ATOM 2749 N N . TRP B 1 46 ? -12.594 0.929 13.133 1 94.5 46 TRP B N 1
ATOM 2750 C CA . TRP B 1 46 ? -11.453 1.791 13.414 1 94.5 46 TRP B CA 1
ATOM 2751 C C . TRP B 1 46 ? -11.914 3.186 13.836 1 94.5 46 TRP B C 1
ATOM 2753 O O . TRP B 1 46 ? -13.039 3.584 13.547 1 94.5 46 TRP B O 1
ATOM 2763 N N . ARG B 1 47 ? -11.062 3.877 14.523 1 97.06 47 ARG B N 1
ATOM 2764 C CA . ARG B 1 47 ? -11.234 5.27 14.922 1 97.06 47 ARG B CA 1
ATOM 2765 C C . ARG B 1 47 ? -10.016 6.102 14.531 1 97.06 47 ARG B C 1
ATOM 2767 O O . ARG B 1 47 ? -8.883 5.629 14.609 1 97.06 47 ARG B O 1
ATOM 2774 N N . VAL B 1 48 ? -10.281 7.34 14.141 1 98.38 48 VAL B N 1
ATOM 2775 C CA . VAL B 1 48 ? -9.195 8.211 13.703 1 98.38 48 VAL B CA 1
ATOM 2776 C C . VAL B 1 48 ? -8.984 9.328 14.719 1 98.38 48 VAL B C 1
ATOM 2778 O O . VAL B 1 48 ? -9.953 9.875 15.258 1 98.38 48 VAL B O 1
ATOM 2781 N N . GLY B 1 49 ? -7.773 9.578 15.078 1 98.75 49 GLY B N 1
ATOM 2782 C CA . GLY B 1 49 ? -7.395 10.766 15.828 1 98.75 49 GLY B CA 1
ATOM 2783 C C . GLY B 1 49 ? -6.801 11.859 14.961 1 98.75 49 GLY B C 1
ATOM 2784 O O . GLY B 1 49 ? -6.008 11.578 14.062 1 98.75 49 GLY B O 1
ATOM 2785 N N . LEU B 1 50 ? -7.242 13.008 15.141 1 98.75 50 LEU B N 1
ATOM 2786 C CA . LEU B 1 50 ? -6.645 14.18 14.508 1 98.75 50 LEU B CA 1
ATOM 2787 C C . LEU B 1 50 ? -5.98 15.078 15.547 1 98.75 50 LEU B C 1
ATOM 2789 O O . LEU B 1 50 ? -6.637 15.547 16.484 1 98.75 50 LEU B O 1
ATOM 2793 N N . THR B 1 51 ? -4.668 15.289 15.398 1 98.19 51 THR B N 1
ATOM 2794 C CA . THR B 1 51 ? -3.947 16.141 16.344 1 98.19 51 THR B CA 1
ATOM 2795 C C . THR B 1 51 ? -3.68 17.516 15.734 1 98.19 51 THR B C 1
ATOM 2797 O O . THR B 1 51 ? -3.391 17.625 14.539 1 98.19 51 THR B O 1
ATOM 2800 N N . THR B 1 52 ? -3.797 18.484 16.547 1 97.38 52 THR B N 1
ATOM 2801 C CA . THR B 1 52 ? -3.424 19.844 16.156 1 97.38 52 THR B CA 1
ATOM 2802 C C . THR B 1 52 ? -2.947 20.641 17.375 1 97.38 52 THR B C 1
ATOM 2804 O O . THR B 1 52 ? -3.238 20.281 18.516 1 97.38 52 THR B O 1
ATOM 2807 N N . PHE B 1 53 ? -2.146 21.688 17.094 1 95.44 53 PHE B N 1
ATOM 2808 C CA . PHE B 1 53 ? -1.569 22.531 18.141 1 95.44 53 PHE B CA 1
ATOM 2809 C C . PHE B 1 53 ? -2.146 23.938 18.094 1 95.44 53 PHE B C 1
ATOM 2811 O O . PHE B 1 53 ? -1.908 24.672 17.125 1 95.44 53 PHE B O 1
ATOM 2818 N N . ALA B 1 54 ? -2.928 24.234 19.062 1 94.56 54 ALA B N 1
ATOM 2819 C CA . ALA B 1 54 ? -3.475 25.578 19.219 1 94.56 54 ALA B CA 1
ATOM 2820 C C . ALA B 1 54 ? -2.828 26.281 20.406 1 94.56 54 ALA B C 1
ATOM 2822 O O . ALA B 1 54 ? -3.449 26.438 21.453 1 94.56 54 ALA B O 1
ATOM 2823 N N . ILE B 1 55 ? -1.688 26.703 20.203 1 92.62 55 ILE B N 1
ATOM 2824 C CA . ILE B 1 55 ? -0.882 27.312 21.25 1 92.62 55 ILE B CA 1
ATOM 2825 C C . ILE B 1 55 ? -0.785 28.828 21.016 1 92.62 55 ILE B C 1
ATOM 2827 O O . ILE B 1 55 ? -0.616 29.266 19.875 1 92.62 55 ILE B O 1
ATOM 2831 N N . LYS B 1 56 ? -0.886 29.625 22.062 1 90.56 56 LYS B N 1
ATOM 2832 C CA . LYS B 1 56 ? -0.839 31.094 22 1 90.56 56 LYS B CA 1
ATOM 2833 C C . LYS B 1 56 ? -1.857 31.641 21 1 90.56 56 LYS B C 1
ATOM 2835 O O . LYS B 1 56 ? -3.037 31.281 21.062 1 90.56 56 LYS B O 1
ATOM 2840 N N . LYS B 1 57 ? -1.422 32.469 20.062 1 89.5 57 LYS B N 1
ATOM 2841 C CA . LYS B 1 57 ? -2.355 33.156 19.172 1 89.5 57 LYS B CA 1
ATOM 2842 C C . LYS B 1 57 ? -2.98 32.156 18.188 1 89.5 57 LYS B C 1
ATOM 2844 O O . LYS B 1 57 ? -3.975 32.5 17.531 1 89.5 57 LYS B O 1
ATOM 2849 N N . TYR B 1 58 ? -2.543 31 18.156 1 92.12 58 TYR B N 1
ATOM 2850 C CA . TYR B 1 58 ? -3.027 30.031 17.172 1 92.12 58 TYR B CA 1
ATOM 2851 C C . TYR B 1 58 ? -4.391 29.484 17.562 1 92.12 58 TYR B C 1
ATOM 2853 O O . TYR B 1 58 ? -5.078 28.859 16.75 1 92.12 58 TYR B O 1
ATOM 2861 N N . ILE B 1 59 ? -4.781 29.719 18.781 1 93.81 59 ILE B N 1
ATOM 2862 C CA . ILE B 1 59 ? -6.09 29.266 19.234 1 93.81 59 ILE B CA 1
ATOM 2863 C C . ILE B 1 59 ? -7.184 29.891 18.359 1 93.81 59 ILE B C 1
ATOM 2865 O O . ILE B 1 59 ? -8.273 29.328 18.234 1 93.81 59 ILE B O 1
ATOM 2869 N N . ARG B 1 60 ? -6.891 31.031 17.766 1 93.94 60 ARG B N 1
ATOM 2870 C CA . ARG B 1 60 ? -7.891 31.734 16.969 1 93.94 60 ARG B CA 1
ATOM 2871 C C . ARG B 1 60 ? -8.305 30.906 15.758 1 93.94 60 ARG B C 1
ATOM 2873 O O . ARG B 1 60 ? -9.383 31.125 15.188 1 93.94 60 ARG B O 1
ATOM 2880 N N . PHE B 1 61 ? -7.504 29.969 15.352 1 96.06 61 PHE B N 1
ATOM 2881 C CA . PHE B 1 61 ? -7.762 29.188 14.156 1 96.06 61 PHE B CA 1
ATOM 2882 C C . PHE B 1 61 ? -8.523 27.906 14.5 1 96.06 61 PHE B C 1
ATOM 2884 O O . PHE B 1 61 ? -9.016 27.219 13.609 1 96.06 61 PHE B O 1
ATOM 2891 N N . LEU B 1 62 ? -8.641 27.625 15.75 1 97.94 62 LEU B N 1
ATOM 2892 C CA . LEU B 1 62 ? -9.109 26.297 16.172 1 97.94 62 LEU B CA 1
ATOM 2893 C C . LEU B 1 62 ? -10.562 26.094 15.789 1 97.94 62 LEU B C 1
ATOM 2895 O O . LEU B 1 62 ? -10.922 25.062 15.219 1 97.94 62 LEU B O 1
ATOM 2899 N N . LYS B 1 63 ? -11.438 27.016 16.109 1 97.94 63 LYS B N 1
ATOM 2900 C CA . LYS B 1 63 ? -12.867 26.844 15.891 1 97.94 63 LYS B CA 1
ATOM 2901 C C . LYS B 1 63 ? -13.18 26.656 14.406 1 97.94 63 LYS B C 1
ATOM 2903 O O . LYS B 1 63 ? -13.789 25.672 14.008 1 97.94 63 LYS B O 1
ATOM 2908 N N . PRO B 1 64 ? -12.719 27.594 13.516 1 97.44 64 PRO B N 1
ATOM 2909 C CA . PRO B 1 64 ? -12.977 27.344 12.094 1 97.44 64 PRO B CA 1
ATOM 2910 C C . PRO B 1 64 ? -12.359 26.047 11.602 1 97.44 64 PRO B C 1
ATOM 2912 O O . PRO B 1 64 ? -12.914 25.375 10.719 1 97.44 64 PRO B O 1
ATOM 2915 N N . PHE B 1 65 ? -11.234 25.688 12.117 1 98.31 65 PHE B N 1
ATOM 2916 C CA . PHE B 1 65 ? -10.562 24.438 11.75 1 98.31 65 PHE B CA 1
ATOM 2917 C C . PHE B 1 65 ? -11.453 23.234 12.047 1 98.31 65 PHE B C 1
ATOM 2919 O O . PHE B 1 65 ? -11.703 22.422 11.164 1 98.31 65 PHE B O 1
ATOM 2926 N N . ILE B 1 66 ? -11.992 23.109 13.234 1 98.69 66 ILE B N 1
ATOM 2927 C CA . ILE B 1 66 ? -12.805 21.969 13.625 1 98.69 66 ILE B CA 1
ATOM 2928 C C . ILE B 1 66 ? -14.141 22 12.891 1 98.69 66 ILE B C 1
ATOM 2930 O O . ILE B 1 66 ? -14.648 20.969 12.461 1 98.69 66 ILE B O 1
ATOM 2934 N N . GLU B 1 67 ? -14.688 23.188 12.727 1 98.44 67 GLU B N 1
ATOM 2935 C CA . GLU B 1 67 ? -15.969 23.312 12.039 1 98.44 67 GLU B CA 1
ATOM 2936 C C . GLU B 1 67 ? -15.867 22.828 10.594 1 98.44 67 GLU B C 1
ATOM 2938 O O . GLU B 1 67 ? -16.781 22.156 10.094 1 98.44 67 GLU B O 1
ATOM 2943 N N . THR B 1 68 ? -14.758 23.156 9.922 1 98.62 68 THR B N 1
ATOM 2944 C CA . THR B 1 68 ? -14.594 22.688 8.547 1 98.62 68 THR B CA 1
ATOM 2945 C C . THR B 1 68 ? -14.234 21.203 8.531 1 98.62 68 THR B C 1
ATOM 2947 O O . THR B 1 68 ? -14.602 20.469 7.605 1 98.62 68 THR B O 1
ATOM 2950 N N . ALA B 1 69 ? -13.539 20.703 9.562 1 98.75 69 ALA B N 1
ATOM 2951 C CA . ALA B 1 69 ? -13.281 19.266 9.672 1 98.75 69 ALA B CA 1
ATOM 2952 C C . ALA B 1 69 ? -14.578 18.484 9.812 1 98.75 69 ALA B C 1
ATOM 2954 O O . ALA B 1 69 ? -14.742 17.438 9.188 1 98.75 69 ALA B O 1
ATOM 2955 N N . GLU B 1 70 ? -15.539 19.016 10.57 1 98.62 70 GLU B N 1
ATOM 2956 C CA . GLU B 1 70 ? -16.828 18.359 10.766 1 98.62 70 GLU B CA 1
ATOM 2957 C C . GLU B 1 70 ? -17.594 18.266 9.453 1 98.62 70 GLU B C 1
ATOM 2959 O O . GLU B 1 70 ? -18.391 17.328 9.258 1 98.62 70 GLU B O 1
ATOM 2964 N N . LYS B 1 71 ? -17.281 19.094 8.547 1 98.31 71 LYS B N 1
ATOM 2965 C CA . LYS B 1 71 ? -18 19.141 7.281 1 98.31 71 LYS B CA 1
ATOM 2966 C C . LYS B 1 71 ? -17.344 18.234 6.242 1 98.31 71 LYS B C 1
ATOM 2968 O O . LYS B 1 71 ? -18.031 17.688 5.367 1 98.31 71 LYS B O 1
ATOM 2973 N N . PHE B 1 72 ? -16.016 18.031 6.367 1 98.62 72 PHE B N 1
ATOM 2974 C CA . PHE B 1 72 ? -15.367 17.469 5.195 1 98.62 72 PHE B CA 1
ATOM 2975 C C . PHE B 1 72 ? -14.453 16.312 5.59 1 98.62 72 PHE B C 1
ATOM 2977 O O . PHE B 1 72 ? -14.133 15.453 4.766 1 98.62 72 PHE B O 1
ATOM 2984 N N . PHE B 1 73 ? -14 16.297 6.883 1 98.69 73 PHE B N 1
ATOM 2985 C CA . PHE B 1 73 ? -12.984 15.344 7.316 1 98.69 73 PHE B CA 1
ATOM 2986 C C . PHE B 1 73 ? -13.625 14.109 7.926 1 98.69 73 PHE B C 1
ATOM 2988 O O . PHE B 1 73 ? -14.312 14.195 8.953 1 98.69 73 PHE B O 1
ATOM 2995 N N . MET B 1 74 ? -13.438 12.914 7.289 1 97.75 74 MET B N 1
ATOM 2996 C CA . MET B 1 74 ? -13.906 11.641 7.832 1 97.75 74 MET B CA 1
ATOM 2997 C C . MET B 1 74 ? -15.391 11.719 8.188 1 97.75 74 MET B C 1
ATOM 2999 O O . MET B 1 74 ? -15.789 11.328 9.281 1 97.75 74 MET B O 1
ATOM 3003 N N . VAL B 1 75 ? -16.109 12.258 7.254 1 95.62 75 VAL B N 1
ATOM 3004 C CA . VAL B 1 75 ? -17.516 12.516 7.527 1 95.62 75 VAL B CA 1
ATOM 3005 C C . VAL B 1 75 ? -18.234 11.203 7.805 1 95.62 75 VAL B C 1
ATOM 3007 O O . VAL B 1 75 ? -18.125 10.242 7.039 1 95.62 75 VAL B O 1
ATOM 3010 N N . GLY B 1 76 ? -18.969 11.148 8.938 1 92.44 76 GLY B N 1
ATOM 3011 C CA . GLY B 1 76 ? -19.734 9.977 9.312 1 92.44 76 GLY B CA 1
ATOM 3012 C C . GLY B 1 76 ? -18.938 8.93 10.062 1 92.44 76 GLY B C 1
ATOM 3013 O O . GLY B 1 76 ? -19.453 7.867 10.398 1 92.44 76 GLY B O 1
ATOM 3014 N N . LEU B 1 77 ? -17.688 9.203 10.32 1 94.81 77 LEU B N 1
ATOM 3015 C CA . LEU B 1 77 ? -16.812 8.25 10.977 1 94.81 77 LEU B CA 1
ATOM 3016 C C . LEU B 1 77 ? -16.375 8.758 12.344 1 94.81 77 LEU B C 1
ATOM 3018 O O . LEU B 1 77 ? -16.438 9.961 12.609 1 94.81 77 LEU B O 1
ATOM 3022 N N . PRO B 1 78 ? -16 7.871 13.227 1 96.56 78 PRO B N 1
ATOM 3023 C CA . PRO B 1 78 ? -15.555 8.289 14.555 1 96.56 78 PRO B CA 1
ATOM 3024 C C . PRO B 1 78 ? -14.211 9 14.523 1 96.56 78 PRO B C 1
ATOM 3026 O O . PRO B 1 78 ? -13.242 8.477 13.969 1 96.56 78 PRO B O 1
ATOM 3029 N N . VAL B 1 79 ? -14.188 10.195 15.156 1 98.31 79 VAL B N 1
ATOM 3030 C CA . VAL B 1 79 ? -12.969 11 15.156 1 98.31 79 VAL B CA 1
ATOM 3031 C C . VAL B 1 79 ? -12.742 11.578 16.547 1 98.31 79 VAL B C 1
ATOM 3033 O O . VAL B 1 79 ? -13.664 12.102 17.172 1 98.31 79 VAL B O 1
ATOM 3036 N N . ASN B 1 80 ? -11.562 11.422 17.094 1 98.75 80 ASN B N 1
ATOM 3037 C CA . ASN B 1 80 ? -11.078 12.188 18.234 1 98.75 80 ASN B CA 1
ATOM 3038 C C . ASN B 1 80 ? -10.211 13.359 17.797 1 98.75 80 ASN B C 1
ATOM 3040 O O . ASN B 1 80 ? -9.156 13.172 17.188 1 98.75 80 ASN B O 1
ATOM 3044 N N . TYR B 1 81 ? -10.68 14.547 18.125 1 98.69 81 TYR B N 1
ATOM 3045 C CA . TYR B 1 81 ? -9.828 15.711 17.938 1 98.69 81 TYR B CA 1
ATOM 3046 C C . TYR B 1 81 ? -8.938 15.938 19.156 1 98.69 81 TYR B C 1
ATOM 3048 O O . TYR B 1 81 ? -9.43 16.297 20.234 1 98.69 81 TYR B O 1
ATOM 3056 N N . TYR B 1 82 ? -7.68 15.758 18.984 1 98.44 82 TYR B N 1
ATOM 3057 C CA . TYR B 1 82 ? -6.715 16.031 20.047 1 98.44 82 TYR B CA 1
ATOM 3058 C C . TYR B 1 82 ? -6.121 17.422 19.891 1 98.44 82 TYR B C 1
ATOM 3060 O O . TYR B 1 82 ? -5.305 17.672 19 1 98.44 82 TYR B O 1
ATOM 3068 N N . VAL B 1 83 ? -6.469 18.266 20.844 1 98.12 83 VAL B N 1
ATOM 3069 C CA . VAL B 1 83 ? -6.039 19.656 20.766 1 98.12 83 VAL B CA 1
ATOM 3070 C C . VAL B 1 83 ? -4.969 19.938 21.812 1 98.12 83 VAL B C 1
ATOM 3072 O O . VAL B 1 83 ? -5.27 20.031 23 1 98.12 83 VAL B O 1
ATOM 3075 N N . PHE B 1 84 ? -3.754 20.094 21.344 1 96.75 84 PHE B N 1
ATOM 3076 C CA . PHE B 1 84 ? -2.674 20.547 22.203 1 96.75 84 PHE B CA 1
ATOM 3077 C C . PHE B 1 84 ? -2.732 22.062 22.391 1 96.75 84 PHE B C 1
ATOM 3079 O O . PHE B 1 84 ? -2.68 22.812 21.422 1 96.75 84 PHE B O 1
ATOM 3086 N N . THR B 1 85 ? -2.828 22.469 23.625 1 96.5 85 THR B N 1
ATOM 3087 C CA . THR B 1 85 ? -2.994 23.891 23.828 1 96.5 85 THR B CA 1
ATOM 3088 C C . THR B 1 85 ? -2.457 24.312 25.203 1 96.5 85 THR B C 1
ATOM 3090 O O . THR B 1 85 ? -2.338 23.484 26.109 1 96.5 85 THR B O 1
ATOM 3093 N N . ASP B 1 86 ? -2.061 25.562 25.297 1 94.44 86 ASP B N 1
ATOM 3094 C CA . ASP B 1 86 ? -1.674 26.156 26.562 1 94.44 86 ASP B CA 1
ATOM 3095 C C . ASP B 1 86 ? -2.834 26.938 27.188 1 94.44 86 ASP B C 1
ATOM 3097 O O . ASP B 1 86 ? -2.662 27.625 28.188 1 94.44 86 ASP B O 1
ATOM 3101 N N . GLN B 1 87 ? -4.004 26.906 26.578 1 94.75 87 GLN B N 1
ATOM 3102 C CA . GLN B 1 87 ? -5.18 27.656 27 1 94.75 87 GLN B CA 1
ATOM 3103 C C . GLN B 1 87 ? -6.422 26.781 27.031 1 94.75 87 GLN B C 1
ATOM 3105 O O . GLN B 1 87 ? -7.402 27.047 26.344 1 94.75 87 GLN B O 1
ATOM 3110 N N . ALA B 1 88 ? -6.441 25.844 27.906 1 95.12 88 ALA B N 1
ATOM 3111 C CA . ALA B 1 88 ? -7.488 24.828 27.953 1 95.12 88 ALA B CA 1
ATOM 3112 C C . ALA B 1 88 ? -8.859 25.469 28.172 1 95.12 88 ALA B C 1
ATOM 3114 O O . ALA B 1 88 ? -9.836 25.094 27.516 1 95.12 88 ALA B O 1
ATOM 3115 N N . SER B 1 89 ? -8.898 26.375 29.062 1 95.88 89 SER B N 1
ATOM 3116 C CA . SER B 1 89 ? -10.164 27.031 29.391 1 95.88 89 SER B CA 1
ATOM 3117 C C . SER B 1 89 ? -10.719 27.781 28.172 1 95.88 89 SER B C 1
ATOM 3119 O O . SER B 1 89 ? -11.93 27.797 27.938 1 95.88 89 SER B O 1
ATOM 3121 N N . ASN B 1 90 ? -9.805 28.469 27.469 1 95.81 90 ASN B N 1
ATOM 3122 C CA . ASN B 1 90 ? -10.242 29.188 26.266 1 95.81 90 ASN B CA 1
ATOM 3123 C C . ASN B 1 90 ? -10.805 28.25 25.219 1 95.81 90 ASN B C 1
ATOM 3125 O O . ASN B 1 90 ? -11.742 28.594 24.5 1 95.81 90 ASN B O 1
ATOM 3129 N N . VAL B 1 91 ? -10.219 27.094 25.078 1 96.31 91 VAL B N 1
ATOM 3130 C CA . VAL B 1 91 ? -10.727 26.094 24.125 1 96.31 91 VAL B CA 1
ATOM 3131 C C . VAL B 1 91 ? -12.133 25.672 24.531 1 96.31 91 VAL B C 1
ATOM 3133 O O . VAL B 1 91 ? -13.023 25.578 23.688 1 96.31 91 VAL B O 1
ATOM 3136 N N . THR B 1 92 ? -12.336 25.391 25.828 1 95.81 92 THR B N 1
ATOM 3137 C CA . THR B 1 92 ? -13.648 25.016 26.344 1 95.81 92 THR B CA 1
ATOM 3138 C C . THR B 1 92 ? -14.672 26.109 26.062 1 95.81 92 THR B C 1
ATOM 3140 O O . THR B 1 92 ? -15.812 25.828 25.703 1 95.81 92 THR B O 1
ATOM 3143 N N . ASP B 1 93 ? -14.195 27.297 26.141 1 96.69 93 ASP B N 1
ATOM 3144 C CA . ASP B 1 93 ? -15.07 28.469 26 1 96.69 93 ASP B CA 1
ATOM 3145 C C . ASP B 1 93 ? -15.508 28.641 24.547 1 96.69 93 ASP B C 1
ATOM 3147 O O . ASP B 1 93 ? -16.5 29.344 24.281 1 96.69 93 ASP B O 1
ATOM 3151 N N . LEU B 1 94 ? -14.711 28.109 23.656 1 96.5 94 LEU B N 1
ATOM 3152 C CA . LEU B 1 94 ? -15.078 28.219 22.25 1 96.5 94 LEU B CA 1
ATOM 3153 C C . LEU B 1 94 ? -16.391 27.484 21.984 1 96.5 94 LEU B C 1
ATOM 3155 O O . LEU B 1 94 ? -17.031 27.719 20.953 1 96.5 94 LEU B O 1
ATOM 3159 N N . ASN B 1 95 ? -16.859 26.547 22.797 1 96.06 95 ASN B N 1
ATOM 3160 C CA . ASN B 1 95 ? -18.125 25.828 22.703 1 96.06 95 ASN B CA 1
ATOM 3161 C C . ASN B 1 95 ? -18.312 25.219 21.312 1 96.06 95 ASN B C 1
ATOM 3163 O O . ASN B 1 95 ? -19.359 25.422 20.688 1 96.06 95 ASN B O 1
ATOM 3167 N N . ILE B 1 96 ? -17.281 24.547 20.875 1 97.31 96 ILE B N 1
ATOM 3168 C CA . ILE B 1 96 ? -17.359 23.906 19.562 1 97.31 96 ILE B CA 1
ATOM 3169 C C . ILE B 1 96 ? -18.172 22.625 19.656 1 97.31 96 ILE B C 1
ATOM 3171 O O . ILE B 1 96 ? -17.922 21.781 20.531 1 97.31 96 ILE B O 1
ATOM 3175 N N . ILE B 1 97 ? -19.141 22.438 18.766 1 96.56 97 ILE B N 1
ATOM 3176 C CA . ILE B 1 97 ? -20 21.25 18.734 1 96.56 97 ILE B CA 1
ATOM 3177 C C . ILE B 1 97 ? -19.5 20.281 17.672 1 96.56 97 ILE B C 1
ATOM 3179 O O . ILE B 1 97 ? -19.203 20.688 16.547 1 96.56 97 ILE B O 1
ATOM 3183 N N . VAL B 1 98 ? -19.375 19.062 18.031 1 97.88 98 VAL B N 1
ATOM 3184 C CA . VAL B 1 98 ? -18.938 18.031 17.094 1 97.88 98 VAL B CA 1
ATOM 3185 C C . VAL B 1 98 ? -20 16.953 16.984 1 97.88 98 VAL B C 1
ATOM 3187 O O . VAL B 1 98 ? -20.875 16.828 17.844 1 97.88 98 VAL B O 1
ATOM 3190 N N . GLY B 1 99 ? -19.984 16.188 15.938 1 97 99 GLY B N 1
ATOM 3191 C CA . GLY B 1 99 ? -21.016 15.211 15.625 1 97 99 GLY B CA 1
ATOM 3192 C C . GLY B 1 99 ? -20.922 13.953 16.469 1 97 99 GLY B C 1
ATOM 3193 O O . GLY B 1 99 ? -20.016 13.82 17.297 1 97 99 GLY B O 1
ATOM 3194 N N . THR B 1 100 ? -21.859 13.008 16.25 1 96.62 100 THR B N 1
ATOM 3195 C CA . THR B 1 100 ? -21.922 11.734 16.953 1 96.62 100 THR B CA 1
ATOM 3196 C C . THR B 1 100 ? -20.672 10.906 16.688 1 96.62 100 THR B C 1
ATOM 3198 O O . THR B 1 100 ? -20.219 10.789 15.555 1 96.62 100 THR B O 1
ATOM 3201 N N . GLY B 1 101 ? -20.156 10.336 17.703 1 96.31 101 GLY B N 1
ATOM 3202 C CA . GLY B 1 101 ? -18.969 9.508 17.562 1 96.31 101 GLY B CA 1
ATOM 3203 C C . GLY B 1 101 ? -17.672 10.305 17.516 1 96.31 101 GLY B C 1
ATOM 3204 O O . GLY B 1 101 ? -16.594 9.742 17.312 1 96.31 101 GLY B O 1
ATOM 3205 N N . ARG B 1 102 ? -17.891 11.609 17.688 1 98.31 102 ARG B N 1
ATOM 3206 C CA . ARG B 1 102 ? -16.734 12.5 17.641 1 98.31 102 ARG B CA 1
ATOM 3207 C C . ARG B 1 102 ? -16.594 13.289 18.938 1 98.31 102 ARG B C 1
ATOM 3209 O O . ARG B 1 102 ? -17.562 13.469 19.672 1 98.31 102 ARG B O 1
ATOM 3216 N N . GLN B 1 103 ? -15.367 13.648 19.281 1 98.25 103 GLN B N 1
ATOM 3217 C CA . GLN B 1 103 ? -15.141 14.383 20.516 1 98.25 103 GLN B CA 1
ATOM 3218 C C . GLN B 1 103 ? -13.867 15.227 20.438 1 98.25 103 GLN B C 1
ATOM 3220 O O . GLN B 1 103 ? -12.969 14.93 19.641 1 98.25 103 GLN B O 1
ATOM 3225 N N . ILE B 1 104 ? -13.867 16.25 21.203 1 98.38 104 ILE B N 1
ATOM 3226 C CA . ILE B 1 104 ? -12.688 17.094 21.375 1 98.38 104 ILE B CA 1
ATOM 3227 C C . ILE B 1 104 ? -11.992 16.75 22.688 1 98.38 104 ILE B C 1
ATOM 3229 O O . ILE B 1 104 ? -12.617 16.781 23.75 1 98.38 104 ILE B O 1
ATOM 3233 N N . ILE B 1 105 ? -10.812 16.359 22.578 1 98 105 ILE B N 1
ATOM 3234 C CA . ILE B 1 105 ? -9.992 16.062 23.734 1 98 105 ILE B CA 1
ATOM 3235 C C . ILE B 1 105 ? -8.898 17.125 23.891 1 98 105 ILE B C 1
ATOM 3237 O O . ILE B 1 105 ? -8.07 17.297 22.984 1 98 105 ILE B O 1
ATOM 3241 N N . ILE B 1 106 ? -8.891 17.781 25.016 1 97.69 106 ILE B N 1
ATOM 3242 C CA . ILE B 1 106 ? -7.938 18.859 25.25 1 97.69 106 ILE B CA 1
ATOM 3243 C C . ILE B 1 106 ? -6.699 18.297 25.953 1 97.69 106 ILE B C 1
ATOM 3245 O O . ILE B 1 106 ? -6.805 17.641 27 1 97.69 106 ILE B O 1
ATOM 3249 N N . LEU B 1 107 ? -5.57 18.516 25.375 1 96.31 107 LEU B N 1
ATOM 3250 C CA . LEU B 1 107 ? -4.277 18.141 25.922 1 96.31 107 LEU B CA 1
ATOM 3251 C C . LEU B 1 107 ? -3.457 19.375 26.281 1 96.31 107 LEU B C 1
ATOM 3253 O O . LEU B 1 107 ? -2.865 20.016 25.406 1 96.31 107 LEU B O 1
ATOM 3257 N N . GLU B 1 108 ? -3.334 19.609 27.562 1 94.19 108 GLU B N 1
ATOM 3258 C CA . GLU B 1 108 ? -2.664 20.828 28.016 1 94.19 108 GLU B CA 1
ATOM 3259 C C . GLU B 1 108 ? -1.147 20.688 27.938 1 94.19 108 GLU B C 1
ATOM 3261 O O . GLU B 1 108 ? -0.59 19.688 28.391 1 94.19 108 GLU B O 1
ATOM 3266 N N . VAL B 1 109 ? -0.545 21.688 27.328 1 91.75 109 VAL B N 1
ATOM 3267 C CA . VAL B 1 109 ? 0.907 21.719 27.188 1 91.75 109 VAL B CA 1
ATOM 3268 C C . VAL B 1 109 ? 1.429 23.094 27.578 1 91.75 109 VAL B C 1
ATOM 3270 O O . VAL B 1 109 ? 0.677 24.078 27.594 1 91.75 109 VAL B O 1
ATOM 3273 N N . PRO B 1 110 ? 2.68 23.156 28.031 1 86.12 110 PRO B N 1
ATOM 3274 C CA . PRO B 1 110 ? 3.229 24.469 28.406 1 86.12 110 PRO B CA 1
ATOM 3275 C C . PRO B 1 110 ? 3.293 25.438 27.234 1 86.12 110 PRO B C 1
ATOM 3277 O O . PRO B 1 110 ? 3.314 25 26.078 1 86.12 110 PRO B O 1
ATOM 3280 N N . SER B 1 111 ? 3.248 26.688 27.641 1 83.81 111 SER B N 1
ATOM 3281 C CA . SER B 1 111 ? 3.482 27.703 26.625 1 83.81 111 SER B CA 1
ATOM 3282 C C . SER B 1 111 ? 4.969 27.859 26.328 1 83.81 111 SER B C 1
ATOM 3284 O O . SER B 1 111 ? 5.812 27.562 27.188 1 83.81 111 SER B O 1
ATOM 3286 N N . TYR B 1 112 ? 5.312 28.078 25.109 1 76.44 112 TYR B N 1
ATOM 3287 C CA . TYR B 1 112 ? 6.703 28.297 24.719 1 76.44 112 TYR B CA 1
ATOM 3288 C C . TYR B 1 112 ? 6.918 29.734 24.25 1 76.44 112 TYR B C 1
ATOM 3290 O O . TYR B 1 112 ? 5.984 30.375 23.766 1 76.44 112 TYR B O 1
ATOM 3298 N N . GLU B 1 113 ? 8.039 30.234 24.531 1 71.75 113 GLU B N 1
ATOM 3299 C CA . GLU B 1 113 ? 8.336 31.625 24.203 1 71.75 113 GLU B CA 1
ATOM 3300 C C . GLU B 1 113 ? 8.328 31.859 22.688 1 71.75 113 GLU B C 1
ATOM 3302 O O . GLU B 1 113 ? 7.727 32.812 22.203 1 71.75 113 GLU B O 1
ATOM 3307 N N . ARG B 1 114 ? 9.062 31.062 21.969 1 74.69 114 ARG B N 1
ATOM 3308 C CA . ARG B 1 114 ? 9.188 31.219 20.531 1 74.69 114 ARG B CA 1
ATOM 3309 C C . ARG B 1 114 ? 8.367 30.156 19.797 1 74.69 114 ARG B C 1
ATOM 3311 O O . ARG B 1 114 ? 8.273 29.016 20.234 1 74.69 114 ARG B O 1
ATOM 3318 N N . TRP B 1 115 ? 7.777 30.578 18.656 1 70.75 115 TRP B N 1
ATOM 3319 C CA . TRP B 1 115 ? 7.059 29.641 17.797 1 70.75 115 TRP B CA 1
ATOM 3320 C C . TRP B 1 115 ? 7.922 28.438 17.453 1 70.75 115 TRP B C 1
ATOM 3322 O O . TRP B 1 115 ? 7.426 27.312 17.375 1 70.75 115 TRP B O 1
ATOM 3332 N N . GLN B 1 116 ? 9.141 28.594 17.219 1 73.75 116 GLN B N 1
ATOM 3333 C CA . GLN B 1 116 ? 10.07 27.531 16.875 1 73.75 116 GLN B CA 1
ATOM 3334 C C . GLN B 1 116 ? 10.156 26.5 18 1 73.75 116 GLN B C 1
ATOM 3336 O O . GLN B 1 116 ? 10.406 25.312 17.734 1 73.75 116 GLN B O 1
ATOM 3341 N N . ASP B 1 117 ? 9.898 26.953 19.109 1 78.25 117 ASP B N 1
ATOM 3342 C CA . ASP B 1 117 ? 9.953 26.031 20.234 1 78.25 117 ASP B CA 1
ATOM 3343 C C . ASP B 1 117 ? 8.766 25.062 20.219 1 78.25 117 ASP B C 1
ATOM 3345 O O . ASP B 1 117 ? 8.898 23.906 20.594 1 78.25 117 ASP B O 1
ATOM 3349 N N . VAL B 1 118 ? 7.715 25.594 19.734 1 76.38 118 VAL B N 1
ATOM 3350 C CA . VAL B 1 118 ? 6.547 24.719 19.625 1 76.38 118 VAL B CA 1
ATOM 3351 C C . VAL B 1 118 ? 6.801 23.641 18.578 1 76.38 118 VAL B C 1
ATOM 3353 O O . VAL B 1 118 ? 6.602 22.453 18.844 1 76.38 118 VAL B O 1
ATOM 3356 N N . THR B 1 119 ? 7.242 24.031 17.406 1 79.06 119 THR B N 1
ATOM 3357 C CA . THR B 1 119 ? 7.477 23.094 16.297 1 79.06 119 THR B CA 1
ATOM 3358 C C . THR B 1 119 ? 8.562 22.094 16.672 1 79.06 119 THR B C 1
ATOM 3360 O O . THR B 1 119 ? 8.5 20.922 16.266 1 79.06 119 THR B O 1
ATOM 3363 N N . MET B 1 120 ? 9.43 22.531 17.516 1 82.94 120 MET B N 1
ATOM 3364 C CA . MET B 1 120 ? 10.531 21.656 17.938 1 82.94 120 MET B CA 1
ATOM 3365 C C . MET B 1 120 ? 10.07 20.656 18.984 1 82.94 120 MET B C 1
ATOM 3367 O O . MET B 1 120 ? 10.734 19.641 19.219 1 82.94 120 MET B O 1
ATOM 3371 N N . ARG B 1 121 ? 8.953 20.953 19.516 1 88.25 121 ARG B N 1
ATOM 3372 C CA . ARG B 1 121 ? 8.484 20.062 20.578 1 88.25 121 ARG B CA 1
ATOM 3373 C C . ARG B 1 121 ? 7.289 19.234 20.109 1 88.25 121 ARG B C 1
ATOM 3375 O O . ARG B 1 121 ? 6.879 18.297 20.797 1 88.25 121 ARG B O 1
ATOM 3382 N N . ARG B 1 122 ? 6.801 19.562 18.969 1 91.5 122 ARG B N 1
ATOM 3383 C CA . ARG B 1 122 ? 5.621 18.891 18.438 1 91.5 122 ARG B CA 1
ATOM 3384 C C . ARG B 1 122 ? 5.84 17.391 18.344 1 91.5 122 ARG B C 1
ATOM 3386 O O . ARG B 1 122 ? 4.992 16.609 18.781 1 91.5 122 ARG B O 1
ATOM 3393 N N . MET B 1 123 ? 7.008 16.984 17.812 1 95.19 123 MET B N 1
ATOM 3394 C CA . MET B 1 123 ? 7.309 15.57 17.641 1 95.19 123 MET B CA 1
ATOM 3395 C C . MET B 1 123 ? 7.383 14.852 18.969 1 95.19 123 MET B C 1
ATOM 3397 O O . MET B 1 123 ? 6.852 13.75 19.125 1 95.19 123 MET B O 1
ATOM 3401 N N . GLN B 1 124 ? 7.984 15.555 19.906 1 93.62 124 GLN B N 1
ATOM 3402 C CA . GLN B 1 124 ? 8.07 14.992 21.25 1 93.62 124 GLN B CA 1
ATOM 3403 C C . GLN B 1 124 ? 6.68 14.828 21.859 1 93.62 124 GLN B C 1
ATOM 3405 O O . GLN B 1 124 ? 6.363 13.773 22.422 1 93.62 124 GLN B O 1
ATOM 3410 N N . MET B 1 125 ? 5.883 15.844 21.797 1 93.5 125 MET B N 1
ATOM 3411 C CA . MET B 1 125 ? 4.566 15.844 22.422 1 93.5 125 MET B CA 1
ATOM 3412 C C . MET B 1 125 ? 3.682 14.75 21.828 1 93.5 125 MET B C 1
ATOM 3414 O O . MET B 1 125 ? 3.004 14.023 22.547 1 93.5 125 MET B O 1
ATOM 3418 N N . ILE B 1 126 ? 3.707 14.633 20.516 1 95.56 126 ILE B N 1
ATOM 3419 C CA . ILE B 1 126 ? 2.916 13.602 19.844 1 95.56 126 ILE B CA 1
ATOM 3420 C C . ILE B 1 126 ? 3.416 12.227 20.266 1 95.56 126 ILE B C 1
ATOM 3422 O O . ILE B 1 126 ? 2.623 11.359 20.641 1 95.56 126 ILE B O 1
ATOM 3426 N N . SER B 1 127 ? 4.711 11.992 20.219 1 95.94 127 SER B N 1
ATOM 3427 C CA . SER B 1 127 ? 5.312 10.703 20.562 1 95.94 127 SER B CA 1
ATOM 3428 C C . SER B 1 127 ? 4.941 10.289 21.984 1 95.94 127 SER B C 1
ATOM 3430 O O . SER B 1 127 ? 4.555 9.141 22.219 1 95.94 127 SER B O 1
ATOM 3432 N N . ASP B 1 128 ? 5.047 11.227 22.906 1 94.19 128 ASP B N 1
ATOM 3433 C CA . ASP B 1 128 ? 4.754 10.953 24.297 1 94.19 128 ASP B CA 1
ATOM 3434 C C . ASP B 1 128 ? 3.301 10.508 24.484 1 94.19 128 ASP B C 1
ATOM 3436 O O . ASP B 1 128 ? 3.021 9.547 25.203 1 94.19 128 ASP B O 1
ATOM 3440 N N . VAL B 1 129 ? 2.457 11.188 23.844 1 92.94 129 VAL B N 1
ATOM 3441 C CA . VAL B 1 129 ? 1.036 10.914 24.031 1 92.94 129 VAL B CA 1
ATOM 3442 C C . VAL B 1 129 ? 0.652 9.633 23.297 1 92.94 129 VAL B C 1
ATOM 3444 O O . VAL B 1 129 ? -0.288 8.938 23.688 1 92.94 129 VAL B O 1
ATOM 3447 N N . CYS B 1 130 ? 1.332 9.312 22.219 1 89.38 130 CYS B N 1
ATOM 3448 C CA . CYS B 1 130 ? 1.095 8.047 21.531 1 89.38 130 CYS B CA 1
ATOM 3449 C C . CYS B 1 130 ? 1.166 6.871 22.5 1 89.38 130 CYS B C 1
ATOM 3451 O O . CYS B 1 130 ? 0.254 6.047 22.547 1 89.38 130 CYS B O 1
ATOM 3453 N N . GLN B 1 131 ? 2.137 6.773 23.203 1 87.75 131 GLN B N 1
ATOM 3454 C CA . GLN B 1 131 ? 2.383 5.668 24.125 1 87.75 131 GLN B CA 1
ATOM 3455 C C . GLN B 1 131 ? 1.405 5.699 25.297 1 87.75 131 GLN B C 1
ATOM 3457 O O . GLN B 1 131 ? 0.949 4.652 25.75 1 87.75 131 GLN B O 1
ATOM 3462 N N . GLN B 1 132 ? 1.023 6.863 25.656 1 90.06 132 GLN B N 1
ATOM 3463 C CA . GLN B 1 132 ? 0.234 7.027 26.875 1 90.06 132 GLN B CA 1
ATOM 3464 C C . GLN B 1 132 ? -1.258 6.879 26.578 1 90.06 13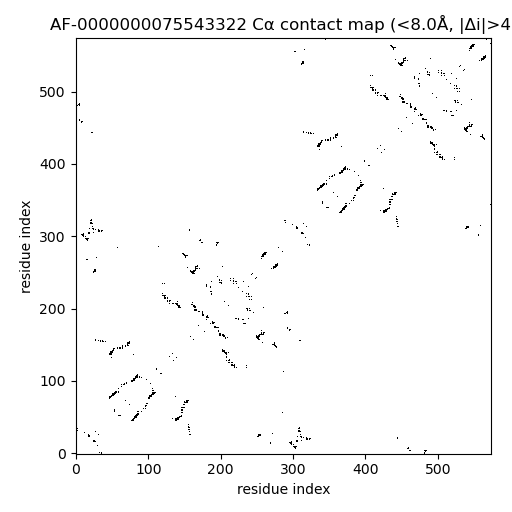2 GLN B C 1
ATOM 3466 O O . GLN B 1 132 ? -2.002 6.332 27.391 1 90.06 132 GLN B O 1
ATOM 3471 N N . ARG B 1 133 ? -1.632 7.406 25.406 1 93.25 133 ARG B N 1
ATOM 3472 C CA . ARG B 1 133 ? -3.074 7.574 25.25 1 93.25 133 ARG B CA 1
ATOM 3473 C C . ARG B 1 133 ? -3.537 7.109 23.875 1 93.25 133 ARG B C 1
ATOM 3475 O O . ARG B 1 133 ? -4.434 6.27 23.766 1 93.25 133 ARG B O 1
ATOM 3482 N N . PHE B 1 134 ? -2.939 7.535 22.812 1 96 134 PHE B N 1
ATOM 3483 C CA . PHE B 1 134 ? -3.445 7.336 21.469 1 96 134 PHE B CA 1
ATOM 3484 C C . PHE B 1 134 ? -3.586 5.852 21.156 1 96 134 PHE B C 1
ATOM 3486 O O . PHE B 1 134 ? -4.57 5.434 20.547 1 96 134 PHE B O 1
ATOM 3493 N N . ALA B 1 135 ? -2.611 5.047 21.562 1 95.06 135 ALA B N 1
ATOM 3494 C CA . ALA B 1 135 ? -2.535 3.629 21.219 1 95.06 135 ALA B CA 1
ATOM 3495 C C . ALA B 1 135 ? -3.773 2.879 21.703 1 95.06 135 ALA B C 1
ATOM 3497 O O . ALA B 1 135 ? -4.168 1.871 21.109 1 95.06 135 ALA B O 1
ATOM 3498 N N . SER B 1 136 ? -4.414 3.375 22.719 1 96.12 136 SER B N 1
ATOM 3499 C CA . SER B 1 136 ? -5.582 2.699 23.281 1 96.12 136 SER B CA 1
ATOM 3500 C C . SER B 1 136 ? -6.879 3.361 22.828 1 96.12 136 SER B C 1
ATOM 3502 O O . SER B 1 136 ? -7.965 2.807 23.016 1 96.12 136 SER B O 1
ATOM 3504 N N . GLU B 1 137 ? -6.781 4.516 22.172 1 97.5 137 GLU B N 1
ATOM 3505 C CA . GLU B 1 137 ? -7.992 5.289 21.906 1 97.5 137 GLU B CA 1
ATOM 3506 C C . GLU B 1 137 ? -8.344 5.285 20.422 1 97.5 137 GLU B C 1
ATOM 3508 O O . GLU B 1 137 ? -9.516 5.383 20.062 1 97.5 137 GLU B O 1
ATOM 3513 N N . VAL B 1 138 ? -7.301 5.211 19.609 1 98.06 138 VAL B N 1
ATOM 3514 C CA . VAL B 1 138 ? -7.555 5.328 18.172 1 98.06 138 VAL B CA 1
ATOM 3515 C C . VAL B 1 138 ? -6.641 4.375 17.406 1 98.06 138 VAL B C 1
ATOM 3517 O O . VAL B 1 138 ? -5.66 3.869 17.953 1 98.06 138 VAL B O 1
ATOM 3520 N N . ASP B 1 139 ? -6.957 4.137 16.172 1 97.19 139 ASP B N 1
ATOM 3521 C CA . ASP B 1 139 ? -6.195 3.227 15.32 1 97.19 139 ASP B CA 1
ATOM 3522 C C . ASP B 1 139 ? -5.238 3.998 14.414 1 97.19 139 ASP B C 1
ATOM 3524 O O . ASP B 1 139 ? -4.148 3.512 14.102 1 97.19 139 ASP B O 1
ATOM 3528 N N . TYR B 1 140 ? -5.648 5.16 14.016 1 98.19 140 TYR B N 1
ATOM 3529 C CA . TYR B 1 140 ? -4.863 6.027 13.141 1 98.19 140 TYR B CA 1
ATOM 3530 C C . TYR B 1 140 ? -4.762 7.434 13.711 1 98.19 140 TYR B C 1
ATOM 3532 O O . TYR B 1 140 ? -5.652 7.879 14.438 1 98.19 140 TYR B O 1
ATOM 3540 N N . LEU B 1 141 ? -3.66 8.07 13.344 1 98.62 141 LEU B N 1
ATOM 3541 C CA . LEU B 1 141 ? -3.451 9.477 13.695 1 98.62 141 LEU B CA 1
ATOM 3542 C C . LEU B 1 141 ? -3.186 10.312 12.453 1 98.62 141 LEU B C 1
ATOM 3544 O O . LEU B 1 141 ? -2.443 9.898 11.562 1 98.62 141 LEU B O 1
ATOM 3548 N N . VAL B 1 142 ? -3.855 11.383 12.398 1 98.81 142 VAL B N 1
ATOM 3549 C CA . VAL B 1 142 ? -3.588 12.422 11.406 1 98.81 142 VAL B CA 1
ATOM 3550 C C . VAL B 1 142 ? -3.094 13.688 12.109 1 98.81 142 VAL B C 1
ATOM 3552 O O . VAL B 1 142 ? -3.771 14.219 12.992 1 98.81 142 VAL B O 1
ATOM 3555 N N . CYS B 1 143 ? -1.909 14.148 11.75 1 98.38 143 CYS B N 1
ATOM 3556 C CA . CYS B 1 143 ? -1.288 15.305 12.383 1 98.38 143 CYS B CA 1
ATOM 3557 C C . CYS B 1 143 ? -1.252 16.484 11.43 1 98.38 143 CYS B C 1
ATOM 3559 O O . CYS B 1 143 ? -0.596 16.438 10.391 1 98.38 143 CYS B O 1
ATOM 3561 N N . VAL B 1 144 ? -1.937 17.562 11.828 1 98 144 VAL B N 1
ATOM 3562 C CA . VAL B 1 144 ? -2.037 18.703 10.922 1 98 144 VAL B CA 1
ATOM 3563 C C . VAL B 1 144 ? -1.872 20 11.711 1 98 144 VAL B C 1
ATOM 3565 O O . VAL B 1 144 ? -2.045 20.016 12.938 1 98 144 VAL B O 1
ATOM 3568 N N . ASP B 1 145 ? -1.477 21.016 11.016 1 95.31 145 ASP B N 1
ATOM 3569 C CA . ASP B 1 145 ? -1.445 22.344 11.609 1 95.31 145 ASP B CA 1
ATOM 3570 C C . ASP B 1 145 ? -2.855 22.906 11.789 1 95.31 145 ASP B C 1
ATOM 3572 O O . ASP B 1 145 ? -3.766 22.547 11.031 1 95.31 145 ASP B O 1
ATOM 3576 N N . VAL B 1 146 ? -2.971 23.797 12.695 1 96.38 146 VAL B N 1
ATOM 3577 C CA . VAL B 1 146 ? -4.297 24.297 13.047 1 96.38 146 VAL B CA 1
ATOM 3578 C C . VAL B 1 146 ? -4.676 25.453 12.125 1 96.38 146 VAL B C 1
ATOM 3580 O O . VAL B 1 146 ? -5.859 25.734 11.938 1 96.38 146 VAL B O 1
ATOM 3583 N N . ASP B 1 147 ? -3.664 26.141 11.609 1 95.12 147 ASP B N 1
ATOM 3584 C CA . ASP B 1 147 ? -3.932 27.297 10.773 1 95.12 147 ASP B CA 1
ATOM 3585 C C . ASP B 1 147 ? -4.258 26.875 9.336 1 95.12 147 ASP B C 1
ATOM 3587 O O . ASP B 1 147 ? -3.668 27.391 8.383 1 95.12 147 ASP B O 1
ATOM 3591 N N . MET B 1 148 ? -5.215 25.906 9.219 1 96.44 148 MET B N 1
ATOM 3592 C CA . MET B 1 148 ? -5.664 25.344 7.953 1 96.44 148 MET B CA 1
ATOM 3593 C C . MET B 1 148 ? -7.18 25.188 7.934 1 96.44 148 MET B C 1
ATOM 3595 O O . MET B 1 148 ? -7.836 25.312 8.969 1 96.44 148 MET B O 1
ATOM 3599 N N . ARG B 1 149 ? -7.68 24.969 6.73 1 97.31 149 ARG B N 1
ATOM 3600 C CA . ARG B 1 149 ? -9.117 24.828 6.555 1 97.31 149 ARG B CA 1
ATOM 3601 C C . ARG B 1 149 ? -9.445 23.719 5.551 1 97.31 149 ARG B C 1
ATOM 3603 O O . ARG B 1 149 ? -8.922 23.719 4.434 1 97.31 149 ARG B O 1
ATOM 3610 N N . PHE B 1 150 ? -10.305 22.797 5.969 1 98.31 150 PHE B N 1
ATOM 3611 C CA . PHE B 1 150 ? -10.828 21.812 5.035 1 98.31 150 PHE B CA 1
ATOM 3612 C C . PHE B 1 150 ? -11.867 22.438 4.113 1 98.31 150 PHE B C 1
ATOM 3614 O O . PHE B 1 150 ? -12.688 23.25 4.551 1 98.31 150 PHE B O 1
ATOM 3621 N N . GLN B 1 151 ? -11.828 22.109 2.859 1 97.06 151 GLN B N 1
ATOM 3622 C CA . GLN B 1 151 ? -12.781 22.734 1.946 1 97.06 151 GLN B CA 1
ATOM 3623 C C . GLN B 1 151 ? -13.398 21.703 1.012 1 97.06 151 GLN B C 1
ATOM 3625 O O . GLN B 1 151 ? -14.289 22.016 0.22 1 97.06 151 GLN B O 1
ATOM 3630 N N . ASP B 1 152 ? -12.922 20.516 1.052 1 98.06 152 ASP B N 1
ATOM 3631 C CA . ASP B 1 152 ? -13.477 19.406 0.297 1 98.06 152 ASP B CA 1
ATOM 3632 C C . ASP B 1 152 ? -13.227 18.078 1.014 1 98.06 152 ASP B C 1
ATOM 3634 O O . ASP B 1 152 ? -12.609 18.047 2.08 1 98.06 152 ASP B O 1
ATOM 3638 N N . HIS B 1 153 ? -13.719 17.047 0.483 1 98 153 HIS B N 1
ATOM 3639 C CA . HIS B 1 153 ? -13.727 15.727 1.09 1 98 153 HIS B CA 1
ATOM 3640 C C . HIS B 1 153 ? -12.305 15.242 1.376 1 98 153 HIS B C 1
ATOM 3642 O O . HIS B 1 153 ? -11.461 15.227 0.483 1 98 153 HIS B O 1
ATOM 3648 N N . VAL B 1 154 ? -12.031 14.906 2.615 1 98.69 154 VAL B N 1
ATOM 3649 C CA . VAL B 1 154 ? -10.875 14.148 3.076 1 98.69 154 VAL B CA 1
ATOM 3650 C C . VAL B 1 154 ? -11.336 12.938 3.885 1 98.69 154 VAL B C 1
ATOM 3652 O O . VAL B 1 154 ? -11.797 13.086 5.02 1 98.69 154 VAL B O 1
ATOM 3655 N N . GLY B 1 155 ? -11.195 11.758 3.344 1 98.19 155 GLY B N 1
ATOM 3656 C CA . GLY B 1 155 ? -11.734 10.57 3.98 1 98.19 155 GLY B CA 1
ATOM 3657 C C . GLY B 1 155 ? -10.68 9.516 4.254 1 98.19 155 GLY B C 1
ATOM 3658 O O . GLY B 1 155 ? -9.516 9.844 4.5 1 98.19 155 GLY B O 1
ATOM 3659 N N . VAL B 1 156 ? -11.094 8.25 4.277 1 97.56 156 VAL B N 1
ATOM 3660 C CA . VAL B 1 156 ? -10.258 7.137 4.711 1 97.56 156 VAL B CA 1
ATOM 3661 C C . VAL B 1 156 ? -9.18 6.859 3.662 1 97.56 156 VAL B C 1
ATOM 3663 O O . VAL B 1 156 ? -8.227 6.125 3.924 1 97.56 156 VAL B O 1
ATOM 3666 N N . GLU B 1 157 ? -9.258 7.504 2.486 1 98.44 157 GLU B N 1
ATOM 3667 C CA . GLU B 1 157 ? -8.281 7.293 1.425 1 98.44 157 GLU B CA 1
ATOM 3668 C C . GLU B 1 157 ? -6.891 7.758 1.854 1 98.44 157 GLU B C 1
ATOM 3670 O O . GLU B 1 157 ? -5.887 7.371 1.255 1 98.44 157 GLU B O 1
ATOM 3675 N N . ILE B 1 158 ? -6.805 8.555 2.926 1 98.69 158 ILE B N 1
ATOM 3676 C CA . ILE B 1 158 ? -5.492 9.07 3.303 1 98.69 158 ILE B CA 1
ATOM 3677 C C . ILE B 1 158 ? -4.832 8.125 4.305 1 98.69 158 ILE B C 1
ATOM 3679 O O . ILE B 1 158 ? -3.643 8.258 4.598 1 98.69 158 ILE B O 1
ATOM 3683 N N . LEU B 1 159 ? -5.566 7.188 4.848 1 97.88 159 LEU B N 1
ATOM 3684 C CA . LEU B 1 159 ? -5.074 6.34 5.93 1 97.88 159 LEU B CA 1
ATOM 3685 C C . LEU B 1 159 ? -4.152 5.25 5.387 1 97.88 159 LEU B C 1
ATOM 3687 O O . LEU B 1 159 ? -4.453 4.633 4.363 1 97.88 159 LEU B O 1
ATOM 3691 N N . SER B 1 160 ? -3.064 5.047 5.996 1 97.69 160 SER B N 1
ATOM 3692 C CA . SER B 1 160 ? -2.049 4.051 5.676 1 97.69 160 SER B CA 1
ATOM 3693 C C . SER B 1 160 ? -1.147 3.777 6.875 1 97.69 160 SER B C 1
ATOM 3695 O O . SER B 1 160 ? -1.408 4.262 7.98 1 97.69 160 SER B O 1
ATOM 3697 N N . ASP B 1 161 ? -0.122 2.896 6.738 1 97.31 161 ASP B N 1
ATOM 3698 C CA . ASP B 1 161 ? 0.833 2.719 7.828 1 97.31 161 ASP B CA 1
ATOM 3699 C C . ASP B 1 161 ? 1.473 4.047 8.219 1 97.31 161 ASP B C 1
ATOM 3701 O O . ASP B 1 161 ? 1.496 4.406 9.398 1 97.31 161 ASP B O 1
ATOM 3705 N N . VAL B 1 162 ? 1.998 4.746 7.277 1 98.75 162 VAL B N 1
ATOM 3706 C CA . VAL B 1 162 ? 2.504 6.102 7.469 1 98.75 162 VAL B CA 1
ATOM 3707 C C . VAL B 1 162 ? 2.42 6.871 6.152 1 98.75 162 VAL B C 1
ATOM 3709 O O . VAL B 1 162 ? 2.789 6.355 5.098 1 98.75 162 VAL B O 1
ATOM 3712 N N . PHE B 1 163 ? 1.849 8.062 6.191 1 98.88 163 PHE B N 1
ATOM 3713 C CA . PHE B 1 163 ? 1.729 8.836 4.965 1 98.88 163 PHE B CA 1
ATOM 3714 C C . PHE B 1 163 ? 2.398 10.195 5.117 1 98.88 163 PHE B C 1
ATOM 3716 O O . PHE B 1 163 ? 2.561 10.695 6.234 1 98.88 163 PHE B O 1
ATOM 3723 N N . GLY B 1 164 ? 2.91 10.727 4.047 1 98.81 164 GLY B N 1
ATOM 3724 C CA . GLY B 1 164 ? 3.391 12.094 3.9 1 98.81 164 GLY B CA 1
ATOM 3725 C C . GLY B 1 164 ? 2.619 12.891 2.863 1 98.81 164 GLY B C 1
ATOM 3726 O O . GLY B 1 164 ? 1.913 12.312 2.033 1 98.81 164 GLY B O 1
ATOM 3727 N N . THR B 1 165 ? 2.688 14.18 2.988 1 98.88 165 THR B N 1
ATOM 3728 C CA . THR B 1 165 ? 1.978 15.078 2.08 1 98.88 165 THR B CA 1
ATOM 3729 C C . THR B 1 165 ? 2.961 15.914 1.271 1 98.88 165 THR B C 1
ATOM 3731 O O . THR B 1 165 ? 3.867 16.531 1.833 1 98.88 165 THR B O 1
ATOM 3734 N N . LEU B 1 166 ? 2.734 15.93 -0.026 1 98.62 166 LEU B N 1
ATOM 3735 C CA . LEU B 1 166 ? 3.635 16.688 -0.896 1 98.62 166 LEU B CA 1
ATOM 3736 C C . LEU B 1 166 ? 3.457 18.188 -0.696 1 98.62 166 LEU B C 1
ATOM 3738 O O . LEU B 1 166 ? 2.338 18.703 -0.762 1 98.62 166 LEU B O 1
ATOM 3742 N N . HIS B 1 167 ? 4.547 18.781 -0.457 1 98 167 HIS B N 1
ATOM 3743 C CA . HIS B 1 167 ? 4.539 20.234 -0.318 1 98 167 HIS B CA 1
ATOM 3744 C C . HIS B 1 167 ? 4.301 20.922 -1.661 1 98 167 HIS B C 1
ATOM 3746 O O . HIS B 1 167 ? 5.078 20.734 -2.6 1 98 167 HIS B O 1
ATOM 3752 N N . PRO B 1 168 ? 3.277 21.719 -1.782 1 96.81 168 PRO B N 1
ATOM 3753 C CA . PRO B 1 168 ? 2.92 22.281 -3.09 1 96.81 168 PRO B CA 1
ATOM 3754 C C . PRO B 1 168 ? 4.031 23.141 -3.689 1 96.81 168 PRO B C 1
ATOM 3756 O O . PRO B 1 168 ? 4.223 23.141 -4.906 1 96.81 168 PRO B O 1
ATOM 3759 N N . ALA B 1 169 ? 4.82 23.812 -2.889 1 95.19 169 ALA B N 1
ATOM 3760 C CA . ALA B 1 169 ? 5.848 24.734 -3.367 1 95.19 169 ALA B CA 1
ATOM 3761 C C . ALA B 1 169 ? 6.949 23.984 -4.113 1 95.19 169 ALA B C 1
ATOM 3763 O O . ALA B 1 169 ? 7.668 24.578 -4.922 1 95.19 169 ALA B O 1
ATOM 3764 N N . PHE B 1 170 ? 7.086 22.688 -3.834 1 96.75 170 PHE B N 1
ATOM 3765 C CA . PHE B 1 170 ? 8.203 21.938 -4.387 1 96.75 170 PHE B CA 1
ATOM 3766 C C . PHE B 1 170 ? 7.719 20.891 -5.383 1 96.75 170 PHE B C 1
ATOM 3768 O O . PHE B 1 170 ? 8.523 20.172 -5.98 1 96.75 170 PHE B O 1
ATOM 3775 N N . PHE B 1 171 ? 6.477 20.797 -5.629 1 96.25 171 PHE B N 1
ATOM 3776 C CA . PHE B 1 171 ? 5.852 19.688 -6.344 1 96.25 171 PHE B CA 1
ATOM 3777 C C . PHE B 1 171 ? 6.422 19.562 -7.75 1 96.25 171 PHE B C 1
ATOM 3779 O O . PHE B 1 171 ? 6.727 18.453 -8.203 1 96.25 171 PHE B O 1
ATOM 3786 N N . VAL B 1 172 ? 6.629 20.641 -8.422 1 94.62 172 VAL B N 1
ATOM 3787 C CA . VAL B 1 172 ? 7.055 20.578 -9.82 1 94.62 172 VAL B CA 1
ATOM 3788 C C . VAL B 1 172 ? 8.539 20.938 -9.922 1 94.62 172 VAL B C 1
ATOM 3790 O O . VAL B 1 172 ? 9.047 21.188 -11.016 1 94.62 172 VAL B O 1
ATOM 3793 N N . LYS B 1 173 ? 9.203 21.031 -8.836 1 94.38 173 LYS B N 1
ATOM 3794 C CA . LYS B 1 173 ? 10.602 21.438 -8.844 1 94.38 173 LYS B CA 1
ATOM 3795 C C . LYS B 1 173 ? 11.523 20.203 -8.836 1 94.38 173 LYS B C 1
ATOM 3797 O O . LYS B 1 173 ? 11.125 19.141 -8.383 1 94.38 173 LYS B O 1
ATOM 3802 N N . GLY B 1 174 ? 12.742 20.422 -9.344 1 92.81 174 GLY B N 1
ATOM 3803 C CA . GLY B 1 174 ? 13.789 19.422 -9.195 1 92.81 174 GLY B CA 1
ATOM 3804 C C . GLY B 1 174 ? 14.359 19.359 -7.789 1 92.81 174 GLY B C 1
ATOM 3805 O O . GLY B 1 174 ? 14.188 20.297 -7.004 1 92.81 174 GLY B O 1
ATOM 3806 N N . ARG B 1 175 ? 14.969 18.188 -7.465 1 93.12 175 ARG B N 1
ATOM 3807 C CA . ARG B 1 175 ? 15.445 18.016 -6.102 1 93.12 175 ARG B CA 1
ATOM 3808 C C . ARG B 1 175 ? 16.531 19.031 -5.766 1 93.12 175 ARG B C 1
ATOM 3810 O O . ARG B 1 175 ? 16.797 19.312 -4.594 1 93.12 175 ARG B O 1
ATOM 3817 N N . ASP B 1 176 ? 17.156 19.562 -6.773 1 91.81 176 ASP B N 1
ATOM 3818 C CA . ASP B 1 176 ? 18.172 20.594 -6.566 1 91.81 176 ASP B CA 1
ATOM 3819 C C . ASP B 1 176 ? 17.562 21.875 -6.012 1 91.81 176 ASP B C 1
ATOM 3821 O O . ASP B 1 176 ? 18.266 22.734 -5.48 1 91.81 176 ASP B O 1
ATOM 3825 N N . LYS B 1 177 ? 16.297 21.984 -6.059 1 95.44 177 LYS B N 1
ATOM 3826 C CA . LYS B 1 177 ? 15.609 23.188 -5.574 1 95.44 177 LYS B CA 1
ATOM 3827 C C . LYS B 1 177 ? 14.977 22.938 -4.207 1 95.44 177 LYS B C 1
ATOM 3829 O O . LYS B 1 177 ? 14.438 23.859 -3.592 1 95.44 177 LYS B O 1
ATOM 3834 N N . PHE B 1 178 ? 15.039 21.688 -3.744 1 97.19 178 PHE B N 1
ATOM 3835 C CA . PHE B 1 178 ? 14.508 21.406 -2.418 1 97.19 178 PHE B CA 1
ATOM 3836 C C . PHE B 1 178 ? 15.336 22.094 -1.341 1 97.19 178 PHE B C 1
ATOM 3838 O O . PHE B 1 178 ? 16.562 22.172 -1.453 1 97.19 178 PHE B O 1
ATOM 3845 N N . THR B 1 179 ? 14.766 22.609 -0.315 1 97.75 179 THR B N 1
ATOM 3846 C CA . THR B 1 179 ? 15.477 23.266 0.78 1 97.75 179 THR B CA 1
ATOM 3847 C C . THR B 1 179 ? 15.656 22.297 1.952 1 97.75 179 THR B C 1
ATOM 3849 O O . THR B 1 179 ? 15.344 22.641 3.094 1 97.75 179 THR B O 1
ATOM 3852 N N . TYR B 1 180 ? 16.156 21.141 1.613 1 98 180 TYR B N 1
ATOM 3853 C CA . TYR B 1 180 ? 16.547 20.188 2.643 1 98 180 TYR B CA 1
ATOM 3854 C C . TYR B 1 180 ? 17.641 20.781 3.527 1 98 180 TYR B C 1
ATOM 3856 O O . TYR B 1 180 ? 18.344 21.719 3.133 1 98 180 TYR B O 1
ATOM 3864 N N . GLU B 1 181 ? 17.781 20.234 4.789 1 98.38 181 GLU B N 1
ATOM 3865 C CA . GLU B 1 181 ? 18.969 20.516 5.586 1 98.38 181 GLU B CA 1
ATOM 3866 C C . GLU B 1 181 ? 20.219 19.953 4.914 1 98.38 181 GLU B C 1
ATOM 3868 O O . GLU B 1 181 ? 20.328 18.75 4.676 1 98.38 181 GLU B O 1
ATOM 3873 N N . ARG B 1 182 ? 21.172 20.906 4.602 1 97.31 182 ARG B N 1
ATOM 3874 C CA . ARG B 1 182 ? 22.312 20.5 3.781 1 97.31 182 ARG B CA 1
ATOM 3875 C C . ARG B 1 182 ? 23.594 20.453 4.609 1 97.31 182 ARG B C 1
ATOM 3877 O O . ARG B 1 182 ? 24.656 20.109 4.098 1 97.31 182 ARG B O 1
ATOM 3884 N N . ARG B 1 183 ? 23.656 20.844 5.898 1 97.69 183 ARG B N 1
ATOM 3885 C CA . ARG B 1 183 ? 24.844 20.719 6.746 1 97.69 183 ARG B CA 1
ATOM 3886 C C . ARG B 1 183 ? 25.062 19.266 7.164 1 97.69 183 ARG B C 1
ATOM 3888 O O . ARG B 1 183 ? 24.203 18.672 7.84 1 97.69 183 ARG B O 1
ATOM 3895 N N . PRO B 1 184 ? 26.078 18.672 6.836 1 97.5 184 PRO B N 1
ATOM 3896 C CA . PRO B 1 184 ? 26.344 17.25 7.105 1 97.5 184 PRO B CA 1
ATOM 3897 C C . PRO B 1 184 ? 26.375 16.922 8.594 1 97.5 184 PRO B C 1
ATOM 3899 O O . PRO B 1 184 ? 26.219 15.773 8.984 1 97.5 184 PRO B O 1
ATOM 3902 N N . GLU B 1 185 ? 26.578 17.875 9.469 1 97.88 185 GLU B N 1
ATOM 3903 C CA . GLU B 1 185 ? 26.641 17.672 10.914 1 97.88 185 GLU B CA 1
ATOM 3904 C C . GLU B 1 185 ? 25.25 17.438 11.492 1 97.88 185 GLU B C 1
ATOM 3906 O O . GLU B 1 185 ? 25.109 16.938 12.609 1 97.88 185 GLU B O 1
ATOM 3911 N N . SER B 1 186 ? 24.266 17.859 10.781 1 98.62 186 SER B N 1
ATOM 3912 C CA . SER B 1 186 ? 22.891 17.734 11.258 1 98.62 186 SER B CA 1
ATOM 3913 C C . SER B 1 186 ? 22.375 16.312 11.102 1 98.62 186 SER B C 1
ATOM 3915 O O . SER B 1 186 ? 22.688 15.641 10.109 1 98.62 186 SER B O 1
ATOM 3917 N N . GLN B 1 187 ? 21.516 15.898 12.008 1 98.5 187 GLN B N 1
ATOM 3918 C CA . GLN B 1 187 ? 20.859 14.602 11.93 1 98.5 187 GLN B CA 1
ATOM 3919 C C . GLN B 1 187 ? 19.781 14.609 10.844 1 98.5 187 GLN B C 1
ATOM 3921 O O . GLN B 1 187 ? 19.281 13.555 10.445 1 98.5 187 GLN B O 1
ATOM 3926 N N . ALA B 1 188 ? 19.469 15.75 10.305 1 98.56 188 ALA B N 1
ATOM 3927 C CA . ALA B 1 188 ? 18.453 15.875 9.266 1 98.56 188 ALA B CA 1
ATOM 3928 C C . ALA B 1 188 ? 19.078 16.031 7.891 1 98.56 188 ALA B C 1
ATOM 3930 O O . ALA B 1 188 ? 18.391 16.312 6.91 1 98.56 188 ALA B O 1
ATOM 3931 N N . TYR B 1 189 ? 20.344 15.836 7.793 1 98.25 189 TYR B N 1
ATOM 3932 C CA . TYR B 1 189 ? 21.141 16.109 6.598 1 98.25 189 TYR B CA 1
ATOM 3933 C C . TYR B 1 189 ? 20.641 15.266 5.422 1 98.25 189 TYR B C 1
ATOM 3935 O O . TYR B 1 189 ? 20.438 14.055 5.559 1 98.25 189 TYR B O 1
ATOM 3943 N N . ILE B 1 190 ? 20.422 15.891 4.242 1 97.25 190 ILE B N 1
ATOM 3944 C CA . ILE B 1 190 ? 20.188 15.258 2.951 1 97.25 190 ILE B CA 1
ATOM 3945 C C . ILE B 1 190 ? 21.078 15.898 1.892 1 97.25 190 ILE B C 1
ATOM 3947 O O . ILE B 1 190 ? 20.953 17.094 1.599 1 97.25 190 ILE B O 1
ATOM 3951 N N . PRO B 1 191 ? 21.953 15.188 1.34 1 95.25 191 PRO B N 1
ATOM 3952 C CA . PRO B 1 191 ? 22.844 15.773 0.344 1 95.25 191 PRO B CA 1
ATOM 3953 C C . PRO B 1 191 ? 22.109 16.266 -0.903 1 95.25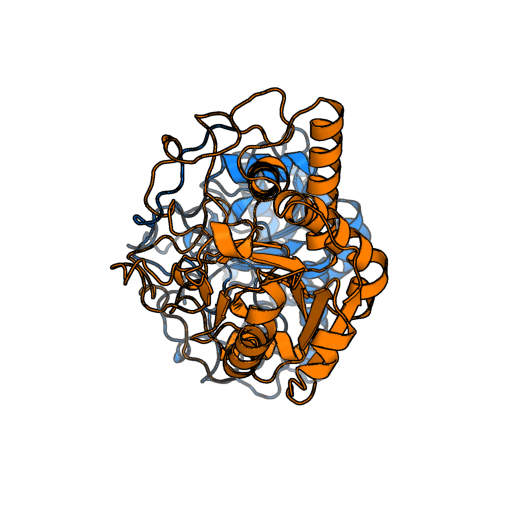 191 PRO B C 1
ATOM 3955 O O . PRO B 1 191 ? 20.953 15.859 -1.14 1 95.25 191 PRO B O 1
ATOM 3958 N N . GLU B 1 192 ? 22.766 17 -1.685 1 92.25 192 GLU B N 1
ATOM 3959 C CA . GLU B 1 192 ? 22.156 17.703 -2.818 1 92.25 192 GLU B CA 1
ATOM 3960 C C . GLU B 1 192 ? 21.719 16.703 -3.895 1 92.25 192 GLU B C 1
ATOM 3962 O O . GLU B 1 192 ? 20.75 16.969 -4.625 1 92.25 192 GLU B O 1
ATOM 3967 N N . ASP B 1 193 ? 22.328 15.617 -4.047 1 91.81 193 ASP B N 1
ATOM 3968 C CA . ASP B 1 193 ? 22.062 14.688 -5.137 1 91.81 193 ASP B CA 1
ATOM 3969 C C . ASP B 1 193 ? 21.078 13.594 -4.699 1 91.81 193 ASP B C 1
ATOM 3971 O O . ASP B 1 193 ? 20.859 12.625 -5.43 1 91.81 193 ASP B O 1
ATOM 3975 N N . GLU B 1 194 ? 20.469 13.797 -3.521 1 93.5 194 GLU B N 1
ATOM 3976 C CA . GLU B 1 194 ? 19.5 12.828 -3.031 1 93.5 194 GLU B CA 1
ATOM 3977 C C . GLU B 1 194 ? 18.156 13.492 -2.734 1 93.5 194 GLU B C 1
ATOM 3979 O O . GLU B 1 194 ? 18.062 14.719 -2.705 1 93.5 194 GLU B O 1
ATOM 3984 N N . GLY B 1 195 ? 17.172 12.602 -2.633 1 94.12 195 GLY B N 1
ATOM 3985 C CA . GLY B 1 195 ? 15.812 13.07 -2.393 1 94.12 195 GLY B CA 1
ATOM 3986 C C . GLY B 1 195 ? 14.82 12.578 -3.432 1 94.12 195 GLY B C 1
ATOM 3987 O O . GLY B 1 195 ? 15.133 12.523 -4.621 1 94.12 195 GLY B O 1
ATOM 3988 N N . ASP B 1 196 ? 13.625 12.281 -3.027 1 93.75 196 ASP B N 1
ATOM 3989 C CA . ASP B 1 196 ? 12.578 11.859 -3.951 1 93.75 196 ASP B CA 1
ATOM 3990 C C . ASP B 1 196 ? 11.477 12.922 -4.047 1 93.75 196 ASP B C 1
ATOM 3992 O O . ASP B 1 196 ? 11.32 13.562 -5.09 1 93.75 196 ASP B O 1
ATOM 3996 N N . PHE B 1 197 ? 10.781 13.227 -2.922 1 96.94 197 PHE B N 1
ATOM 3997 C CA . PHE B 1 197 ? 9.797 14.289 -2.803 1 96.94 197 PHE B CA 1
ATOM 3998 C C . PHE B 1 197 ? 10.102 15.18 -1.603 1 96.94 197 PHE B C 1
ATOM 4000 O O . PHE B 1 197 ? 10.938 14.828 -0.765 1 96.94 197 PHE B O 1
ATOM 4007 N N . TYR B 1 198 ? 9.531 16.344 -1.631 1 98.31 198 TYR B N 1
ATOM 4008 C CA . TYR B 1 198 ? 9.547 17.188 -0.439 1 98.31 198 TYR B CA 1
ATOM 4009 C C . TYR B 1 198 ? 8.211 17.125 0.289 1 98.31 198 TYR B C 1
ATOM 4011 O O . TYR B 1 198 ? 7.176 17.484 -0.272 1 98.31 198 TYR B O 1
ATOM 4019 N N . TYR B 1 199 ? 8.266 16.656 1.526 1 98.62 199 TYR B N 1
ATOM 4020 C CA . TYR B 1 199 ? 7.051 16.453 2.309 1 98.62 199 TYR B CA 1
ATOM 4021 C C . TYR B 1 199 ? 6.82 17.625 3.264 1 98.62 199 TYR B C 1
ATOM 4023 O O . TYR B 1 199 ? 7.77 18.125 3.867 1 98.62 199 TYR B O 1
ATOM 4031 N N . ALA B 1 200 ? 5.57 17.969 3.387 1 98.19 200 ALA B N 1
ATOM 4032 C CA . ALA B 1 200 ? 5.184 19.047 4.289 1 98.19 200 ALA B CA 1
ATOM 4033 C C . ALA B 1 200 ? 5.176 18.578 5.738 1 98.19 200 ALA B C 1
ATOM 4035 O O . ALA B 1 200 ? 4.672 17.5 6.047 1 98.19 200 ALA B O 1
ATOM 4036 N N . GLY B 1 201 ? 5.668 19.406 6.609 1 96.12 201 GLY B N 1
ATOM 4037 C CA . GLY B 1 201 ? 5.77 19.047 8.016 1 96.12 201 GLY B CA 1
ATOM 4038 C C . GLY B 1 201 ? 4.453 19.172 8.758 1 96.12 201 GLY B C 1
ATOM 4039 O O . GLY B 1 201 ? 4.273 18.578 9.82 1 96.12 201 GLY B O 1
ATOM 4040 N N . GLY B 1 202 ? 3.535 19.875 8.211 1 94.31 202 GLY B N 1
ATOM 4041 C CA . GLY B 1 202 ? 2.303 20.188 8.922 1 94.31 202 GLY B CA 1
ATOM 4042 C C . GLY B 1 202 ? 1.177 19.219 8.602 1 94.31 202 GLY B C 1
ATOM 4043 O O . GLY B 1 202 ? 0.031 19.438 9 1 94.31 202 GLY B O 1
ATOM 4044 N N . TYR B 1 203 ? 1.471 18.188 7.875 1 98.25 203 TYR B N 1
ATOM 4045 C CA . TYR B 1 203 ? 0.413 17.266 7.484 1 98.25 203 TYR B CA 1
ATOM 4046 C C . TYR B 1 203 ? 0.975 15.867 7.223 1 98.25 203 TYR B C 1
ATOM 4048 O O . TYR B 1 203 ? 1.428 15.57 6.117 1 98.25 203 TYR B O 1
ATOM 4056 N N . PHE B 1 204 ? 0.943 14.969 8.172 1 98.75 204 PHE B N 1
ATOM 4057 C CA . PHE B 1 204 ? 1.388 13.586 8.086 1 98.75 204 PHE B CA 1
ATOM 4058 C C . PHE B 1 204 ? 0.595 12.695 9.047 1 98.75 204 PHE B C 1
ATOM 4060 O O . PHE B 1 204 ? -0.253 13.188 9.789 1 98.75 204 PHE B O 1
ATOM 4067 N N . GLY B 1 205 ? 0.773 11.445 8.961 1 98.75 205 GLY B N 1
ATOM 4068 C CA . GLY B 1 205 ? 0.054 10.547 9.852 1 98.75 205 GLY B CA 1
ATOM 4069 C C . GLY B 1 205 ? 0.209 9.086 9.477 1 98.75 205 GLY B C 1
ATOM 4070 O O . GLY B 1 205 ? 1.143 8.719 8.758 1 98.75 205 GLY B O 1
ATOM 4071 N N . GLY B 1 206 ? -0.646 8.273 10.133 1 98.62 206 GLY B N 1
ATOM 4072 C CA . GLY B 1 206 ? -0.626 6.832 9.938 1 98.62 206 GLY B CA 1
ATOM 4073 C C . GLY B 1 206 ? -1.143 6.062 11.133 1 98.62 206 GLY B C 1
ATOM 4074 O O . GLY B 1 206 ? -1.891 6.605 11.953 1 98.62 206 GLY B O 1
ATOM 4075 N N . LYS B 1 207 ? -0.839 4.797 11.094 1 98.06 207 LYS B N 1
ATOM 4076 C CA . LYS B 1 207 ? -1.102 4.02 12.305 1 98.06 207 LYS B CA 1
ATOM 4077 C C . LYS B 1 207 ? -0.371 4.605 13.508 1 98.06 207 LYS B C 1
ATOM 4079 O O . LYS B 1 207 ? 0.756 5.09 13.383 1 98.06 207 LYS B O 1
ATOM 4084 N N . VAL B 1 208 ? -0.98 4.449 14.648 1 98.31 208 VAL B N 1
ATOM 4085 C CA . VAL B 1 208 ? -0.451 5.082 15.852 1 98.31 208 VAL B CA 1
ATOM 4086 C C . VAL B 1 208 ? 0.98 4.613 16.094 1 98.31 208 VAL B C 1
ATOM 4088 O O . VAL B 1 208 ? 1.863 5.418 16.391 1 98.31 208 VAL B O 1
ATOM 4091 N N . GLU B 1 209 ? 1.227 3.373 15.891 1 97.56 209 GLU B N 1
ATOM 4092 C CA . GLU B 1 209 ? 2.555 2.816 16.125 1 97.56 209 GLU B CA 1
ATOM 4093 C C . GLU B 1 209 ? 3.586 3.426 15.18 1 97.56 209 GLU B C 1
ATOM 4095 O O . GLU B 1 209 ? 4.711 3.719 15.586 1 97.56 209 GLU B O 1
ATOM 4100 N N . GLU B 1 210 ? 3.213 3.627 13.953 1 98.12 210 GLU B N 1
ATOM 4101 C CA . GLU B 1 210 ? 4.137 4.172 12.969 1 98.12 210 GLU B CA 1
ATOM 4102 C C . GLU B 1 210 ? 4.355 5.668 13.18 1 98.12 210 GLU B C 1
ATOM 4104 O O . GLU B 1 210 ? 5.449 6.18 12.945 1 98.12 210 GLU B O 1
ATOM 4109 N N . VAL B 1 211 ? 3.332 6.332 13.609 1 98.44 211 VAL B N 1
ATOM 4110 C CA . VAL B 1 211 ? 3.482 7.746 13.945 1 98.44 211 VAL B CA 1
ATOM 4111 C C . VAL B 1 211 ? 4.41 7.891 15.148 1 98.44 211 VAL B C 1
ATOM 4113 O O . VAL B 1 211 ? 5.234 8.805 15.195 1 98.44 211 VAL B O 1
ATOM 4116 N N . TYR B 1 212 ? 4.273 7.008 16.094 1 98.25 212 TYR B N 1
ATOM 4117 C CA . TYR B 1 212 ? 5.184 7.012 17.234 1 98.25 212 TYR B CA 1
ATOM 4118 C C . TYR B 1 212 ? 6.629 6.855 16.766 1 98.25 212 TYR B C 1
ATOM 4120 O O . TYR B 1 212 ? 7.504 7.617 17.188 1 98.25 212 TYR B O 1
ATOM 4128 N N . LYS B 1 213 ? 6.879 5.879 15.922 1 98.19 213 LYS B N 1
ATOM 4129 C CA . LYS B 1 213 ? 8.234 5.641 15.445 1 98.19 213 LYS B CA 1
ATOM 4130 C C . LYS B 1 213 ? 8.789 6.871 14.734 1 98.19 213 LYS B C 1
ATOM 4132 O O . LYS B 1 213 ? 9.938 7.27 14.977 1 98.19 213 LYS B O 1
ATOM 4137 N N . LEU B 1 214 ? 7.996 7.445 13.906 1 98.5 214 LEU B N 1
ATOM 4138 C CA . LEU B 1 214 ? 8.391 8.625 13.141 1 98.5 214 LEU B CA 1
ATOM 4139 C C . LEU B 1 214 ? 8.703 9.797 14.07 1 98.5 214 LEU B C 1
ATOM 4141 O O . LEU B 1 214 ? 9.797 10.367 14.016 1 98.5 214 LEU B O 1
ATOM 4145 N N . THR B 1 215 ? 7.766 10.078 14.938 1 98.25 215 THR B N 1
ATOM 4146 C CA . THR B 1 215 ? 7.91 11.25 15.781 1 98.25 215 THR B CA 1
ATOM 4147 C C . THR B 1 215 ? 9.008 11.039 16.828 1 98.25 215 THR B C 1
ATOM 4149 O O . THR B 1 215 ? 9.742 11.969 17.156 1 98.25 215 THR B O 1
ATOM 4152 N N . ASN B 1 216 ? 9.094 9.82 17.328 1 97.75 216 ASN B N 1
ATOM 4153 C CA . ASN B 1 216 ? 10.156 9.492 18.281 1 97.75 216 ASN B CA 1
ATOM 4154 C C . ASN B 1 216 ? 11.539 9.641 17.641 1 97.75 216 ASN B C 1
ATOM 4156 O O . ASN B 1 216 ? 12.445 10.211 18.25 1 97.75 216 ASN B O 1
ATOM 4160 N N . HIS B 1 217 ? 11.695 9.125 16.469 1 98.38 217 HIS B N 1
ATOM 4161 C CA . HIS B 1 217 ? 12.953 9.258 15.742 1 98.38 217 HIS B CA 1
ATOM 4162 C C . HIS B 1 217 ? 13.305 10.727 15.516 1 98.38 217 HIS B C 1
ATOM 4164 O O . HIS B 1 217 ? 14.438 11.141 15.758 1 98.38 217 HIS B O 1
ATOM 4170 N N . CYS B 1 218 ? 12.391 11.477 14.992 1 98.12 218 CYS B N 1
ATOM 4171 C CA . CYS B 1 218 ? 12.617 12.891 14.719 1 98.12 218 CYS B CA 1
ATOM 4172 C C . CYS B 1 218 ? 12.984 13.641 15.992 1 98.12 218 CYS B C 1
ATOM 4174 O O . CYS B 1 218 ? 13.898 14.469 15.992 1 98.12 218 CYS B O 1
ATOM 4176 N N . HIS B 1 219 ? 12.273 13.312 17.078 1 96.69 219 HIS B N 1
ATOM 4177 C CA . HIS B 1 219 ? 12.539 13.953 18.359 1 96.69 219 HIS B CA 1
ATOM 4178 C C . HIS B 1 219 ? 13.977 13.695 18.812 1 96.69 219 HIS B C 1
ATOM 4180 O O . HIS B 1 219 ? 14.688 14.633 19.188 1 96.69 219 HIS B O 1
ATOM 4186 N N . HIS B 1 220 ? 14.406 12.492 18.75 1 97.5 220 HIS B N 1
ATOM 4187 C CA . HIS B 1 220 ? 15.75 12.141 19.188 1 97.5 220 HIS B CA 1
ATOM 4188 C C 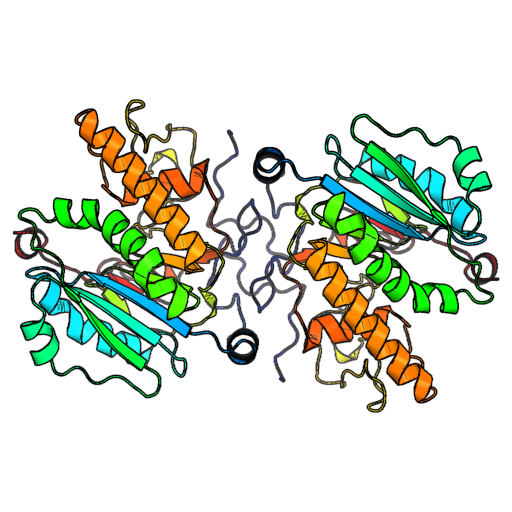. HIS B 1 220 ? 16.812 12.758 18.281 1 97.5 220 HIS B C 1
ATOM 4190 O O . HIS B 1 220 ? 17.875 13.18 18.766 1 97.5 220 HIS B O 1
ATOM 4196 N N . ALA B 1 221 ? 16.547 12.805 17.031 1 98.12 221 ALA B N 1
ATOM 4197 C CA . ALA B 1 221 ? 17.453 13.469 16.094 1 98.12 221 ALA B CA 1
ATOM 4198 C C . ALA B 1 221 ? 17.578 14.961 16.422 1 98.12 221 ALA B C 1
ATOM 4200 O O . ALA B 1 221 ? 18.688 15.516 16.391 1 98.12 221 ALA B O 1
ATOM 4201 N N . MET B 1 222 ? 16.484 15.57 16.719 1 97.19 222 MET B N 1
ATOM 4202 C CA . MET B 1 222 ? 16.469 16.984 17.062 1 97.19 222 MET B CA 1
ATOM 4203 C C . MET B 1 222 ? 17.25 17.234 18.359 1 97.19 222 MET B C 1
ATOM 4205 O O . MET B 1 222 ? 17.984 18.234 18.469 1 97.19 222 MET B O 1
ATOM 4209 N N . LEU B 1 223 ? 17.062 16.312 19.312 1 96.12 223 LEU B N 1
ATOM 4210 C CA . LEU B 1 223 ? 17.797 16.438 20.578 1 96.12 223 LEU B CA 1
ATOM 4211 C C . LEU B 1 223 ? 19.297 16.328 20.344 1 96.12 223 LEU B C 1
ATOM 4213 O O . LEU B 1 223 ? 20.062 17.078 20.953 1 96.12 223 LEU B O 1
ATOM 4217 N N . THR B 1 224 ? 19.688 15.406 19.531 1 97.88 224 THR B N 1
ATOM 4218 C CA . THR B 1 224 ? 21.094 15.234 19.203 1 97.88 224 THR B CA 1
ATOM 4219 C C . THR B 1 224 ? 21.656 16.484 18.547 1 97.88 224 THR B C 1
ATOM 4221 O O . THR B 1 224 ? 22.75 16.938 18.891 1 97.88 224 THR B O 1
ATOM 4224 N N . ASP B 1 225 ? 20.938 17 17.594 1 97.81 225 ASP B N 1
ATOM 4225 C CA . ASP B 1 225 ? 21.359 18.234 16.922 1 97.81 225 ASP B CA 1
ATOM 4226 C C . ASP B 1 225 ? 21.438 19.391 17.906 1 97.81 225 ASP B C 1
ATOM 4228 O O . ASP B 1 225 ? 22.391 20.172 17.875 1 97.81 225 ASP B O 1
ATOM 4232 N N . LYS B 1 226 ? 20.438 19.484 18.766 1 95.12 226 LYS B N 1
ATOM 4233 C CA . LYS B 1 226 ? 20.422 20.562 19.766 1 95.12 226 LYS B CA 1
ATOM 4234 C C . LYS B 1 226 ? 21.625 20.484 20.672 1 95.12 226 LYS B C 1
ATOM 4236 O O . LYS B 1 226 ? 22.219 21.5 21.016 1 95.12 226 LYS B O 1
ATOM 4241 N N . ALA B 1 227 ? 21.984 19.281 21.078 1 96.81 227 ALA B N 1
ATOM 4242 C CA . ALA B 1 227 ? 23.156 19.062 21.922 1 96.81 227 ALA B CA 1
ATOM 4243 C C . ALA B 1 227 ? 24.438 19.516 21.219 1 96.81 227 ALA B C 1
ATOM 4245 O O . ALA B 1 227 ? 25.422 19.875 21.875 1 96.81 227 ALA B O 1
ATOM 4246 N N . ASN B 1 228 ? 24.391 19.531 19.953 1 97.25 228 ASN B N 1
ATOM 4247 C CA . ASN B 1 228 ? 25.531 19.969 19.156 1 97.25 228 ASN B CA 1
ATOM 4248 C C . ASN B 1 228 ? 25.328 21.391 18.641 1 97.25 228 ASN B C 1
ATOM 4250 O O . ASN B 1 228 ? 26.016 21.797 17.703 1 97.25 228 ASN B O 1
ATOM 4254 N N . ASN B 1 229 ? 24.312 22.078 19.125 1 96.25 229 ASN B N 1
ATOM 4255 C CA . ASN B 1 229 ? 24 23.469 18.797 1 96.25 229 ASN B CA 1
ATOM 4256 C C . ASN B 1 229 ? 23.609 23.609 17.328 1 96.25 229 ASN B C 1
ATOM 4258 O O . ASN B 1 229 ? 24.047 24.547 16.656 1 96.25 229 ASN B O 1
ATOM 4262 N N . ILE B 1 230 ? 22.906 22.641 16.906 1 96.69 230 ILE B N 1
ATOM 4263 C CA . ILE B 1 230 ? 22.391 22.656 15.531 1 96.69 230 ILE B CA 1
ATOM 4264 C C . ILE B 1 230 ? 20.875 22.672 15.547 1 96.69 230 ILE B C 1
ATOM 4266 O O . ILE B 1 230 ? 20.234 21.938 16.297 1 96.69 230 ILE B O 1
ATOM 4270 N N . GLU B 1 231 ? 20.266 23.562 14.82 1 94.75 231 GLU B N 1
ATOM 4271 C CA . GLU B 1 231 ? 18.828 23.578 14.5 1 94.75 231 GLU B CA 1
ATOM 4272 C C . GLU B 1 231 ? 18.594 23.516 12.992 1 94.75 231 GLU B C 1
ATOM 4274 O O . GLU B 1 231 ? 19.047 24.391 12.25 1 94.75 231 GLU B O 1
ATOM 4279 N N . ALA B 1 232 ? 17.953 22.594 12.562 1 96.62 232 ALA B N 1
ATOM 4280 C CA . ALA B 1 232 ? 17.766 22.422 11.125 1 96.62 232 ALA B CA 1
ATOM 4281 C C . ALA B 1 232 ? 16.938 23.547 10.539 1 96.62 232 ALA B C 1
ATOM 4283 O O . ALA B 1 232 ? 16.125 24.172 11.234 1 96.62 232 ALA B O 1
ATOM 4284 N N . ILE B 1 233 ? 17 23.781 9.312 1 95.81 233 ILE B N 1
ATOM 4285 C CA . ILE B 1 233 ? 16.531 24.984 8.633 1 95.81 233 ILE B CA 1
ATOM 4286 C C . ILE B 1 233 ? 15.008 25.047 8.727 1 95.81 233 ILE B C 1
ATOM 4288 O O . ILE B 1 233 ? 14.438 26.141 8.859 1 95.81 233 ILE B O 1
ATOM 4292 N N . TRP B 1 234 ? 14.32 23.922 8.617 1 95.19 234 TRP B N 1
ATOM 4293 C CA . TRP B 1 234 ? 12.859 23.922 8.672 1 95.19 234 TRP B CA 1
ATOM 4294 C C . TRP B 1 234 ? 12.359 23.109 9.859 1 95.19 234 TRP B C 1
ATOM 4296 O O . TRP B 1 234 ? 11.367 22.375 9.75 1 95.19 234 TRP B O 1
ATOM 4306 N N . HIS B 1 235 ? 13.094 23.156 10.906 1 93.94 235 HIS B N 1
ATOM 4307 C CA . HIS B 1 235 ? 12.695 22.562 12.188 1 93.94 235 HIS B CA 1
ATOM 4308 C C . HIS B 1 235 ? 12.219 21.125 12.008 1 93.94 235 HIS B C 1
ATOM 4310 O O . HIS B 1 235 ? 12.945 20.297 11.469 1 93.94 235 HIS B O 1
ATOM 4316 N N . ASP B 1 236 ? 11.062 20.781 12.508 1 95.19 236 ASP B N 1
ATOM 4317 C CA . ASP B 1 236 ? 10.617 19.406 12.5 1 95.19 236 ASP B CA 1
ATOM 4318 C C . ASP B 1 236 ? 10.438 18.891 11.07 1 95.19 236 ASP B C 1
ATOM 4320 O O . ASP B 1 236 ? 10.617 17.703 10.797 1 95.19 236 ASP B O 1
ATOM 4324 N N . GLU B 1 237 ? 10.141 19.797 10.148 1 97.38 237 GLU B N 1
ATOM 4325 C CA . GLU B 1 237 ? 9.945 19.422 8.758 1 97.38 237 GLU B CA 1
ATOM 4326 C C . GLU B 1 237 ? 11.219 18.844 8.148 1 97.38 237 GLU B C 1
ATOM 4328 O O . GLU B 1 237 ? 11.172 17.906 7.359 1 97.38 237 GLU B O 1
ATOM 4333 N N . SER B 1 238 ? 12.375 19.406 8.516 1 98.38 238 SER B N 1
ATOM 4334 C CA . SER B 1 238 ? 13.656 18.906 8.031 1 98.38 238 SER B CA 1
ATOM 4335 C C . SER B 1 238 ? 13.867 17.453 8.453 1 98.38 238 SER B C 1
ATOM 4337 O O . SER B 1 238 ? 14.297 16.625 7.648 1 98.38 238 SER B O 1
ATOM 4339 N N . TYR B 1 239 ? 13.547 17.141 9.68 1 98.44 239 TYR B N 1
ATOM 4340 C CA . TYR B 1 239 ? 13.75 15.797 10.211 1 98.44 239 TYR B CA 1
ATOM 4341 C C . TYR B 1 239 ? 12.742 14.828 9.617 1 98.44 239 TYR B C 1
ATOM 4343 O O . TYR B 1 239 ? 13.055 13.656 9.398 1 98.44 239 TYR B O 1
ATOM 4351 N N . LEU B 1 240 ? 11.57 15.352 9.375 1 98.62 240 LEU B N 1
ATOM 4352 C CA . LEU B 1 240 ? 10.547 14.539 8.742 1 98.62 240 LEU B CA 1
ATOM 4353 C C . LEU B 1 240 ? 11 14.07 7.363 1 98.62 240 LEU B C 1
ATOM 4355 O O . LEU B 1 240 ? 10.852 12.898 7.02 1 98.62 240 LEU B O 1
ATOM 4359 N N . ASN B 1 241 ? 11.539 14.984 6.594 1 98.56 241 ASN B N 1
ATOM 4360 C CA . ASN B 1 241 ? 12.008 14.633 5.258 1 98.56 241 ASN B CA 1
ATOM 4361 C C . ASN B 1 241 ? 13.172 13.648 5.312 1 98.56 241 ASN B C 1
ATOM 4363 O O . ASN B 1 241 ? 13.242 12.719 4.508 1 98.56 241 ASN B O 1
ATOM 4367 N N . SER B 1 242 ? 14.062 13.867 6.238 1 98.38 242 SER B N 1
ATOM 4368 C CA . SER B 1 242 ? 15.164 12.922 6.418 1 98.38 242 SER B CA 1
ATOM 4369 C C . SER B 1 242 ? 14.641 11.539 6.801 1 98.38 242 SER B C 1
ATOM 4371 O O . SER B 1 242 ? 15.125 10.531 6.285 1 98.38 242 SER B O 1
ATOM 4373 N N . TYR B 1 243 ? 13.695 11.461 7.672 1 98.31 243 TYR B N 1
ATOM 4374 C CA . TYR B 1 243 ? 13.109 10.195 8.109 1 98.31 243 TYR B CA 1
ATOM 4375 C C . TYR B 1 243 ? 12.5 9.438 6.934 1 98.31 243 TYR B C 1
ATOM 4377 O O . TYR B 1 243 ? 12.766 8.25 6.75 1 98.31 243 TYR B O 1
ATOM 4385 N N . PHE B 1 244 ? 11.719 10.125 6.082 1 97.69 244 PHE B N 1
ATOM 4386 C CA . PHE B 1 244 ? 11.023 9.5 4.961 1 97.69 244 PHE B CA 1
ATOM 4387 C C . PHE B 1 244 ? 12.016 9.039 3.9 1 97.69 244 PHE B C 1
ATOM 4389 O O . PHE B 1 244 ? 11.734 8.102 3.15 1 97.69 244 PHE B O 1
ATOM 4396 N N . LEU B 1 245 ? 13.125 9.727 3.863 1 95.94 245 LEU B N 1
ATOM 4397 C CA . LEU B 1 245 ? 14.102 9.367 2.844 1 95.94 245 LEU B CA 1
ATOM 4398 C C . LEU B 1 245 ? 14.945 8.18 3.297 1 95.94 245 LEU B C 1
ATOM 4400 O O . LEU B 1 245 ? 15.227 7.277 2.508 1 95.94 245 LEU B O 1
ATOM 4404 N N . TYR B 1 246 ? 15.281 8.086 4.621 1 94.25 246 TYR B N 1
ATOM 4405 C CA . TYR B 1 246 ? 16.344 7.164 5.016 1 94.25 246 TYR B CA 1
ATOM 4406 C C . TYR B 1 246 ? 15.805 6.098 5.965 1 94.25 246 TYR B C 1
ATOM 4408 O O . TYR B 1 246 ? 16.438 5.059 6.156 1 94.25 246 TYR B O 1
ATOM 4416 N N . ASN B 1 247 ? 14.719 6.402 6.598 1 94.94 247 ASN B N 1
ATOM 4417 C CA . ASN B 1 247 ? 14.258 5.48 7.629 1 94.94 247 ASN B CA 1
ATOM 4418 C C . ASN B 1 247 ? 13.055 4.66 7.152 1 94.94 247 ASN B C 1
ATOM 4420 O O . ASN B 1 247 ? 13.07 3.432 7.238 1 94.94 247 ASN B O 1
ATOM 4424 N N . LYS B 1 248 ? 12.07 5.402 6.66 1 95.19 248 LYS B N 1
ATOM 4425 C CA . LYS B 1 248 ? 10.867 4.723 6.195 1 95.19 248 LYS B CA 1
ATOM 4426 C C . LYS B 1 248 ? 10.133 5.559 5.152 1 95.19 248 LYS B C 1
ATOM 4428 O O . LYS B 1 248 ? 9.57 6.605 5.473 1 95.19 248 LYS B O 1
ATOM 4433 N N . LYS B 1 249 ? 10.141 5.023 3.965 1 96.19 249 LYS B N 1
ATOM 4434 C CA . LYS B 1 249 ? 9.367 5.695 2.928 1 96.19 249 LYS B CA 1
ATOM 4435 C C . LYS B 1 249 ? 7.875 5.641 3.232 1 96.19 249 LYS B C 1
ATOM 4437 O O . LYS B 1 249 ? 7.379 4.637 3.754 1 96.19 249 LYS B O 1
ATOM 4442 N N . PRO B 1 250 ? 7.137 6.73 2.895 1 98.25 250 PRO B N 1
ATOM 4443 C CA . PRO B 1 250 ? 5.691 6.68 3.117 1 98.25 250 PRO B CA 1
ATOM 4444 C C . PRO B 1 250 ? 5.012 5.555 2.338 1 98.25 250 PRO B C 1
ATOM 4446 O O . PRO B 1 250 ? 5.383 5.281 1.192 1 98.25 250 PRO B O 1
ATOM 4449 N N . THR B 1 251 ? 4.059 4.895 2.977 1 98 251 THR B N 1
ATOM 4450 C CA . THR B 1 251 ? 3.301 3.838 2.318 1 98 251 THR B CA 1
ATOM 4451 C C . THR B 1 251 ? 2.135 4.422 1.524 1 98 251 THR B C 1
ATOM 4453 O O . THR B 1 251 ? 1.479 3.711 0.76 1 98 251 THR B O 1
ATOM 4456 N N . LYS B 1 252 ? 1.896 5.652 1.715 1 98.62 252 LYS B N 1
ATOM 4457 C CA . LYS B 1 252 ? 0.954 6.457 0.941 1 98.62 252 LYS B CA 1
ATOM 4458 C C . LYS B 1 252 ? 1.386 7.918 0.896 1 98.62 252 LYS B C 1
ATOM 4460 O O . LYS B 1 252 ? 1.926 8.445 1.872 1 98.62 252 LYS B O 1
ATOM 4465 N N . ILE B 1 253 ? 1.144 8.578 -0.233 1 98.88 253 ILE B N 1
ATOM 4466 C CA . ILE B 1 253 ? 1.54 9.969 -0.418 1 98.88 253 ILE B CA 1
ATOM 4467 C C . ILE B 1 253 ? 0.322 10.805 -0.803 1 98.88 253 ILE B C 1
ATOM 4469 O O . ILE B 1 253 ? -0.449 10.422 -1.687 1 98.88 253 ILE B O 1
ATOM 4473 N N . LEU B 1 254 ? 0.089 11.836 -0.09 1 98.88 254 LEU B N 1
ATOM 4474 C CA . LEU B 1 254 ? -0.995 12.75 -0.43 1 98.88 254 LEU B CA 1
ATOM 4475 C C . LEU B 1 254 ? -0.52 13.82 -1.415 1 98.88 254 LEU B C 1
ATOM 4477 O O . LEU B 1 254 ? 0.531 14.43 -1.212 1 98.88 254 LEU B O 1
ATOM 4481 N N . SER B 1 255 ? -1.262 14 -2.51 1 98.69 255 SER B N 1
ATOM 4482 C CA . SER B 1 255 ? -0.942 14.969 -3.551 1 98.69 255 SER B CA 1
ATOM 4483 C C . SER B 1 255 ? -1.185 16.391 -3.068 1 98.69 255 SER B C 1
ATOM 4485 O O . SER B 1 255 ? -1.764 16.609 -1.999 1 98.69 255 SER B O 1
ATOM 4487 N N . PRO B 1 256 ? -0.805 17.391 -3.865 1 98.25 256 PRO B N 1
ATOM 4488 C CA . PRO B 1 256 ? -1.059 18.781 -3.504 1 98.25 256 PRO B CA 1
ATOM 4489 C C . PRO B 1 256 ? -2.549 19.109 -3.404 1 98.25 256 PRO B C 1
ATOM 4491 O O . PRO B 1 256 ? -2.92 20.172 -2.932 1 98.25 256 PRO B O 1
ATOM 4494 N N . GLU B 1 257 ? -3.379 18.219 -3.807 1 98.5 257 GLU B N 1
ATOM 4495 C CA . GLU B 1 257 ? -4.812 18.422 -3.613 1 98.5 257 GLU B CA 1
ATOM 4496 C C . GLU B 1 257 ? -5.176 18.422 -2.129 1 98.5 257 GLU B C 1
ATOM 4498 O O . GLU B 1 257 ? -6.23 18.922 -1.742 1 98.5 257 GLU B O 1
ATOM 4503 N N . TYR B 1 258 ? -4.32 17.844 -1.282 1 98.75 258 TYR B N 1
ATOM 4504 C CA . TYR B 1 258 ? -4.582 17.703 0.146 1 98.75 258 TYR B CA 1
ATOM 4505 C C . TYR B 1 258 ? -3.877 18.781 0.944 1 98.75 258 TYR B C 1
ATOM 4507 O O . TYR B 1 258 ? -4.051 18.891 2.16 1 98.75 258 TYR B O 1
ATOM 4515 N N . LEU B 1 259 ? -3.07 19.531 0.327 1 98.25 259 LEU B N 1
ATOM 4516 C CA . LEU B 1 259 ? -2.41 20.688 0.917 1 98.25 259 LEU B CA 1
ATOM 4517 C C . LEU B 1 259 ? -2.113 21.75 -0.142 1 98.25 259 LEU B C 1
ATOM 4519 O O . LEU B 1 259 ? -1.363 21.484 -1.087 1 98.25 259 LEU B O 1
ATOM 4523 N N . TRP B 1 260 ? -2.738 22.875 0.036 1 97.25 260 TRP B N 1
ATOM 4524 C CA . TRP B 1 260 ? -2.559 23.969 -0.901 1 97.25 260 TRP B CA 1
ATOM 4525 C C . TRP B 1 260 ? -2.559 25.312 -0.171 1 97.25 260 TRP B C 1
ATOM 4527 O O . TRP B 1 260 ? -3.129 25.438 0.916 1 97.25 260 TRP B O 1
ATOM 4537 N N . ASN B 1 261 ? -1.871 26.25 -0.75 1 93.62 261 ASN B N 1
ATOM 4538 C CA . ASN B 1 261 ? -1.828 27.562 -0.14 1 93.62 261 ASN B CA 1
ATOM 4539 C C . ASN B 1 261 ? -3 28.438 -0.596 1 93.62 261 ASN B C 1
ATOM 4541 O O . ASN B 1 261 ? -3.293 28.516 -1.791 1 93.62 261 ASN B O 1
ATOM 4545 N N . GLU B 1 262 ? -3.531 29.062 0.318 1 88.5 262 GLU B N 1
ATOM 4546 C CA . GLU B 1 262 ? -4.699 29.906 0.064 1 88.5 262 GLU B CA 1
ATOM 4547 C C . GLU B 1 262 ? -4.41 30.938 -1.017 1 88.5 262 GLU B C 1
ATOM 4549 O O . GLU B 1 262 ? -5.273 31.234 -1.844 1 88.5 262 GLU B O 1
ATOM 4554 N N . MET B 1 263 ? -3.143 31.344 -1.113 1 88.12 263 MET B N 1
ATOM 4555 C CA . MET B 1 263 ? -2.807 32.469 -1.979 1 88.12 263 MET B CA 1
ATOM 4556 C C . MET B 1 263 ? -2.381 31.984 -3.361 1 88.12 263 MET B C 1
ATOM 4558 O O . MET B 1 263 ? -2.232 32.781 -4.285 1 88.12 263 MET B O 1
ATOM 4562 N N . ASP B 1 264 ? -2.117 30.719 -3.605 1 88.25 264 ASP B N 1
ATOM 4563 C CA . ASP B 1 264 ? -1.526 30.188 -4.828 1 88.25 264 ASP B CA 1
ATOM 4564 C C . ASP B 1 264 ? -2.588 29.984 -5.906 1 88.25 264 ASP B C 1
ATOM 4566 O O . ASP B 1 264 ? -2.258 29.797 -7.082 1 88.25 264 ASP B O 1
ATOM 4570 N N . GLY B 1 265 ? -3.656 30.484 -5.863 1 88.12 265 GLY B N 1
ATOM 4571 C CA . GLY B 1 265 ? -4.664 30.172 -6.863 1 88.12 265 GLY B CA 1
ATOM 4572 C C . GLY B 1 265 ? -4.766 28.688 -7.156 1 88.12 265 GLY B C 1
ATOM 4573 O O . GLY B 1 265 ? -4.66 27.859 -6.25 1 88.12 265 GLY B O 1
ATOM 4574 N N . THR B 1 266 ? -4.992 28.297 -8.547 1 90.75 266 THR B N 1
ATOM 4575 C CA . THR B 1 266 ? -5.109 26.891 -8.938 1 90.75 266 THR B CA 1
ATOM 4576 C C . THR B 1 266 ? -3.965 26.5 -9.867 1 90.75 266 THR B C 1
ATOM 4578 O O . THR B 1 266 ? -3.131 27.328 -10.227 1 90.75 266 THR B O 1
ATOM 4581 N N . ALA B 1 267 ? -3.746 25.234 -10.008 1 93.94 267 ALA B N 1
ATOM 4582 C CA . ALA B 1 267 ? -2.775 24.672 -10.953 1 93.94 267 ALA B CA 1
ATOM 4583 C C . ALA B 1 267 ? -3.436 23.672 -11.883 1 93.94 267 ALA B C 1
ATOM 4585 O O . ALA B 1 267 ? -4.488 23.109 -11.562 1 93.94 267 ALA B O 1
ATOM 4586 N N . PHE B 1 268 ? -2.814 23.406 -13.055 1 94.62 268 PHE B N 1
ATOM 4587 C CA . PHE B 1 268 ? -3.42 22.594 -14.102 1 94.62 268 PHE B CA 1
ATOM 4588 C C . PHE B 1 268 ? -3.561 21.141 -13.648 1 94.62 268 PHE B C 1
ATOM 4590 O O . PHE B 1 268 ? -4.422 20.406 -14.148 1 94.62 268 PHE B O 1
ATOM 4597 N N . TYR B 1 269 ? -2.785 20.766 -12.648 1 95.56 269 TYR B N 1
ATOM 4598 C CA . TYR B 1 269 ? -2.803 19.375 -12.227 1 95.56 269 TYR B CA 1
ATOM 4599 C C . TYR B 1 269 ? -3.748 19.172 -11.047 1 95.56 269 TYR B C 1
ATOM 4601 O O . TYR B 1 269 ? -3.895 18.047 -10.547 1 95.56 269 TYR B O 1
ATOM 4609 N N . LEU B 1 270 ? -4.422 20.188 -10.602 1 97.19 270 LEU B N 1
ATOM 4610 C CA . LEU B 1 270 ? -5.363 20.094 -9.492 1 97.19 270 LEU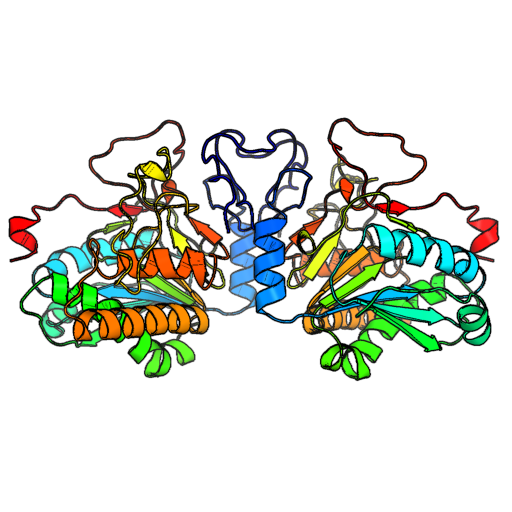 B CA 1
ATOM 4611 C C . LEU B 1 270 ? -6.793 19.938 -10 1 97.19 270 LEU B C 1
ATOM 4613 O O . LEU B 1 270 ? -7.254 20.734 -10.82 1 97.19 270 LEU B O 1
ATOM 4617 N N . ARG B 1 271 ? -7.469 18.969 -9.578 1 97.12 271 ARG B N 1
ATOM 4618 C CA . ARG B 1 271 ? -8.906 18.828 -9.82 1 97.12 271 ARG B CA 1
ATOM 4619 C C . ARG B 1 271 ? -9.711 19.297 -8.617 1 97.12 271 ARG B C 1
ATOM 4621 O O . ARG B 1 271 ? -10.852 19.75 -8.758 1 97.12 271 ARG B O 1
ATOM 4628 N N . LYS B 1 272 ? -9.086 19.156 -7.406 1 97.12 272 LYS B N 1
ATOM 4629 C CA . LYS B 1 272 ? -9.68 19.578 -6.141 1 97.12 272 LYS B CA 1
ATOM 4630 C C . LYS B 1 272 ? -8.648 20.25 -5.246 1 97.12 272 LYS B C 1
ATOM 4632 O O . LYS B 1 272 ? -7.445 20.016 -5.395 1 97.12 272 LYS B O 1
ATOM 4637 N N . ILE B 1 273 ? -9.094 21.062 -4.477 1 97.75 273 ILE B N 1
ATOM 4638 C CA . ILE B 1 273 ? -8.352 21.594 -3.336 1 97.75 273 ILE B CA 1
ATOM 4639 C C . ILE B 1 273 ? -9.078 21.25 -2.039 1 97.75 273 ILE B C 1
ATOM 4641 O O . ILE B 1 273 ? -10.133 21.812 -1.744 1 97.75 273 ILE B O 1
ATOM 4645 N N . ARG B 1 274 ? -8.43 20.375 -1.261 1 98.38 274 ARG B N 1
ATOM 4646 C CA . ARG B 1 274 ? -9.172 19.75 -0.168 1 98.38 274 ARG B CA 1
ATOM 4647 C C . ARG B 1 274 ? -8.844 20.406 1.165 1 98.38 274 ARG B C 1
ATOM 4649 O O . ARG B 1 274 ? -9.688 20.469 2.061 1 98.38 274 ARG B O 1
ATOM 4656 N N . PHE B 1 275 ? -7.656 20.797 1.346 1 97.94 275 PHE B N 1
ATOM 4657 C CA . PHE B 1 275 ? -7.133 21.344 2.596 1 97.94 275 PHE B CA 1
ATOM 4658 C C . PHE B 1 275 ? -6.195 22.516 2.33 1 97.94 275 PHE B C 1
ATOM 4660 O O . PHE B 1 275 ? -5.227 22.375 1.579 1 97.94 275 PHE B O 1
ATOM 4667 N N . ILE B 1 276 ? -6.496 23.641 2.898 1 96.5 276 ILE B N 1
ATOM 4668 C CA . ILE B 1 276 ? -5.828 24.875 2.508 1 96.5 276 ILE B CA 1
ATOM 4669 C C . ILE B 1 276 ? -5.102 25.469 3.711 1 96.5 276 ILE B C 1
ATOM 4671 O O . ILE B 1 276 ? -5.656 25.531 4.809 1 96.5 276 ILE B O 1
ATOM 4675 N N . ALA B 1 277 ? -3.861 25.828 3.535 1 94.94 277 ALA B N 1
ATOM 4676 C CA . ALA B 1 277 ? -3.104 26.594 4.52 1 94.94 277 ALA B CA 1
ATOM 4677 C C . ALA B 1 277 ? -3.477 28.078 4.461 1 94.94 277 ALA B C 1
ATOM 4679 O O . ALA B 1 277 ? -3.398 28.703 3.402 1 94.94 277 ALA B O 1
ATOM 4680 N N . LEU B 1 278 ? -3.791 28.625 5.539 1 93.31 278 LEU B N 1
ATOM 4681 C CA . LEU B 1 278 ? -4.316 29.984 5.59 1 93.31 278 LEU B CA 1
ATOM 4682 C C . LEU B 1 278 ? -3.182 31.016 5.551 1 93.31 278 LEU B C 1
ATOM 4684 O O . LEU B 1 278 ? -2.104 30.766 6.098 1 93.31 278 LEU B O 1
ATOM 4688 N N . GLN B 1 279 ? -3.549 32.094 4.859 1 84.69 279 GLN B N 1
ATOM 4689 C CA . GLN B 1 279 ? -2.635 33.219 4.895 1 84.69 279 GLN B CA 1
ATOM 4690 C C . GLN B 1 279 ? -2.621 33.875 6.273 1 84.69 279 GLN B C 1
ATOM 4692 O O . GLN B 1 279 ? -3.67 34.062 6.898 1 84.69 279 GLN B O 1
ATOM 4697 N N . LYS B 1 280 ? -1.483 34.125 6.789 1 76.56 280 LYS B N 1
ATOM 4698 C CA . LYS B 1 280 ? -1.405 34.812 8.078 1 76.56 280 LYS B CA 1
ATOM 4699 C C . LYS B 1 280 ? -0.196 35.719 8.141 1 76.56 280 LYS B C 1
ATOM 4701 O O . LYS B 1 280 ? 0.75 35.594 7.367 1 76.56 280 LYS B O 1
ATOM 4706 N N . ASN B 1 281 ? -0.447 36.75 8.852 1 70.12 281 ASN B N 1
ATOM 4707 C CA . ASN B 1 281 ? 0.669 37.656 9.172 1 70.12 281 ASN B CA 1
ATOM 4708 C C . ASN B 1 281 ? 1.626 37 10.172 1 70.12 281 ASN B C 1
ATOM 4710 O O . ASN B 1 281 ? 1.382 37.031 11.375 1 70.12 281 ASN B O 1
ATOM 4714 N N . MET B 1 282 ? 2.643 36.375 9.633 1 70.75 282 MET B N 1
ATOM 4715 C CA . MET B 1 282 ? 3.553 35.594 10.438 1 70.75 282 MET B CA 1
ATOM 4716 C C . MET B 1 282 ? 4.137 36.406 11.586 1 70.75 282 MET B C 1
ATOM 4718 O O . MET B 1 282 ? 4.309 35.875 12.688 1 70.75 282 MET B O 1
ATOM 4722 N N . ALA B 1 283 ? 4.391 37.688 11.297 1 68 283 ALA B N 1
ATOM 4723 C CA . ALA B 1 283 ? 4.961 38.531 12.328 1 68 283 ALA B CA 1
ATOM 4724 C C . ALA B 1 283 ? 3.986 38.75 13.484 1 68 283 ALA B C 1
ATOM 4726 O O . ALA B 1 283 ? 4.398 38.812 14.648 1 68 283 ALA B O 1
ATOM 4727 N N . GLU B 1 284 ? 2.799 38.688 13.117 1 67.75 284 GLU B N 1
ATOM 4728 C CA . GLU B 1 284 ? 1.773 38.906 14.133 1 67.75 284 GLU B CA 1
ATOM 4729 C C . GLU B 1 284 ? 1.482 37.625 14.906 1 67.75 284 GLU B C 1
ATOM 4731 O O . GLU B 1 284 ? 1.307 37.656 16.125 1 67.75 284 GLU B O 1
ATOM 4736 N N . VAL B 1 285 ? 1.552 36.531 14.227 1 70.25 285 VAL B N 1
ATOM 4737 C CA . VAL B 1 285 ? 1.044 35.312 14.844 1 70.25 285 VAL B CA 1
ATOM 4738 C C . VAL B 1 285 ? 2.174 34.594 15.578 1 70.25 285 VAL B C 1
ATOM 4740 O O . VAL B 1 285 ? 1.927 33.844 16.516 1 70.25 285 VAL B O 1
ATOM 4743 N N . ARG B 1 286 ? 3.371 34.875 15.258 1 65 286 ARG B N 1
ATOM 4744 C CA . ARG B 1 286 ? 4.5 34.125 15.82 1 65 286 ARG B CA 1
ATOM 4745 C C . ARG B 1 286 ? 5.168 34.906 16.938 1 65 286 ARG B C 1
ATOM 4747 O O . ARG B 1 286 ? 6.238 34.531 17.422 1 65 286 ARG B O 1
ATOM 4754 N N . THR B 1 287 ? 4.547 36.094 17.281 1 64.31 287 THR B N 1
ATOM 4755 C CA . THR B 1 287 ? 5.02 36.875 18.422 1 64.31 287 THR B CA 1
ATOM 4756 C C . THR B 1 287 ? 4.074 36.719 19.609 1 64.31 287 THR B C 1
ATOM 4758 O O . THR B 1 287 ? 2.871 36.531 19.438 1 64.31 287 THR B O 1
#

Organism: Xenopus tropicalis (NCBI:txid8364)